Protein AF-A0A8J5XF12-F1 (afdb_monomer_lite)

Secondary structure (DSSP, 8-state):
------SSSSSHHHHHHHHHHHHHHHHHHHHHHHHHHHHHHHHHHIIIIIHHHHHHHHHHIIIIISSSSPPPPPTT-TT-EEEE--SSHHHHHHHHIIIIIH---EEES---TTTSS--SEEEESGGGGGG--SSPPPHHHHHHHHSS-BTTTTB-GGGSPPPTT-TT--TTSGGGS---HHHHHHHHHHHHHHTTHHHHTS-TTS---TTSS--S-SEEEEEE--HHHHHHHHHHHHBSSSSSS-B-HHHHHHHHHH-TTS-TTSTGGGSHHHHHHHHHHHHHHHHHHHHHHHHHHHHHHHHS---S------------EEEEEETTT--HHHHHHHTTSSS----TTSS--STT-S-HHHHHHHHHHHTTS----SS-HHHHHHHHHHHHSTTS--S---HHHHHTTT-S-PPP-HHHHHHH-HHHHHHHHHHHHHTT-GGGGG----TT----------

Structure (mmCIF, N/CA/C/O backbone):
data_AF-A0A8J5XF12-F1
#
_entry.id   AF-A0A8J5XF12-F1
#
loop_
_atom_site.group_PDB
_atom_site.id
_atom_site.type_symbol
_atom_site.label_atom_id
_atom_site.label_alt_id
_atom_site.label_comp_id
_atom_site.label_asym_id
_atom_site.label_entity_id
_atom_site.label_seq_id
_atom_site.pdbx_PDB_ins_code
_atom_site.Cartn_x
_atom_site.Cartn_y
_atom_site.Cartn_z
_atom_site.occupancy
_atom_site.B_iso_or_equiv
_atom_site.auth_seq_id
_atom_site.auth_comp_id
_atom_site.auth_asym_id
_atom_site.auth_atom_id
_atom_site.pdbx_PDB_model_num
ATOM 1 N N . MET A 1 1 ? 82.768 61.659 -10.648 1.00 46.78 1 MET A N 1
ATOM 2 C CA . MET A 1 1 ? 82.596 61.145 -12.027 1.00 46.78 1 MET A CA 1
ATOM 3 C C . MET A 1 1 ? 82.903 59.652 -12.064 1.00 46.78 1 MET A C 1
ATOM 5 O O . MET A 1 1 ? 84.068 59.297 -11.986 1.00 46.78 1 MET A O 1
ATOM 9 N N . ARG A 1 2 ? 81.885 58.790 -12.158 1.00 39.66 2 ARG A N 1
ATOM 10 C CA . ARG A 1 2 ? 81.955 57.437 -12.749 1.00 39.66 2 ARG A CA 1
ATOM 11 C C . ARG A 1 2 ? 80.518 56.945 -12.898 1.00 39.66 2 ARG A C 1
ATOM 13 O O . ARG A 1 2 ? 79.835 56.695 -11.913 1.00 39.66 2 ARG A O 1
ATOM 20 N N . ALA A 1 3 ? 80.053 56.952 -14.140 1.00 47.16 3 ALA A N 1
ATOM 21 C CA . ALA A 1 3 ? 78.678 56.714 -14.535 1.00 47.16 3 ALA A CA 1
ATOM 22 C C . ALA A 1 3 ? 78.568 55.410 -15.337 1.00 47.16 3 ALA A C 1
ATOM 24 O O . ALA A 1 3 ? 79.404 55.134 -16.193 1.00 47.16 3 ALA A O 1
ATOM 25 N N . ARG A 1 4 ? 77.485 54.678 -15.053 1.00 52.94 4 ARG A N 1
ATOM 26 C CA . ARG A 1 4 ? 76.610 53.957 -15.994 1.00 52.94 4 ARG A CA 1
ATOM 27 C C . ARG A 1 4 ? 77.279 53.098 -17.078 1.00 52.94 4 ARG A C 1
ATOM 29 O O . ARG A 1 4 ? 77.465 53.549 -18.202 1.00 52.94 4 ARG A O 1
ATOM 36 N N . ARG A 1 5 ? 77.472 51.809 -16.778 1.00 52.38 5 ARG A N 1
ATOM 37 C CA . ARG A 1 5 ? 77.486 50.701 -17.758 1.00 52.38 5 ARG A CA 1
ATOM 38 C C . ARG A 1 5 ? 77.026 49.407 -17.077 1.00 52.38 5 ARG A C 1
ATOM 40 O O . ARG A 1 5 ? 77.867 48.621 -16.663 1.00 52.38 5 ARG A O 1
ATOM 47 N N . ALA A 1 6 ? 75.716 49.202 -16.927 1.00 53.44 6 ALA A N 1
ATOM 48 C CA . ALA A 1 6 ? 75.172 47.907 -16.498 1.00 53.44 6 ALA A CA 1
ATOM 49 C C . ALA A 1 6 ? 73.662 47.742 -16.783 1.00 53.44 6 ALA A C 1
ATOM 51 O O . ALA A 1 6 ? 72.955 47.303 -15.897 1.00 53.44 6 ALA A O 1
ATOM 52 N N . ASP A 1 7 ? 73.145 48.078 -17.976 1.00 53.62 7 ASP A N 1
ATOM 53 C CA . ASP A 1 7 ? 71.699 47.878 -18.261 1.00 53.62 7 ASP A CA 1
ATOM 54 C C . ASP A 1 7 ? 71.356 47.296 -19.650 1.00 53.62 7 ASP A C 1
ATOM 56 O O . ASP A 1 7 ? 70.187 47.163 -19.993 1.00 53.62 7 ASP A O 1
ATOM 60 N N . ALA A 1 8 ? 72.332 46.872 -20.462 1.00 55.00 8 ALA A N 1
ATOM 61 C CA . ALA A 1 8 ? 72.044 46.340 -21.807 1.00 55.00 8 ALA A CA 1
ATOM 62 C C . ALA A 1 8 ? 71.912 44.800 -21.887 1.00 55.00 8 ALA A C 1
ATOM 64 O O . ALA A 1 8 ? 71.509 44.277 -22.920 1.00 55.00 8 ALA A O 1
ATOM 65 N N . GLY A 1 9 ? 72.235 44.058 -20.819 1.00 51.22 9 GLY A N 1
ATOM 66 C CA . GLY A 1 9 ? 72.300 42.586 -20.854 1.00 51.22 9 GLY A CA 1
ATOM 67 C C . GLY A 1 9 ? 71.013 41.839 -20.478 1.00 51.22 9 GLY A C 1
ATOM 68 O O . GLY A 1 9 ? 70.871 40.671 -20.820 1.00 51.22 9 GLY A O 1
ATOM 69 N N . PHE A 1 10 ? 70.059 42.484 -19.796 1.00 52.44 10 PHE A N 1
ATOM 70 C CA . PHE A 1 10 ? 68.865 41.806 -19.256 1.00 52.44 10 PHE A CA 1
ATOM 71 C C . PHE A 1 10 ? 67.623 41.866 -20.161 1.00 52.44 10 PHE A C 1
ATOM 73 O O . PHE A 1 10 ? 66.652 41.153 -19.911 1.00 52.44 10 PHE A O 1
ATOM 80 N N . ALA A 1 11 ? 67.635 42.688 -21.215 1.00 54.06 11 ALA A N 1
ATOM 81 C CA . ALA A 1 11 ? 66.490 42.831 -22.116 1.00 54.06 11 ALA A CA 1
ATOM 82 C C . ALA A 1 11 ? 66.388 41.688 -23.143 1.00 54.06 11 ALA A C 1
ATOM 84 O O . ALA A 1 11 ? 65.281 41.290 -23.498 1.00 54.06 11 ALA A O 1
ATOM 85 N N . HIS A 1 12 ? 67.514 41.107 -23.575 1.00 53.84 12 HIS A N 1
ATOM 86 C CA . HIS A 1 12 ? 67.496 40.088 -24.632 1.00 53.84 12 HIS A CA 1
ATOM 87 C C . HIS A 1 12 ? 67.084 38.691 -24.135 1.00 53.84 12 HIS A C 1
ATOM 89 O O . HIS A 1 12 ? 66.414 37.965 -24.862 1.00 53.84 12 HIS A O 1
ATOM 95 N N . ALA A 1 13 ? 67.386 38.348 -22.877 1.00 53.78 13 ALA A N 1
ATOM 96 C CA . ALA A 1 13 ? 67.026 37.053 -22.290 1.00 53.78 13 ALA A CA 1
ATOM 97 C C . ALA A 1 13 ? 65.538 36.938 -21.888 1.00 53.78 13 ALA A C 1
ATOM 99 O O . ALA A 1 13 ? 65.034 35.833 -21.722 1.00 53.78 13 ALA A O 1
ATOM 100 N N . ARG A 1 14 ? 64.805 38.056 -21.745 1.00 53.00 14 ARG A N 1
ATOM 101 C CA . ARG A 1 14 ? 63.354 38.028 -21.460 1.00 53.00 14 ARG A CA 1
ATOM 102 C C . ARG A 1 14 ? 62.489 37.811 -22.703 1.00 53.00 14 ARG A C 1
ATOM 104 O O . ARG A 1 14 ? 61.386 37.297 -22.564 1.00 53.00 14 ARG A O 1
ATOM 111 N N . ALA A 1 15 ? 62.974 38.171 -23.892 1.00 54.56 15 ALA A N 1
ATOM 112 C CA . ALA A 1 15 ? 62.200 38.036 -25.127 1.00 54.56 15 ALA A CA 1
ATOM 113 C C . ALA A 1 15 ? 62.103 36.575 -25.613 1.00 54.56 15 ALA A C 1
ATOM 115 O O . ALA A 1 15 ? 61.041 36.156 -26.067 1.00 54.56 15 ALA A O 1
ATOM 116 N N . GLU A 1 16 ? 63.160 35.770 -25.451 1.00 54.22 16 GLU A N 1
ATOM 117 C CA . GLU A 1 16 ? 63.148 34.348 -25.853 1.00 54.22 16 GLU A CA 1
ATOM 118 C C . GLU A 1 16 ? 62.345 33.448 -24.887 1.00 54.22 16 GLU A C 1
ATOM 120 O O . GLU A 1 16 ? 61.798 32.410 -25.281 1.00 54.22 16 GLU A O 1
ATOM 125 N N . ASP A 1 17 ? 62.203 33.861 -23.625 1.00 54.03 17 ASP A N 1
ATOM 126 C CA . ASP A 1 17 ? 61.507 33.080 -22.592 1.00 54.03 17 ASP A CA 1
ATOM 127 C C . ASP A 1 17 ? 59.968 33.247 -22.640 1.00 54.03 17 ASP A C 1
ATOM 129 O O . ASP A 1 17 ? 59.219 32.373 -22.185 1.00 54.03 17 ASP A O 1
ATOM 133 N N . ASP A 1 18 ? 59.463 34.331 -23.245 1.00 55.69 18 ASP A N 1
ATOM 134 C CA . ASP A 1 18 ? 58.021 34.547 -23.450 1.00 55.69 18 ASP A CA 1
ATOM 135 C C . ASP A 1 18 ? 57.479 33.800 -24.680 1.00 55.69 18 ASP A C 1
ATOM 137 O O . ASP A 1 18 ? 56.359 33.270 -24.655 1.00 55.69 18 ASP A O 1
ATOM 141 N N . GLU A 1 19 ? 58.279 33.641 -25.737 1.00 57.38 19 GLU A N 1
ATOM 142 C CA . GLU A 1 19 ? 57.840 32.939 -26.949 1.00 57.38 19 GLU A CA 1
ATOM 143 C C . GLU A 1 19 ? 57.654 31.428 -26.696 1.00 57.38 19 GLU A C 1
ATOM 145 O O . GLU A 1 19 ? 56.662 30.806 -27.109 1.00 57.38 19 GLU A O 1
ATOM 150 N N . THR A 1 20 ? 58.535 30.833 -25.887 1.00 56.88 20 THR A N 1
ATOM 151 C CA . THR A 1 20 ? 58.438 29.421 -25.485 1.00 56.88 20 THR A CA 1
ATOM 152 C C . THR A 1 20 ? 57.307 29.153 -24.482 1.00 56.88 20 THR A C 1
ATOM 154 O O . THR A 1 20 ? 56.692 28.073 -24.517 1.00 56.88 20 THR A O 1
ATOM 157 N N . LYS A 1 21 ? 56.941 30.132 -23.639 1.00 58.16 21 LYS A N 1
ATOM 158 C CA . LYS A 1 21 ? 55.780 30.040 -22.733 1.00 58.16 21 LYS A CA 1
ATOM 159 C C . LYS A 1 21 ? 54.445 30.038 -23.469 1.00 58.16 21 LYS A C 1
ATOM 161 O O . LYS A 1 21 ? 53.529 29.342 -23.024 1.00 58.16 21 LYS A O 1
ATOM 166 N N . HIS A 1 22 ? 54.324 30.718 -24.609 1.00 57.62 22 HIS A N 1
ATOM 167 C CA . HIS A 1 22 ? 53.087 30.731 -25.401 1.00 57.62 22 HIS A CA 1
ATOM 168 C C . HIS A 1 22 ? 52.953 29.551 -26.383 1.00 57.62 22 HIS A C 1
ATOM 170 O O . HIS A 1 22 ? 51.829 29.127 -26.688 1.00 57.62 22 HIS A O 1
ATOM 176 N N . ALA A 1 23 ? 54.061 28.933 -26.805 1.00 60.97 23 ALA A N 1
ATOM 177 C CA . ALA A 1 23 ? 54.047 27.762 -27.688 1.00 60.97 23 ALA A CA 1
ATOM 178 C C . ALA A 1 23 ? 53.567 26.465 -26.992 1.00 60.97 23 ALA A C 1
ATOM 180 O O . ALA A 1 23 ? 52.770 25.696 -27.549 1.00 60.97 23 ALA A O 1
ATOM 181 N N . ARG A 1 24 ? 53.973 26.229 -25.734 1.00 66.44 24 ARG A N 1
ATOM 182 C CA . ARG A 1 24 ? 53.589 25.032 -24.948 1.00 66.44 24 ARG A CA 1
ATOM 183 C C . ARG A 1 24 ? 52.066 24.869 -24.720 1.00 66.44 24 ARG A C 1
ATOM 185 O O . ARG A 1 24 ? 51.567 23.746 -24.872 1.00 66.44 24 ARG A O 1
ATOM 192 N N . PRO A 1 25 ? 51.283 25.919 -24.392 1.00 71.75 25 PRO A N 1
ATOM 193 C CA . PRO A 1 25 ? 49.834 25.800 -24.229 1.00 71.75 25 PRO A CA 1
ATOM 194 C C . PRO A 1 25 ? 49.097 25.489 -25.538 1.00 71.75 25 PRO A C 1
ATOM 196 O O . PRO A 1 25 ? 48.124 24.729 -25.511 1.00 71.75 25 PRO A O 1
ATOM 199 N N . ARG A 1 26 ? 49.563 26.004 -26.687 1.00 75.75 26 ARG A N 1
ATOM 200 C CA . ARG A 1 26 ? 48.952 25.727 -28.002 1.00 75.75 26 ARG A CA 1
ATOM 201 C C . ARG A 1 26 ? 49.113 24.258 -28.403 1.00 75.75 26 ARG A C 1
ATOM 203 O O . ARG A 1 26 ? 48.126 23.612 -28.757 1.00 75.75 26 ARG A O 1
ATOM 210 N N . ALA A 1 27 ? 50.306 23.689 -28.220 1.00 78.00 27 ALA A N 1
ATOM 211 C CA . ALA A 1 27 ? 50.560 22.271 -28.490 1.00 78.00 27 ALA A CA 1
ATOM 212 C C . ALA A 1 27 ? 49.722 21.333 -27.594 1.00 78.00 27 ALA A C 1
ATOM 214 O O . ALA A 1 27 ? 49.182 20.329 -28.064 1.00 78.00 27 ALA A O 1
ATOM 215 N N . ARG A 1 28 ? 49.542 21.675 -26.307 1.00 82.50 28 ARG A N 1
ATOM 216 C CA . ARG A 1 28 ? 48.683 20.906 -25.384 1.00 82.50 28 ARG A CA 1
ATOM 217 C C . ARG A 1 28 ? 47.203 20.967 -25.773 1.00 82.50 28 ARG A C 1
ATOM 219 O O . ARG A 1 28 ? 46.524 19.943 -25.700 1.00 82.50 28 ARG A O 1
ATOM 226 N N . ARG A 1 29 ? 46.700 22.128 -26.214 1.00 84.12 29 ARG A N 1
ATOM 227 C CA . ARG A 1 29 ? 45.318 22.274 -26.711 1.00 84.12 29 ARG A CA 1
ATOM 228 C C . ARG A 1 29 ? 45.086 21.444 -27.975 1.00 84.12 29 ARG A C 1
ATOM 230 O O . ARG A 1 29 ? 44.104 20.711 -28.027 1.00 84.12 29 ARG A O 1
ATOM 237 N N . ALA A 1 30 ? 46.020 21.472 -28.926 1.00 84.81 30 ALA A N 1
ATOM 238 C CA . ALA A 1 30 ? 45.938 20.672 -30.148 1.00 84.81 30 ALA A CA 1
ATOM 239 C C . ALA A 1 30 ? 45.954 19.156 -29.864 1.00 84.81 30 ALA A C 1
ATOM 241 O O . ALA A 1 30 ? 45.141 18.419 -30.419 1.00 84.81 30 ALA A O 1
ATOM 242 N N . ARG A 1 31 ? 46.813 18.683 -28.945 1.00 87.56 31 ARG A N 1
ATOM 243 C CA . ARG A 1 31 ? 46.826 17.269 -28.519 1.00 87.56 31 ARG A CA 1
ATOM 244 C C . ARG A 1 31 ? 45.513 16.849 -27.856 1.00 87.56 31 ARG A C 1
ATOM 246 O O . ARG A 1 31 ? 44.993 15.787 -28.178 1.00 87.56 31 ARG A O 1
ATOM 253 N N . ARG A 1 32 ? 44.943 17.688 -26.982 1.00 89.06 32 ARG A N 1
ATOM 254 C CA . ARG A 1 32 ? 43.631 17.427 -26.358 1.00 89.06 32 ARG A CA 1
ATOM 255 C C . ARG A 1 32 ? 42.498 17.407 -27.385 1.00 89.06 32 ARG A C 1
ATOM 257 O O . ARG A 1 32 ? 41.624 16.553 -27.285 1.00 89.06 32 ARG A O 1
ATOM 264 N N . ALA A 1 33 ? 42.519 18.308 -28.368 1.00 88.69 33 ALA A N 1
ATOM 265 C CA . ALA A 1 33 ? 41.524 18.341 -29.438 1.00 88.69 33 ALA A CA 1
ATOM 266 C C . ALA A 1 33 ? 41.578 17.071 -30.300 1.00 88.69 33 ALA A C 1
ATOM 268 O O . ALA A 1 33 ? 40.546 16.444 -30.519 1.00 88.69 33 ALA A O 1
ATOM 269 N N . ARG A 1 34 ? 42.781 16.632 -30.700 1.00 91.62 34 ARG A N 1
ATOM 270 C CA . ARG A 1 34 ? 42.967 15.372 -31.437 1.00 91.62 34 ARG A CA 1
ATOM 271 C C . ARG A 1 34 ? 42.532 14.161 -30.617 1.00 91.62 34 ARG A C 1
ATOM 273 O O . ARG A 1 34 ? 41.767 13.357 -31.121 1.00 91.62 34 ARG A O 1
ATOM 280 N N . ALA A 1 35 ? 42.926 14.075 -29.344 1.00 90.88 35 ALA A N 1
ATOM 281 C CA . ALA A 1 35 ? 42.508 12.979 -28.469 1.00 90.88 35 ALA A CA 1
ATOM 282 C C . ALA A 1 35 ? 40.977 12.896 -28.324 1.00 90.88 35 ALA A C 1
ATOM 284 O O . ALA A 1 35 ? 40.416 11.807 -28.384 1.00 90.88 35 ALA A O 1
ATOM 285 N N . ARG A 1 36 ? 40.288 14.041 -28.200 1.00 91.69 36 ARG A N 1
ATOM 286 C CA . ARG A 1 36 ? 38.816 14.089 -28.181 1.00 91.69 36 ARG A CA 1
ATOM 287 C C . ARG A 1 36 ? 38.205 13.662 -29.513 1.00 91.69 36 ARG A C 1
ATOM 289 O O . ARG A 1 36 ? 37.255 12.886 -29.503 1.00 91.69 36 ARG A O 1
ATOM 296 N N . ALA A 1 37 ? 38.745 14.132 -30.636 1.00 91.38 37 ALA A N 1
ATOM 297 C CA . ALA A 1 37 ? 38.268 13.750 -31.963 1.00 91.38 37 ALA A CA 1
ATOM 298 C C . ALA A 1 37 ? 38.438 12.242 -32.208 1.00 91.38 37 ALA A C 1
ATOM 300 O O . ALA A 1 37 ? 37.491 11.579 -32.619 1.00 91.38 37 ALA A O 1
ATOM 301 N N . THR A 1 38 ? 39.600 11.680 -31.863 1.00 92.69 38 THR A N 1
ATOM 302 C CA . THR A 1 38 ? 39.865 10.240 -31.958 1.00 92.69 38 THR A CA 1
ATOM 303 C C . THR A 1 38 ? 38.944 9.438 -31.042 1.00 92.69 38 THR A C 1
ATOM 305 O O . THR A 1 38 ? 38.345 8.472 -31.498 1.00 92.69 38 THR A O 1
ATOM 308 N N . ALA A 1 39 ? 38.761 9.851 -29.784 1.00 91.06 39 ALA A N 1
ATOM 309 C CA . ALA A 1 39 ? 37.839 9.178 -28.868 1.00 91.06 39 ALA A CA 1
ATOM 310 C C . ALA A 1 39 ? 36.387 9.215 -29.375 1.00 91.06 39 ALA A C 1
ATOM 312 O O . ALA A 1 39 ? 35.685 8.211 -29.301 1.00 91.06 39 ALA A O 1
ATOM 313 N N . THR A 1 40 ? 35.957 10.347 -29.941 1.00 91.06 40 THR A N 1
ATOM 314 C CA . THR A 1 40 ? 34.616 10.503 -30.527 1.00 91.06 40 THR A CA 1
ATOM 315 C C . THR A 1 40 ? 34.437 9.582 -31.731 1.00 91.06 40 THR A C 1
ATOM 317 O O . THR A 1 40 ? 33.435 8.881 -31.821 1.00 91.06 40 THR A O 1
ATOM 320 N N . LEU A 1 41 ? 35.424 9.530 -32.630 1.00 93.81 41 LEU A N 1
ATOM 321 C CA . LEU A 1 41 ? 35.394 8.648 -33.795 1.00 93.81 41 LEU A CA 1
ATOM 322 C C . LEU A 1 41 ? 35.359 7.170 -33.386 1.00 93.81 41 LEU A C 1
ATOM 324 O O . LEU A 1 41 ? 34.562 6.410 -33.923 1.00 93.81 41 LEU A O 1
ATOM 328 N N . VAL A 1 42 ? 36.176 6.767 -32.408 1.00 92.69 42 VAL A N 1
ATOM 329 C CA . VAL A 1 42 ? 36.175 5.394 -31.880 1.00 92.69 42 VAL A CA 1
ATOM 330 C C . VAL A 1 42 ? 34.823 5.051 -31.255 1.00 92.69 42 VAL A C 1
ATOM 332 O O . VAL A 1 42 ? 34.287 3.985 -31.537 1.00 92.69 42 VAL A O 1
ATOM 335 N N . ALA A 1 43 ? 34.232 5.951 -30.465 1.00 89.44 43 ALA A N 1
ATOM 336 C CA . ALA A 1 43 ? 32.904 5.740 -29.892 1.00 89.44 43 ALA A CA 1
ATOM 337 C C . ALA A 1 43 ? 31.822 5.598 -30.976 1.00 89.44 43 ALA A C 1
ATOM 339 O O . ALA A 1 43 ? 30.981 4.706 -30.882 1.00 89.44 43 ALA A O 1
ATOM 340 N N . LEU A 1 44 ? 31.871 6.421 -32.030 1.00 91.44 44 LEU A N 1
ATOM 341 C CA . LEU A 1 44 ? 30.951 6.324 -33.167 1.00 91.44 44 LEU A CA 1
ATOM 342 C C . LEU A 1 44 ? 31.130 5.021 -33.947 1.00 91.44 44 LEU A C 1
ATOM 344 O O . LEU A 1 44 ? 30.139 4.411 -34.325 1.00 91.44 44 LEU A O 1
ATOM 348 N N . LEU A 1 45 ? 32.365 4.563 -34.158 1.00 87.56 45 LEU A N 1
ATOM 349 C CA . LEU A 1 45 ? 32.633 3.286 -34.824 1.00 87.56 45 LEU A CA 1
ATOM 350 C C . LEU A 1 45 ? 32.175 2.096 -33.975 1.00 87.56 45 LEU A C 1
ATOM 352 O O . LEU A 1 45 ? 31.554 1.177 -34.503 1.00 87.56 45 LEU A O 1
ATOM 356 N N . LEU A 1 46 ? 32.409 2.128 -32.660 1.00 86.38 46 LEU A N 1
ATOM 357 C CA . LEU A 1 46 ? 31.877 1.124 -31.736 1.00 86.38 46 LEU A CA 1
ATOM 358 C C . LEU A 1 46 ? 30.344 1.123 -31.731 1.00 86.38 46 LEU A C 1
ATOM 360 O O . LEU A 1 46 ? 29.742 0.053 -31.701 1.00 86.38 46 LEU A O 1
ATOM 364 N N . ALA A 1 47 ? 29.706 2.291 -31.819 1.00 83.31 47 ALA A N 1
ATOM 365 C CA . ALA A 1 47 ? 28.259 2.383 -31.948 1.00 83.31 47 ALA A CA 1
ATOM 366 C C . ALA A 1 47 ? 27.772 1.862 -33.312 1.00 83.31 47 ALA A C 1
ATOM 368 O O . ALA A 1 47 ? 26.871 1.044 -33.350 1.00 83.31 47 ALA A O 1
ATOM 369 N N . LEU A 1 48 ? 28.367 2.259 -34.436 1.00 88.81 48 LEU A N 1
ATOM 370 C CA . LEU A 1 48 ? 27.871 1.899 -35.772 1.00 88.81 48 LEU A CA 1
ATOM 371 C C . LEU A 1 48 ? 28.171 0.450 -36.170 1.00 88.81 48 LEU A C 1
ATOM 373 O O . LEU A 1 48 ? 27.332 -0.196 -36.787 1.00 88.81 48 LEU A O 1
ATOM 377 N N . VAL A 1 49 ? 29.355 -0.060 -35.826 1.00 89.00 49 VAL A N 1
ATOM 378 C CA . VAL A 1 49 ? 29.805 -1.413 -36.201 1.00 89.00 49 VAL A CA 1
ATOM 379 C C . VAL A 1 49 ? 29.535 -2.410 -35.079 1.00 89.00 49 VAL A C 1
ATOM 381 O O . VAL A 1 49 ? 29.150 -3.551 -35.328 1.00 89.00 49 VAL A O 1
ATOM 384 N N . GLY A 1 50 ? 29.709 -1.983 -33.826 1.00 83.56 50 GLY A N 1
ATOM 385 C CA . GLY A 1 50 ? 29.465 -2.833 -32.667 1.00 83.56 50 GLY A CA 1
ATOM 386 C C . GLY A 1 50 ? 27.978 -3.026 -32.373 1.00 83.56 50 GLY A C 1
ATOM 387 O O . GLY A 1 50 ? 27.585 -4.138 -32.024 1.00 83.56 50 GLY A O 1
ATOM 388 N N . TRP A 1 51 ? 27.126 -2.007 -32.543 1.00 81.69 51 TRP A N 1
ATOM 389 C CA . TRP A 1 51 ? 25.697 -2.127 -32.217 1.00 81.69 51 TRP A CA 1
ATOM 390 C C . TRP A 1 51 ? 24.935 -3.152 -33.068 1.00 81.69 51 TRP A C 1
ATOM 392 O O . TRP A 1 51 ? 24.157 -3.893 -32.486 1.00 81.69 51 TRP A O 1
ATOM 402 N N . PRO A 1 52 ? 25.144 -3.311 -34.387 1.00 86.25 52 PRO A N 1
ATOM 403 C CA . PRO A 1 52 ? 24.453 -4.357 -35.147 1.00 86.25 52 PRO A CA 1
ATOM 404 C C . PRO A 1 52 ? 24.757 -5.785 -34.662 1.00 86.25 52 PRO A C 1
ATOM 406 O O . PRO A 1 52 ? 23.917 -6.669 -34.793 1.00 86.25 52 PRO A O 1
ATOM 409 N N . VAL A 1 53 ? 25.937 -6.014 -34.072 1.00 81.12 53 VAL A N 1
ATOM 410 C CA . VAL A 1 53 ? 26.362 -7.334 -33.569 1.00 81.12 53 VAL A CA 1
ATOM 411 C C . VAL A 1 53 ? 25.982 -7.526 -32.099 1.00 81.12 53 VAL A C 1
ATOM 413 O O . VAL A 1 53 ? 25.452 -8.569 -31.709 1.00 81.12 53 VAL A O 1
ATOM 416 N N . TRP A 1 54 ? 26.260 -6.524 -31.266 1.00 79.25 54 TRP A N 1
ATOM 417 C CA . TRP A 1 54 ? 26.044 -6.586 -29.823 1.00 79.25 54 TRP A CA 1
ATOM 418 C C . TRP A 1 54 ? 24.670 -6.088 -29.414 1.00 79.25 54 TRP A C 1
ATOM 420 O O . TRP A 1 54 ? 24.108 -6.638 -28.484 1.00 79.25 54 TRP A O 1
ATOM 430 N N . GLY A 1 55 ? 24.099 -5.110 -30.106 1.00 78.69 55 GLY A N 1
ATOM 431 C CA . GLY A 1 55 ? 22.785 -4.528 -29.831 1.00 78.69 55 GLY A CA 1
ATOM 432 C C . GLY A 1 55 ? 21.680 -5.578 -29.788 1.00 78.69 55 GLY A C 1
ATOM 433 O O . GLY A 1 55 ? 21.058 -5.696 -28.740 1.00 78.69 55 GLY A O 1
ATOM 434 N N . PRO A 1 56 ? 21.479 -6.423 -30.819 1.00 75.06 56 PRO A N 1
ATOM 435 C CA . PRO A 1 56 ? 20.493 -7.502 -30.766 1.00 75.06 56 PRO A CA 1
ATOM 436 C C . PRO A 1 56 ? 20.775 -8.525 -29.665 1.00 75.06 56 PRO A C 1
ATOM 438 O O . PRO A 1 56 ? 19.843 -9.025 -29.051 1.00 75.06 56 PRO A O 1
ATOM 441 N N . ARG A 1 57 ? 22.048 -8.821 -29.366 1.00 75.94 57 ARG A N 1
ATOM 442 C CA . ARG A 1 57 ? 22.422 -9.746 -28.282 1.00 75.94 57 ARG A CA 1
ATOM 443 C C . ARG A 1 57 ? 22.188 -9.149 -26.904 1.00 75.94 57 ARG A C 1
ATOM 445 O O . ARG A 1 57 ? 21.716 -9.857 -26.031 1.00 75.94 57 ARG A O 1
ATOM 452 N N . VAL A 1 58 ? 22.490 -7.870 -26.713 1.00 74.94 58 VAL A N 1
ATOM 453 C CA . VAL A 1 58 ? 22.222 -7.101 -25.496 1.00 74.94 58 VAL A CA 1
ATOM 454 C C . VAL A 1 58 ? 20.720 -6.922 -25.337 1.00 74.94 58 VAL A C 1
ATOM 456 O O . VAL A 1 58 ? 20.221 -7.125 -24.247 1.00 74.94 58 VAL A O 1
ATOM 459 N N . TYR A 1 59 ? 19.986 -6.639 -26.409 1.00 66.44 59 TYR A N 1
ATOM 460 C CA . TYR A 1 59 ? 18.529 -6.524 -26.436 1.00 66.44 59 TYR A CA 1
ATOM 461 C C . TYR A 1 59 ? 17.848 -7.857 -26.113 1.00 66.44 59 TYR A C 1
ATOM 463 O O . TYR A 1 59 ? 17.056 -7.925 -25.181 1.00 66.44 59 TYR A O 1
ATOM 471 N N . ALA A 1 60 ? 18.219 -8.940 -26.798 1.00 58.53 60 ALA A N 1
ATOM 472 C CA . ALA A 1 60 ? 17.728 -10.285 -26.512 1.00 58.53 60 ALA A CA 1
ATOM 473 C C . ALA A 1 60 ? 18.150 -10.750 -25.114 1.00 58.53 60 ALA A C 1
ATOM 475 O O . ALA A 1 60 ? 17.373 -11.383 -24.411 1.00 58.53 60 ALA A O 1
ATOM 476 N N . TRP A 1 61 ? 19.360 -10.415 -24.668 1.00 72.44 61 TRP A N 1
ATOM 477 C CA . TRP A 1 61 ? 19.781 -10.697 -23.303 1.00 72.44 61 TRP A CA 1
ATOM 478 C C . TRP A 1 61 ? 18.950 -9.899 -22.294 1.00 72.44 61 TRP A C 1
ATOM 480 O O . TRP A 1 61 ? 18.473 -10.496 -21.338 1.00 72.44 61 TRP A O 1
ATOM 490 N N . LEU A 1 62 ? 18.708 -8.606 -22.529 1.00 65.31 62 LEU A N 1
ATOM 491 C CA . LEU A 1 62 ? 17.901 -7.725 -21.680 1.00 65.31 62 LEU A CA 1
ATOM 492 C C . LEU A 1 62 ? 16.435 -8.173 -21.597 1.00 65.31 62 LEU A C 1
ATOM 494 O O . LEU A 1 62 ? 15.867 -8.159 -20.508 1.00 65.31 62 LEU A O 1
ATOM 498 N N . LEU A 1 63 ? 15.838 -8.577 -22.719 1.00 58.03 63 LEU A N 1
ATOM 499 C CA . LEU A 1 63 ? 14.431 -8.972 -22.788 1.00 58.03 63 LEU A CA 1
ATOM 500 C C . LEU A 1 63 ? 14.197 -10.435 -22.392 1.00 58.03 63 LEU A C 1
ATOM 502 O O . LEU A 1 63 ? 13.309 -10.730 -21.600 1.00 58.03 63 LEU A O 1
ATOM 506 N N . LEU A 1 64 ? 14.995 -11.362 -22.933 1.00 50.12 64 LEU A N 1
ATOM 507 C CA . LEU A 1 64 ? 14.697 -12.799 -22.886 1.00 50.12 64 LEU A CA 1
ATOM 508 C C . LEU A 1 64 ? 15.439 -13.541 -21.768 1.00 50.12 64 LEU A C 1
ATOM 510 O O . LEU A 1 64 ? 14.937 -14.546 -21.271 1.00 50.12 64 LEU A O 1
ATOM 514 N N . ARG A 1 65 ? 16.643 -13.094 -21.374 1.00 55.22 65 ARG A N 1
ATOM 515 C CA . ARG A 1 65 ? 17.514 -13.857 -20.451 1.00 55.22 65 ARG A CA 1
ATOM 516 C C . ARG A 1 65 ? 17.745 -13.210 -19.096 1.00 55.22 65 ARG A C 1
ATOM 518 O O . ARG A 1 65 ? 17.781 -13.919 -18.097 1.00 55.22 65 ARG A O 1
ATOM 525 N N . SER A 1 66 ? 17.933 -11.898 -19.043 1.00 64.38 66 SER A N 1
ATOM 526 C CA . SER A 1 66 ? 18.250 -11.195 -17.800 1.00 64.38 66 SER A CA 1
ATOM 527 C C . SER A 1 66 ? 17.010 -10.950 -16.944 1.00 64.38 66 SER A C 1
ATOM 529 O O . SER A 1 66 ? 17.137 -10.744 -15.741 1.00 64.38 66 SER A O 1
ATOM 531 N N . GLY A 1 67 ? 15.821 -10.971 -17.559 1.00 55.34 67 GLY A N 1
ATOM 532 C CA . GLY A 1 67 ? 14.578 -10.552 -16.918 1.00 55.34 67 GLY A CA 1
ATOM 533 C C . GLY A 1 67 ? 14.511 -9.046 -16.653 1.00 55.34 67 GLY A C 1
ATOM 534 O O . GLY A 1 67 ? 13.673 -8.626 -15.877 1.00 55.34 67 GLY A O 1
ATOM 535 N N . ILE A 1 68 ? 15.384 -8.227 -17.253 1.00 59.38 68 ILE A N 1
ATOM 536 C CA . ILE A 1 68 ? 15.407 -6.771 -17.019 1.00 59.38 68 ILE A CA 1
ATOM 537 C C . ILE A 1 68 ? 14.319 -6.059 -17.832 1.00 59.38 68 ILE A C 1
ATOM 539 O O . ILE A 1 68 ? 13.789 -5.040 -17.396 1.00 59.38 68 ILE A O 1
ATOM 543 N N . ALA A 1 69 ? 13.991 -6.573 -19.015 1.00 57.81 69 ALA A N 1
ATOM 544 C CA . ALA A 1 69 ? 13.030 -5.966 -19.920 1.00 57.81 69 ALA A CA 1
ATOM 545 C C . ALA A 1 69 ? 11.958 -6.993 -20.312 1.00 57.81 69 ALA A C 1
ATOM 547 O O . ALA A 1 69 ? 11.862 -7.442 -21.444 1.00 57.81 69 ALA A O 1
ATOM 548 N N . ARG A 1 70 ? 11.156 -7.428 -19.345 1.00 61.53 70 ARG A N 1
ATOM 549 C CA . ARG A 1 70 ? 10.030 -8.313 -19.646 1.00 61.53 70 ARG A CA 1
ATOM 550 C C . ARG A 1 70 ? 8.899 -7.559 -20.338 1.00 61.53 70 ARG A C 1
ATOM 552 O O . ARG A 1 70 ? 8.686 -6.364 -20.082 1.00 61.53 70 ARG A O 1
ATOM 559 N N . GLU A 1 71 ? 8.181 -8.275 -21.203 1.00 61.03 71 GLU A N 1
ATOM 560 C CA . GLU A 1 71 ? 6.980 -7.763 -21.862 1.00 61.03 71 GLU A CA 1
ATOM 561 C C . GLU A 1 71 ? 5.984 -7.229 -20.834 1.00 61.03 71 GLU A C 1
ATOM 563 O O . GLU A 1 71 ? 5.912 -7.709 -19.697 1.00 61.03 71 GLU A O 1
ATOM 568 N N . ALA A 1 72 ? 5.262 -6.182 -21.235 1.00 65.19 72 ALA A N 1
ATOM 569 C CA . ALA A 1 72 ? 4.151 -5.693 -20.446 1.00 65.19 72 ALA A CA 1
ATOM 570 C C . ALA A 1 72 ? 3.133 -6.803 -20.265 1.00 65.19 72 ALA A C 1
ATOM 572 O O . ALA A 1 72 ? 2.880 -7.596 -21.167 1.00 65.19 72 ALA A O 1
ATOM 573 N N . VAL A 1 73 ? 2.613 -6.870 -19.054 1.00 70.12 73 VAL A N 1
ATOM 574 C CA . VAL A 1 73 ? 1.594 -7.832 -18.703 1.00 70.12 73 VAL A CA 1
ATOM 575 C C . VAL A 1 73 ? 0.255 -7.174 -19.015 1.00 70.12 73 VAL A C 1
ATOM 577 O O . VAL A 1 73 ? 0.051 -6.018 -18.638 1.00 70.12 73 VAL A O 1
ATOM 580 N N . GLU A 1 74 ? -0.616 -7.873 -19.741 1.00 69.69 74 GLU A N 1
ATOM 581 C CA . GLU A 1 74 ? -1.966 -7.382 -20.023 1.00 69.69 74 GLU A CA 1
ATOM 582 C C . GLU A 1 74 ? -2.765 -7.233 -18.720 1.00 69.69 74 GLU A C 1
ATOM 584 O O . GLU A 1 74 ? -2.460 -7.861 -17.700 1.00 69.69 74 GLU A O 1
ATOM 589 N N . ASP A 1 75 ? -3.777 -6.367 -18.729 1.00 69.69 75 ASP A N 1
ATOM 590 C CA . ASP A 1 75 ? -4.666 -6.217 -17.579 1.00 69.69 75 ASP A CA 1
ATOM 591 C C . ASP A 1 75 ? -5.407 -7.532 -17.316 1.00 69.69 75 ASP A C 1
ATOM 593 O O . ASP A 1 75 ? -5.925 -8.154 -18.240 1.00 69.69 75 ASP A O 1
ATOM 597 N N . GLY A 1 76 ? -5.479 -7.948 -16.052 1.00 67.06 76 GLY A N 1
ATOM 598 C CA . GLY A 1 76 ? -6.149 -9.190 -15.666 1.00 67.06 76 GLY A CA 1
ATOM 599 C C . GLY A 1 76 ? -5.306 -10.440 -15.907 1.00 67.06 76 GLY A C 1
ATOM 600 O O . GLY A 1 76 ? -5.742 -11.539 -15.572 1.00 67.06 76 GLY A O 1
ATOM 601 N N . ASP A 1 77 ? -4.086 -10.295 -16.430 1.00 75.69 77 ASP A N 1
ATOM 602 C CA . ASP A 1 77 ? -3.162 -11.412 -16.535 1.00 75.69 77 ASP A CA 1
ATOM 603 C C . ASP A 1 77 ? -2.924 -12.014 -15.151 1.00 75.69 77 ASP A C 1
ATOM 605 O O . ASP A 1 77 ? -2.653 -11.343 -14.146 1.00 75.69 77 ASP A O 1
ATOM 609 N N . CYS A 1 78 ? -2.999 -13.331 -15.119 1.00 75.25 78 CYS A N 1
ATOM 610 C CA . CYS A 1 78 ? -2.976 -14.091 -13.895 1.00 75.25 78 CYS A CA 1
ATOM 611 C C . CYS A 1 78 ? -1.634 -14.070 -13.134 1.00 75.25 78 CYS A C 1
ATOM 613 O O . CYS A 1 78 ? -1.552 -14.600 -12.024 1.00 75.25 78 CYS A O 1
ATOM 615 N N . ARG A 1 79 ? -0.601 -13.415 -13.683 1.00 76.62 79 ARG A N 1
ATOM 616 C CA . ARG A 1 79 ? 0.652 -13.042 -12.997 1.00 76.62 79 ARG A CA 1
ATOM 617 C C . ARG A 1 79 ? 0.491 -11.936 -11.977 1.00 76.62 79 ARG A C 1
ATOM 619 O O . ARG A 1 79 ? 1.308 -11.847 -11.065 1.00 76.62 79 ARG A O 1
ATOM 626 N N . GLN A 1 80 ? -0.481 -11.054 -12.172 1.00 84.62 80 GLN A N 1
ATOM 627 C CA . GLN A 1 80 ? -0.513 -9.789 -11.463 1.00 84.62 80 GLN A CA 1
ATOM 628 C C . GLN A 1 80 ? -1.035 -9.969 -10.033 1.00 84.62 80 GLN A C 1
ATOM 630 O O . GLN A 1 80 ? -2.225 -10.200 -9.807 1.00 84.62 80 GLN A O 1
ATOM 635 N N . LEU A 1 81 ? -0.136 -9.819 -9.056 1.00 88.38 81 LEU A N 1
ATOM 636 C CA . LEU A 1 81 ? -0.468 -9.833 -7.635 1.00 88.38 81 LEU A CA 1
ATOM 637 C C . LEU A 1 81 ? -0.627 -8.411 -7.079 1.00 88.38 81 LEU A C 1
ATOM 639 O O . LEU A 1 81 ? 0.302 -7.608 -7.109 1.00 88.38 81 LEU A O 1
ATOM 643 N N . LEU A 1 82 ? -1.759 -8.130 -6.449 1.00 90.94 82 LEU A N 1
ATOM 644 C CA . LEU A 1 82 ? -1.925 -6.996 -5.552 1.00 90.94 82 LEU A CA 1
ATOM 645 C C . LEU A 1 82 ? -1.750 -7.449 -4.104 1.00 90.94 82 LEU A C 1
ATOM 647 O O . LEU A 1 82 ? -2.455 -8.328 -3.628 1.00 90.94 82 LEU A O 1
ATOM 651 N N . ILE A 1 83 ? -0.849 -6.814 -3.368 1.00 93.25 83 ILE A N 1
ATOM 652 C CA . ILE A 1 83 ? -0.778 -6.924 -1.913 1.00 93.25 83 ILE A CA 1
ATOM 653 C C . ILE A 1 83 ? -1.263 -5.601 -1.332 1.00 93.25 83 ILE A C 1
ATOM 655 O O . ILE A 1 83 ? -0.587 -4.578 -1.448 1.00 93.25 83 ILE A O 1
ATOM 659 N N . VAL A 1 84 ? -2.424 -5.617 -0.686 1.00 93.69 84 VAL A N 1
ATOM 660 C CA . VAL A 1 84 ? -2.963 -4.454 0.018 1.00 93.69 84 VAL A CA 1
ATOM 661 C C . VAL A 1 84 ? -2.421 -4.437 1.438 1.00 93.69 84 VAL A C 1
ATOM 663 O O . VAL A 1 84 ? -2.616 -5.391 2.180 1.00 93.69 84 VAL A O 1
ATOM 666 N N . GLY A 1 85 ? -1.752 -3.359 1.837 1.00 93.00 85 GLY A N 1
ATOM 667 C CA . GLY A 1 85 ? -1.232 -3.200 3.199 1.00 93.00 85 GLY A CA 1
ATOM 668 C C . GLY A 1 85 ? -1.732 -1.934 3.885 1.00 93.00 85 GLY A C 1
ATOM 669 O O . GLY A 1 85 ? -2.359 -1.074 3.273 1.00 93.00 85 GLY A O 1
ATOM 670 N N . THR A 1 86 ? -1.409 -1.775 5.167 1.00 91.25 86 THR A N 1
ATOM 671 C CA . THR A 1 86 ? -1.457 -0.447 5.799 1.00 91.25 86 THR A CA 1
ATOM 672 C C . THR A 1 86 ? -0.193 0.319 5.444 1.00 91.25 86 THR A C 1
ATOM 674 O O . THR A 1 86 ? 0.899 -0.262 5.422 1.00 91.25 86 THR A O 1
ATOM 677 N N . GLN A 1 87 ? -0.315 1.630 5.222 1.00 89.06 87 GLN A N 1
ATOM 678 C CA . GLN A 1 87 ? 0.841 2.488 4.997 1.00 89.06 87 GLN A CA 1
ATOM 679 C C . GLN A 1 87 ? 1.851 2.288 6.135 1.00 89.06 87 GLN A C 1
ATOM 681 O O . GLN A 1 87 ? 1.562 2.580 7.288 1.00 89.06 87 GLN A O 1
ATOM 686 N N . SER A 1 88 ? 3.031 1.748 5.841 1.00 84.69 88 SER A N 1
ATOM 687 C CA . SER A 1 88 ? 4.078 1.535 6.844 1.00 84.69 88 SER A CA 1
ATOM 688 C C . SER A 1 88 ? 5.392 1.135 6.182 1.00 84.69 88 SER A C 1
ATOM 690 O O . SER A 1 88 ? 5.465 0.951 4.971 1.00 84.69 88 SER A O 1
ATOM 692 N N . SER A 1 89 ? 6.443 0.945 6.981 1.00 78.62 89 SER A N 1
ATOM 693 C CA . SER A 1 89 ? 7.670 0.280 6.519 1.00 78.62 89 SER A CA 1
ATOM 694 C C . SER A 1 89 ? 7.443 -1.169 6.054 1.00 78.62 89 SER A C 1
ATOM 696 O O . SER A 1 89 ? 8.254 -1.687 5.290 1.00 78.62 89 SER A O 1
ATOM 698 N N . GLY A 1 90 ? 6.338 -1.807 6.464 1.00 81.06 90 GLY A N 1
ATOM 699 C CA . GLY A 1 90 ? 6.018 -3.196 6.133 1.00 81.06 90 GLY A CA 1
ATOM 700 C C . GLY A 1 90 ? 5.788 -3.430 4.638 1.00 81.06 90 GLY A C 1
ATOM 701 O O . GLY A 1 90 ? 6.208 -4.447 4.095 1.00 81.06 90 GLY A O 1
ATOM 702 N N . THR A 1 91 ? 5.170 -2.482 3.933 1.00 85.69 91 THR A N 1
ATOM 703 C CA . THR A 1 91 ? 4.937 -2.605 2.483 1.00 85.69 91 THR A CA 1
ATOM 704 C C . THR A 1 91 ? 6.250 -2.525 1.700 1.00 85.69 91 THR A C 1
ATOM 706 O O . THR A 1 91 ? 6.465 -3.258 0.734 1.00 85.69 91 THR A O 1
ATOM 709 N N . THR A 1 92 ? 7.182 -1.685 2.159 1.00 86.56 92 THR A N 1
ATOM 710 C CA . THR A 1 92 ? 8.537 -1.596 1.607 1.00 86.56 92 THR A CA 1
ATOM 711 C C . THR A 1 92 ? 9.347 -2.860 1.897 1.00 86.56 92 THR A C 1
ATOM 713 O O . THR A 1 92 ? 10.010 -3.352 0.987 1.00 86.56 92 THR A O 1
ATOM 716 N N . SER A 1 93 ? 9.279 -3.424 3.111 1.00 86.25 93 SER A N 1
ATOM 717 C CA . SER A 1 93 ? 9.984 -4.673 3.436 1.00 86.25 93 SER A CA 1
ATOM 718 C C . SER A 1 93 ? 9.440 -5.860 2.646 1.00 86.25 93 SER A C 1
ATOM 720 O O . SER A 1 93 ? 10.230 -6.644 2.134 1.00 86.25 93 SER A O 1
ATOM 722 N N . THR A 1 94 ? 8.119 -5.964 2.471 1.00 89.88 94 THR A N 1
ATOM 723 C CA . THR A 1 94 ? 7.509 -6.995 1.618 1.00 89.88 94 THR A CA 1
ATOM 724 C C . THR A 1 94 ? 7.952 -6.839 0.168 1.00 89.88 94 THR A C 1
ATOM 726 O O . THR A 1 94 ? 8.410 -7.808 -0.431 1.00 89.88 94 THR A O 1
ATOM 729 N N . THR A 1 95 ? 7.901 -5.621 -0.384 1.00 89.00 95 THR A N 1
ATOM 730 C CA . THR A 1 95 ? 8.367 -5.372 -1.758 1.00 89.00 95 THR A CA 1
ATOM 731 C C . THR A 1 95 ? 9.839 -5.756 -1.910 1.00 89.00 95 THR A C 1
ATOM 733 O O . THR A 1 95 ? 10.220 -6.420 -2.870 1.00 89.00 95 THR A O 1
ATOM 736 N N . HIS A 1 96 ? 10.674 -5.368 -0.942 1.00 87.69 96 HIS A N 1
ATOM 737 C CA . HIS A 1 96 ? 12.093 -5.703 -0.919 1.00 87.69 96 HIS A CA 1
ATOM 738 C C . HIS A 1 96 ? 12.314 -7.220 -0.853 1.00 87.69 96 HIS A C 1
ATOM 740 O O . HIS A 1 96 ? 13.118 -7.754 -1.609 1.00 87.69 96 HIS A O 1
ATOM 746 N N . ALA A 1 97 ? 11.595 -7.931 0.014 1.00 88.25 97 ALA A N 1
ATOM 747 C CA . ALA A 1 97 ? 11.716 -9.376 0.152 1.00 88.25 97 ALA A CA 1
ATOM 748 C C . ALA A 1 97 ? 11.328 -10.100 -1.148 1.00 88.25 97 ALA A C 1
ATOM 750 O O . ALA A 1 97 ? 12.113 -10.889 -1.663 1.00 88.25 97 ALA A O 1
ATOM 751 N N . LEU A 1 98 ? 10.181 -9.769 -1.747 1.00 89.31 98 LEU A N 1
ATOM 752 C CA . LEU A 1 98 ? 9.751 -10.376 -3.012 1.00 89.31 98 LEU A CA 1
ATOM 753 C C . LEU A 1 98 ? 10.722 -10.059 -4.154 1.00 89.31 98 LEU A C 1
ATOM 755 O O . LEU A 1 98 ? 11.082 -10.940 -4.936 1.00 89.31 98 LEU A O 1
ATOM 759 N N . ARG A 1 99 ? 11.206 -8.816 -4.224 1.00 86.62 99 ARG A N 1
ATOM 760 C CA . ARG A 1 99 ? 12.104 -8.388 -5.295 1.00 86.62 99 ARG A CA 1
ATOM 761 C C . ARG A 1 99 ? 13.499 -8.974 -5.183 1.00 86.62 99 ARG A C 1
ATOM 763 O O . ARG A 1 99 ? 14.033 -9.464 -6.170 1.00 86.62 99 ARG A O 1
ATOM 770 N N . PHE A 1 100 ? 14.110 -8.891 -4.009 1.00 84.88 100 PHE A N 1
ATOM 771 C CA . PHE A 1 100 ? 15.524 -9.217 -3.849 1.00 84.88 100 PHE A CA 1
ATOM 772 C C . PHE A 1 100 ? 15.759 -10.644 -3.366 1.00 84.88 100 PHE A C 1
ATOM 774 O O . PHE A 1 100 ? 16.781 -11.215 -3.728 1.00 84.88 100 PHE A O 1
ATOM 781 N N . ALA A 1 101 ? 14.836 -11.241 -2.603 1.00 86.12 101 ALA A N 1
ATOM 782 C CA . ALA A 1 101 ? 14.981 -12.639 -2.199 1.00 86.12 101 ALA A CA 1
ATOM 783 C C . ALA A 1 101 ? 14.513 -13.601 -3.299 1.00 86.12 101 ALA A C 1
ATOM 785 O O . ALA A 1 101 ? 15.128 -14.644 -3.487 1.00 86.12 101 ALA A O 1
ATOM 786 N N . LEU A 1 102 ? 13.453 -13.250 -4.041 1.00 83.62 102 LEU A N 1
ATOM 787 C CA . LEU A 1 102 ? 12.832 -14.154 -5.022 1.00 83.62 102 LEU A CA 1
ATOM 788 C C . LEU A 1 102 ? 13.012 -13.715 -6.478 1.00 83.62 102 LEU A C 1
ATOM 790 O O . LEU A 1 102 ? 12.688 -14.462 -7.400 1.00 83.62 102 LEU A O 1
ATOM 794 N N . GLY A 1 103 ? 13.512 -12.499 -6.710 1.00 82.88 103 GLY A N 1
ATOM 795 C CA . GLY A 1 103 ? 13.643 -11.955 -8.058 1.00 82.88 103 GLY A CA 1
ATOM 796 C C . GLY A 1 103 ? 12.299 -11.650 -8.723 1.00 82.88 103 GLY A C 1
ATOM 797 O O . GLY A 1 103 ? 12.228 -11.736 -9.948 1.00 82.88 103 GLY A O 1
ATOM 798 N N . LEU A 1 104 ? 11.241 -11.351 -7.960 1.00 83.94 104 LEU A N 1
ATOM 799 C CA . LEU A 1 104 ? 9.940 -10.946 -8.507 1.00 83.94 104 LEU A CA 1
ATOM 800 C C . LEU A 1 104 ? 9.915 -9.442 -8.829 1.00 83.94 104 LEU A C 1
ATOM 802 O O . LEU A 1 104 ? 10.467 -8.610 -8.110 1.00 83.94 104 LEU A O 1
ATOM 806 N N . GLU A 1 105 ? 9.230 -9.062 -9.897 1.00 84.75 105 GLU A N 1
ATOM 807 C CA . GLU A 1 105 ? 9.056 -7.678 -10.341 1.00 84.75 105 GLU A CA 1
ATOM 808 C C . GLU A 1 105 ? 7.824 -7.041 -9.695 1.00 84.75 105 GLU A C 1
ATOM 810 O O . GLU A 1 105 ? 6.859 -6.677 -10.364 1.00 84.75 105 GLU A O 1
ATOM 815 N N . VAL A 1 106 ? 7.866 -6.903 -8.370 1.00 85.38 106 VAL A N 1
ATOM 816 C CA . VAL A 1 106 ? 6.793 -6.283 -7.584 1.00 85.38 106 VAL A CA 1
ATOM 817 C C . VAL A 1 106 ? 7.113 -4.810 -7.306 1.00 85.38 106 VAL A C 1
ATOM 819 O O . VAL A 1 106 ? 8.224 -4.466 -6.890 1.00 85.38 106 VAL A O 1
ATOM 822 N N . ALA A 1 107 ? 6.139 -3.929 -7.536 1.00 85.19 107 ALA A N 1
ATOM 823 C CA . ALA A 1 107 ? 6.237 -2.492 -7.277 1.00 85.19 107 ALA A CA 1
ATOM 824 C C . ALA A 1 107 ? 5.861 -2.128 -5.844 1.00 85.19 107 ALA A C 1
ATOM 826 O O . ALA A 1 107 ? 5.020 -2.785 -5.239 1.00 85.19 107 ALA A O 1
ATOM 827 N N . HIS A 1 108 ? 6.350 -0.986 -5.363 1.00 87.00 108 HIS A N 1
ATOM 828 C CA . HIS A 1 108 ? 5.805 -0.334 -4.170 1.00 87.00 108 HIS A CA 1
ATOM 829 C C . HIS A 1 108 ? 4.915 0.847 -4.591 1.00 87.00 108 HIS A C 1
ATOM 831 O O . HIS A 1 108 ? 5.411 1.777 -5.226 1.00 87.00 108 HIS A O 1
ATOM 837 N N . GLU A 1 109 ? 3.627 0.801 -4.235 1.00 83.94 109 GLU A N 1
ATOM 838 C CA . GLU A 1 109 ? 2.604 1.836 -4.494 1.00 83.94 109 GLU A CA 1
ATOM 839 C C . GLU A 1 109 ? 2.351 2.182 -5.976 1.00 83.94 109 GLU A C 1
ATOM 841 O O . GLU A 1 109 ? 2.191 3.359 -6.312 1.00 83.94 109 GLU A O 1
ATOM 846 N N . ASN A 1 110 ? 2.313 1.182 -6.864 1.00 79.00 110 ASN A N 1
ATOM 847 C CA . ASN A 1 110 ? 2.078 1.386 -8.298 1.00 79.00 110 ASN A CA 1
ATOM 848 C C . ASN A 1 110 ? 0.942 0.486 -8.797 1.00 79.00 110 ASN A C 1
ATOM 850 O O . ASN A 1 110 ? 1.022 -0.725 -8.657 1.00 79.00 110 ASN A O 1
ATOM 854 N N . SER A 1 111 ? -0.101 1.053 -9.386 1.00 67.75 111 SER A N 1
ATOM 855 C CA . SER A 1 111 ? -1.261 0.290 -9.878 1.00 67.75 111 SER A CA 1
ATOM 856 C C . SER A 1 111 ? -1.103 -0.280 -11.283 1.00 67.75 111 SER A C 1
ATOM 858 O O . SER A 1 111 ? -1.993 -0.983 -11.749 1.00 67.75 111 SER A O 1
ATOM 860 N N . ASP A 1 112 ? -0.062 0.122 -12.008 1.00 65.69 112 ASP A N 1
ATOM 861 C CA . ASP A 1 112 ? -0.004 -0.036 -13.453 1.00 65.69 112 ASP A CA 1
ATOM 862 C C . ASP A 1 112 ? 1.137 -0.963 -13.874 1.00 65.69 112 ASP A C 1
ATOM 864 O O . ASP A 1 112 ? 2.264 -0.535 -14.131 1.00 65.69 112 ASP A O 1
ATOM 868 N N . ALA A 1 113 ? 0.839 -2.259 -13.954 1.00 57.06 113 ALA A N 1
ATOM 869 C CA . ALA A 1 113 ? 1.778 -3.257 -14.465 1.00 57.06 113 ALA A CA 1
ATOM 870 C C . ALA A 1 113 ? 2.002 -3.145 -15.987 1.00 57.06 113 ALA A C 1
ATOM 872 O O . ALA A 1 113 ? 3.011 -3.645 -16.503 1.00 57.06 113 ALA A O 1
ATOM 873 N N . SER A 1 114 ? 1.109 -2.453 -16.706 1.00 57.69 114 SER A N 1
ATOM 874 C CA . SER A 1 114 ? 1.218 -2.272 -18.154 1.00 57.69 114 SER A CA 1
ATOM 875 C C . SER A 1 114 ? 2.344 -1.288 -18.506 1.00 57.69 114 SER A C 1
ATOM 877 O O . SER A 1 114 ? 3.158 -1.560 -19.397 1.00 57.69 114 SER A O 1
ATOM 879 N N . PHE A 1 115 ? 2.506 -0.215 -17.720 1.00 55.97 115 PHE A N 1
ATOM 880 C CA . PHE A 1 115 ? 3.515 0.830 -17.964 1.00 55.97 115 PHE A CA 1
ATOM 881 C C . PHE A 1 115 ? 4.680 0.862 -16.961 1.00 55.97 115 PHE A C 1
ATOM 883 O O . PHE A 1 115 ? 5.675 1.552 -17.196 1.00 55.97 115 PHE A O 1
ATOM 890 N N . SER A 1 116 ? 4.605 0.111 -15.863 1.00 63.16 116 SER A N 1
ATOM 891 C CA . SER A 1 116 ? 5.699 -0.038 -14.900 1.00 63.16 116 SER A CA 1
ATOM 892 C C . SER A 1 116 ? 6.616 -1.216 -15.254 1.00 63.16 116 SER A C 1
ATOM 894 O O . SER A 1 116 ? 6.126 -2.248 -15.710 1.00 63.16 116 SER A O 1
ATOM 896 N N . PRO A 1 117 ? 7.934 -1.155 -14.962 1.00 59.28 117 PRO A N 1
ATOM 897 C CA . PRO A 1 117 ? 8.794 -2.345 -14.976 1.00 59.28 117 PRO A CA 1
ATOM 898 C C . PRO A 1 117 ? 8.373 -3.403 -13.939 1.00 59.28 117 PRO A C 1
ATOM 900 O O . PRO A 1 117 ? 9.013 -4.440 -13.823 1.00 59.28 117 PRO A O 1
ATOM 903 N N . CYS A 1 118 ? 7.343 -3.137 -13.138 1.00 70.31 118 CYS A N 1
ATOM 904 C CA . CYS A 1 118 ? 6.798 -4.072 -12.174 1.00 70.31 118 CYS A CA 1
ATOM 905 C C . CYS A 1 118 ? 5.705 -4.922 -12.822 1.00 70.31 118 CYS A C 1
ATOM 907 O O . CYS A 1 118 ? 4.553 -4.505 -12.907 1.00 70.31 118 CYS A O 1
ATOM 909 N N . ARG A 1 119 ? 6.105 -6.098 -13.307 1.00 78.75 119 ARG A N 1
ATOM 910 C CA . ARG A 1 119 ? 5.267 -7.024 -14.077 1.00 78.75 119 ARG A CA 1
ATOM 911 C C . ARG A 1 119 ? 4.534 -8.052 -13.223 1.00 78.75 119 ARG A C 1
ATOM 913 O O . ARG A 1 119 ? 3.452 -8.489 -13.588 1.00 78.75 119 ARG A O 1
ATOM 920 N N . ASP A 1 120 ? 5.123 -8.436 -12.094 1.00 83.44 120 ASP A N 1
ATOM 921 C CA . ASP A 1 120 ? 4.582 -9.498 -11.242 1.00 83.44 120 ASP A CA 1
ATOM 922 C C . ASP A 1 120 ? 3.561 -8.941 -10.223 1.00 83.44 120 ASP A C 1
ATOM 924 O O . ASP A 1 120 ? 2.827 -9.699 -9.599 1.00 83.44 120 ASP A O 1
ATOM 928 N N . GLY A 1 121 ? 3.469 -7.617 -10.038 1.00 87.94 121 GLY A N 1
ATOM 929 C CA . GLY A 1 121 ? 2.436 -7.025 -9.186 1.00 87.94 121 GLY A CA 1
ATOM 930 C C . GLY A 1 121 ? 2.844 -5.769 -8.426 1.00 87.94 121 GLY A C 1
ATOM 931 O O . GLY A 1 121 ? 3.846 -5.119 -8.733 1.00 87.94 121 GLY A O 1
ATOM 932 N N . THR A 1 122 ? 2.086 -5.437 -7.380 1.00 90.31 122 THR A N 1
ATOM 933 C CA . THR A 1 122 ? 2.388 -4.326 -6.471 1.00 90.31 122 THR A CA 1
ATOM 934 C C . THR A 1 122 ? 2.033 -4.625 -5.020 1.00 90.31 122 THR A C 1
ATOM 936 O O . THR A 1 122 ? 1.050 -5.295 -4.726 1.00 90.31 122 THR A O 1
ATOM 939 N N . VAL A 1 123 ? 2.813 -4.063 -4.098 1.00 91.88 123 VAL A N 1
ATOM 940 C CA . VAL A 1 123 ? 2.426 -3.858 -2.705 1.00 91.88 123 VAL A CA 1
ATOM 941 C C . VAL A 1 123 ? 1.992 -2.414 -2.538 1.00 91.88 123 VAL A C 1
ATOM 943 O O . VAL A 1 123 ? 2.788 -1.501 -2.780 1.00 91.88 123 VAL A O 1
ATOM 946 N N . SER A 1 124 ? 0.755 -2.193 -2.107 1.00 91.25 124 SER A N 1
ATOM 947 C CA . SER A 1 124 ? 0.217 -0.848 -2.029 1.00 91.25 124 SER A CA 1
ATOM 948 C C . SER A 1 124 ? -0.835 -0.654 -0.947 1.00 91.25 124 SER A C 1
ATOM 950 O O . SER A 1 124 ? -1.761 -1.447 -0.805 1.00 91.25 124 SER A O 1
ATOM 952 N N . TRP A 1 125 ? -0.725 0.445 -0.201 1.00 91.81 125 TRP A N 1
ATOM 953 C CA . TRP A 1 125 ? -1.743 0.815 0.778 1.00 91.81 125 TRP A CA 1
ATOM 954 C C . TRP A 1 125 ? -2.931 1.520 0.127 1.00 91.81 125 TRP A C 1
ATOM 956 O O . TRP A 1 125 ? -4.073 1.270 0.470 1.00 91.81 125 TRP A O 1
ATOM 966 N N . VAL A 1 126 ? -2.714 2.372 -0.866 1.00 89.94 126 VAL A N 1
ATOM 967 C CA . VAL A 1 126 ? -3.813 3.153 -1.459 1.00 89.94 126 VAL A CA 1
ATOM 968 C C . VAL A 1 126 ? -4.894 2.277 -2.113 1.00 89.94 126 VAL A C 1
ATOM 970 O O . VAL A 1 126 ? -6.062 2.646 -2.126 1.00 89.94 126 VAL A O 1
ATOM 973 N N . HIS A 1 127 ? -4.538 1.080 -2.591 1.00 90.31 127 HIS A N 1
ATOM 974 C CA . HIS A 1 127 ? -5.462 0.151 -3.233 1.00 90.31 127 HIS A CA 1
ATOM 975 C C . HIS A 1 127 ? -6.485 -0.413 -2.244 1.00 90.31 127 HIS A C 1
ATOM 977 O O . HIS A 1 127 ? -7.542 -0.880 -2.664 1.00 90.31 127 HIS A O 1
ATOM 983 N N . GLY A 1 128 ? -6.239 -0.291 -0.934 1.00 90.75 128 GLY A N 1
ATOM 984 C CA . GLY A 1 128 ? -7.246 -0.581 0.080 1.00 90.75 128 GLY A CA 1
ATOM 985 C C . GLY A 1 128 ? -8.447 0.355 0.023 1.00 90.75 128 GLY A C 1
ATOM 986 O O . GLY A 1 128 ? -9.493 0.004 0.555 1.00 90.75 128 GLY A O 1
ATOM 987 N N . LEU A 1 129 ? -8.386 1.477 -0.708 1.00 90.69 129 LEU A N 1
ATOM 988 C CA . LEU A 1 129 ? -9.564 2.311 -0.957 1.00 90.69 129 LEU A CA 1
ATOM 989 C C . LEU A 1 129 ? -10.730 1.495 -1.556 1.00 90.69 129 LEU A C 1
ATOM 991 O O . LEU A 1 129 ? -11.889 1.802 -1.290 1.00 90.69 129 LEU A O 1
ATOM 995 N N . ARG A 1 130 ? -10.425 0.406 -2.281 1.00 89.12 130 ARG A N 1
ATOM 996 C CA . ARG A 1 130 ? -11.389 -0.564 -2.834 1.00 89.12 130 ARG A CA 1
ATOM 997 C C . ARG A 1 130 ? -12.173 -1.343 -1.793 1.00 89.12 130 ARG A C 1
ATOM 999 O O . ARG A 1 130 ? -13.300 -1.742 -2.060 1.00 89.12 130 ARG A O 1
ATOM 1006 N N . LEU A 1 131 ? -11.593 -1.517 -0.613 1.00 88.50 131 LEU A N 1
ATOM 1007 C CA . LEU A 1 131 ? -12.133 -2.290 0.501 1.00 88.50 131 LEU A CA 1
ATOM 1008 C C . LEU A 1 131 ? -12.824 -1.393 1.547 1.00 88.50 131 LEU A C 1
ATOM 1010 O O . LEU A 1 131 ? -13.367 -1.889 2.534 1.00 88.50 131 LEU A O 1
ATOM 1014 N N . LEU A 1 132 ? -12.821 -0.068 1.353 1.00 89.25 132 LEU A N 1
ATOM 1015 C CA . LEU A 1 132 ? -13.495 0.865 2.256 1.00 89.25 132 LEU A CA 1
ATOM 1016 C C . LEU A 1 132 ? -15.016 0.677 2.234 1.00 89.25 132 LEU A C 1
ATOM 1018 O O . LEU A 1 132 ? -15.618 0.347 1.214 1.00 89.25 132 LEU A O 1
ATOM 1022 N N . HIS A 1 133 ? -15.646 0.899 3.384 1.00 82.69 133 HIS A N 1
ATOM 1023 C CA . HIS A 1 133 ? -17.098 0.848 3.514 1.00 82.69 133 HIS A CA 1
ATOM 1024 C C . HIS A 1 133 ? -17.776 2.091 2.918 1.00 82.69 133 HIS A C 1
ATOM 1026 O O . HIS A 1 133 ? -17.241 3.198 2.980 1.00 82.69 133 HIS A O 1
ATOM 1032 N N . GLY A 1 134 ? -19.020 1.909 2.465 1.00 74.12 134 GLY A N 1
ATOM 1033 C CA . GLY A 1 134 ? -19.960 2.996 2.194 1.00 74.12 134 GLY A CA 1
ATOM 1034 C C . GLY A 1 134 ? -19.895 3.585 0.785 1.00 74.12 134 GLY A C 1
ATOM 1035 O O . GLY A 1 134 ? -19.222 3.084 -0.118 1.00 74.12 134 GLY A O 1
ATOM 1036 N N . ALA A 1 135 ? -20.664 4.658 0.594 1.00 70.38 135 ALA A N 1
ATOM 1037 C CA . ALA A 1 135 ? -20.584 5.467 -0.612 1.00 70.38 135 ALA A CA 1
ATOM 1038 C C . ALA A 1 135 ? -19.206 6.137 -0.709 1.00 70.38 135 ALA A C 1
ATOM 1040 O O . ALA A 1 135 ? -18.530 6.348 0.301 1.00 70.38 135 ALA A O 1
ATOM 1041 N N . ALA A 1 136 ? -18.808 6.492 -1.933 1.00 73.25 136 ALA A N 1
ATOM 1042 C CA . ALA A 1 136 ? -17.674 7.387 -2.129 1.00 73.25 136 ALA A CA 1
ATOM 1043 C C . ALA A 1 136 ? -17.855 8.645 -1.255 1.00 73.25 136 ALA A C 1
ATOM 1045 O O . ALA A 1 136 ? -18.993 9.093 -1.060 1.00 73.25 136 ALA A O 1
ATOM 1046 N N . PRO A 1 137 ? -16.765 9.207 -0.709 1.00 80.69 137 PRO A N 1
ATOM 1047 C CA . PRO A 1 137 ? -16.854 10.338 0.192 1.00 80.69 137 PRO A CA 1
ATOM 1048 C C . PRO A 1 137 ? -17.406 11.551 -0.576 1.00 80.69 137 PRO A C 1
ATOM 1050 O O . PRO A 1 137 ? -17.441 11.541 -1.816 1.00 80.69 137 PRO A O 1
ATOM 1053 N N . PRO A 1 138 ? -17.835 12.610 0.134 1.00 85.62 138 PRO A N 1
ATOM 1054 C CA . PRO A 1 138 ? -18.289 13.839 -0.504 1.00 85.62 138 PRO A CA 1
ATOM 1055 C C . PRO A 1 138 ? -17.305 14.307 -1.580 1.00 85.62 138 PRO A C 1
ATOM 1057 O O . PRO A 1 138 ? -16.091 14.131 -1.454 1.00 85.62 138 PRO A O 1
ATOM 1060 N N . ALA A 1 139 ? -17.824 14.921 -2.646 1.00 86.81 139 ALA A N 1
ATOM 1061 C CA . ALA A 1 139 ? -17.005 15.349 -3.780 1.00 86.81 139 ALA A CA 1
ATOM 1062 C C . ALA A 1 139 ? -15.812 16.226 -3.363 1.00 86.81 139 ALA A C 1
ATOM 1064 O O . ALA A 1 139 ? -14.739 16.129 -3.950 1.00 86.81 139 ALA A O 1
ATOM 1065 N N . GLU A 1 140 ? -15.992 17.024 -2.315 1.00 87.69 140 GLU A N 1
ATOM 1066 C CA . GLU A 1 140 ? -14.969 17.880 -1.718 1.00 87.69 140 GLU A CA 1
ATOM 1067 C C . GLU A 1 140 ? -13.796 17.085 -1.128 1.00 87.69 140 GLU A C 1
ATOM 1069 O O . GLU A 1 140 ? -12.644 17.477 -1.303 1.00 87.69 140 GLU A O 1
ATOM 1074 N N . SER A 1 141 ? -14.057 15.941 -0.488 1.00 87.56 141 SER A N 1
ATOM 1075 C CA . SER A 1 141 ? -13.013 15.065 0.056 1.00 87.56 141 SER A CA 1
ATOM 1076 C C . SER A 1 141 ? -12.170 14.446 -1.058 1.00 87.56 141 SER A C 1
ATOM 1078 O O . SER A 1 141 ? -10.942 14.434 -0.965 1.00 87.56 141 SER A O 1
ATOM 1080 N N . VAL A 1 142 ? -12.817 13.982 -2.134 1.00 89.19 142 VAL A N 1
ATOM 1081 C CA . VAL A 1 142 ? -12.118 13.438 -3.309 1.00 89.19 142 VAL A CA 1
ATOM 1082 C C . VAL A 1 142 ? -11.273 14.522 -3.976 1.00 89.19 142 VAL A C 1
ATOM 1084 O O . VAL A 1 142 ? -10.095 14.294 -4.236 1.00 89.19 142 VAL A O 1
ATOM 1087 N N . ARG A 1 143 ? -11.833 15.720 -4.184 1.00 90.31 143 ARG A N 1
ATOM 1088 C CA . ARG A 1 143 ? -11.092 16.860 -4.737 1.00 90.31 143 ARG A CA 1
ATOM 1089 C C . ARG A 1 143 ? -9.893 17.225 -3.867 1.00 90.31 143 ARG A C 1
ATOM 1091 O O . ARG A 1 143 ? -8.802 17.428 -4.377 1.00 90.31 143 ARG A O 1
ATOM 1098 N N . GLY A 1 144 ? -10.052 17.226 -2.543 1.00 88.56 144 GLY A N 1
ATOM 1099 C CA . GLY A 1 144 ? -8.944 17.437 -1.610 1.00 88.56 144 GLY A CA 1
ATOM 1100 C C . GLY A 1 144 ? -7.803 16.437 -1.826 1.00 88.56 144 GLY A C 1
ATOM 1101 O O . GLY A 1 144 ? -6.648 16.847 -1.957 1.00 88.56 144 GLY A O 1
ATOM 1102 N N . LEU A 1 145 ? -8.132 15.147 -1.947 1.00 88.81 145 LEU A N 1
ATOM 1103 C CA . LEU A 1 145 ? -7.177 14.068 -2.229 1.00 88.81 145 LEU A CA 1
ATOM 1104 C C . LEU A 1 145 ? -6.536 14.172 -3.625 1.00 88.81 145 LEU A C 1
ATOM 1106 O O . LEU A 1 145 ? -5.404 13.735 -3.811 1.00 88.81 145 LEU A O 1
ATOM 1110 N N . CYS A 1 146 ? -7.242 14.756 -4.590 1.00 90.88 146 CYS A N 1
ATOM 1111 C CA . CYS A 1 146 ? -6.813 14.865 -5.981 1.00 90.88 146 CYS A CA 1
ATOM 1112 C C . CYS A 1 146 ? -6.303 16.252 -6.377 1.00 90.88 146 CYS A C 1
ATOM 1114 O O . CYS A 1 146 ? -5.934 16.438 -7.526 1.00 90.88 146 CYS A O 1
ATOM 1116 N N . SER A 1 147 ? -6.221 17.204 -5.449 1.00 90.62 147 SER A N 1
ATOM 1117 C CA . SER A 1 147 ? -5.776 18.579 -5.726 1.00 90.62 147 SER A CA 1
ATOM 1118 C C . SER A 1 147 ? -4.272 18.703 -5.996 1.00 90.62 147 SER A C 1
ATOM 1120 O O . SER A 1 147 ? -3.810 19.692 -6.561 1.00 90.62 147 SER A O 1
ATOM 1122 N N . ARG A 1 148 ? -3.475 17.725 -5.546 1.00 89.19 148 ARG A N 1
ATOM 1123 C CA . ARG A 1 148 ? -2.017 17.692 -5.725 1.00 89.19 148 ARG A CA 1
ATOM 1124 C C . ARG A 1 148 ? -1.446 16.301 -5.479 1.00 89.19 148 ARG A C 1
ATOM 1126 O O . ARG A 1 148 ? -2.067 15.459 -4.841 1.00 89.19 148 ARG A O 1
ATOM 1133 N N . ALA A 1 149 ? -0.195 16.093 -5.882 1.00 84.69 149 ALA A N 1
ATOM 1134 C CA . ALA A 1 149 ? 0.564 14.911 -5.483 1.00 84.69 149 ALA A CA 1
ATOM 1135 C C . ALA A 1 149 ? 0.976 14.989 -3.999 1.00 84.69 149 ALA A C 1
ATOM 1137 O O . ALA A 1 149 ? 1.736 15.878 -3.603 1.00 84.69 149 ALA A O 1
ATOM 1138 N N . PHE A 1 150 ? 0.570 14.011 -3.187 1.00 85.81 150 PHE A N 1
ATOM 1139 C CA . PHE A 1 150 ? 0.958 13.928 -1.775 1.00 85.81 150 PHE A CA 1
ATOM 1140 C C . PHE A 1 150 ? 2.206 13.054 -1.618 1.00 85.81 150 PHE A C 1
ATOM 1142 O O . PHE A 1 150 ? 2.192 11.889 -1.199 1.00 85.81 150 PHE A O 1
ATOM 1149 N N . THR A 1 151 ? 3.345 13.638 -1.987 1.00 80.69 151 THR A N 1
ATOM 1150 C CA . THR A 1 151 ? 4.597 12.888 -2.128 1.00 80.69 151 THR A CA 1
ATOM 1151 C C . THR A 1 151 ? 5.145 12.313 -0.821 1.00 80.69 151 THR A C 1
ATOM 1153 O O . THR A 1 151 ? 5.941 11.367 -0.847 1.00 80.69 151 THR A O 1
ATOM 1156 N N . ARG A 1 152 ? 4.747 12.848 0.337 1.00 80.25 152 ARG A N 1
ATOM 1157 C CA . ARG A 1 152 ? 5.198 12.364 1.652 1.00 80.25 152 ARG A CA 1
ATOM 1158 C C . ARG A 1 152 ? 4.472 11.100 2.103 1.00 80.25 152 ARG A C 1
ATOM 1160 O O . ARG A 1 152 ? 5.062 10.255 2.782 1.00 80.25 152 ARG A O 1
ATOM 1167 N N . VAL A 1 153 ? 3.235 10.926 1.656 1.00 80.31 153 VAL A N 1
ATOM 1168 C CA . VAL A 1 153 ? 2.362 9.810 2.051 1.00 80.31 153 VAL A CA 1
ATOM 1169 C C . VAL A 1 153 ? 2.292 8.714 0.994 1.00 80.31 153 VAL A C 1
ATOM 1171 O O . VAL A 1 153 ? 1.600 7.718 1.151 1.00 80.31 153 VAL A O 1
ATOM 1174 N N . GLY A 1 154 ? 3.075 8.836 -0.071 1.00 76.19 154 GLY A N 1
ATOM 1175 C CA . GLY A 1 154 ? 3.124 7.793 -1.084 1.00 76.19 154 GLY A CA 1
ATOM 1176 C C . GLY A 1 154 ? 1.894 7.754 -1.987 1.00 76.19 154 GLY A C 1
ATOM 1177 O O . GLY A 1 154 ? 1.673 6.740 -2.630 1.00 76.19 154 GLY A O 1
ATOM 1178 N N . PHE A 1 155 ? 1.105 8.830 -2.010 1.00 81.19 155 PHE A N 1
ATOM 1179 C CA . PHE A 1 155 ? 0.003 9.000 -2.945 1.00 81.19 155 PHE A CA 1
ATOM 1180 C C . PHE A 1 155 ? 0.535 9.816 -4.124 1.00 81.19 155 PHE A C 1
ATOM 1182 O O . PHE A 1 155 ? 0.685 11.042 -4.048 1.00 81.19 155 PHE A O 1
ATOM 1189 N N . TYR A 1 156 ? 0.957 9.102 -5.165 1.00 74.50 156 TYR A N 1
ATOM 1190 C CA . TYR A 1 156 ? 1.592 9.663 -6.352 1.00 74.50 156 TYR A CA 1
ATOM 1191 C C . TYR A 1 156 ? 0.686 9.489 -7.571 1.00 74.50 156 TYR A C 1
ATOM 1193 O O . TYR A 1 156 ? -0.316 8.790 -7.529 1.00 74.50 156 TYR A O 1
ATOM 1201 N N . ARG A 1 157 ? 1.064 10.093 -8.696 1.00 67.81 157 ARG A N 1
ATOM 1202 C CA . ARG A 1 157 ? 0.352 9.899 -9.969 1.00 67.81 157 ARG A CA 1
ATOM 1203 C C . ARG A 1 157 ? 0.390 8.438 -10.450 1.00 67.81 157 ARG A C 1
ATOM 1205 O O . ARG A 1 157 ? -0.602 7.942 -10.951 1.00 67.81 157 ARG A O 1
ATOM 1212 N N . ASP A 1 158 ? 1.517 7.749 -10.236 1.00 68.88 158 ASP A N 1
ATOM 1213 C CA . ASP A 1 158 ? 1.757 6.376 -10.719 1.00 68.88 158 ASP A CA 1
ATOM 1214 C C . ASP A 1 158 ? 1.011 5.331 -9.863 1.00 68.88 158 ASP A C 1
ATOM 1216 O O . ASP A 1 158 ? 1.082 4.127 -10.086 1.00 68.88 158 ASP A O 1
ATOM 1220 N N . THR A 1 159 ? 0.332 5.804 -8.821 1.00 71.50 159 THR A N 1
ATOM 1221 C CA . THR A 1 159 ? -0.450 5.002 -7.896 1.00 71.50 159 THR A CA 1
ATOM 1222 C C . THR A 1 159 ? -1.779 4.550 -8.497 1.00 71.50 159 THR A C 1
ATOM 1224 O O . THR A 1 159 ? -2.382 3.615 -7.978 1.00 71.50 159 THR A O 1
ATOM 1227 N N . PHE A 1 160 ? -2.214 5.203 -9.575 1.00 69.75 160 PHE A N 1
ATOM 1228 C CA . PHE A 1 160 ? -3.380 4.834 -10.361 1.00 69.75 160 PHE A CA 1
ATOM 1229 C C . PHE A 1 160 ? -3.009 4.682 -11.837 1.00 69.75 160 PHE A C 1
ATOM 1231 O O . PHE A 1 160 ? -2.053 5.302 -12.307 1.00 69.75 160 PHE A O 1
ATOM 1238 N N . ARG A 1 161 ? -3.752 3.821 -12.551 1.00 72.88 161 ARG A N 1
ATOM 1239 C CA . ARG A 1 161 ? -3.542 3.574 -13.981 1.00 72.88 161 ARG A CA 1
ATOM 1240 C C . ARG A 1 161 ? -3.553 4.908 -14.710 1.00 72.88 161 ARG A C 1
ATOM 1242 O O . ARG A 1 161 ? -4.426 5.739 -14.447 1.00 72.88 161 ARG A O 1
ATOM 1249 N N . TRP A 1 162 ? -2.604 5.100 -15.621 1.00 71.12 162 TRP A N 1
ATOM 1250 C CA . TRP A 1 162 ? -2.545 6.358 -16.349 1.00 71.12 162 TRP A CA 1
ATOM 1251 C C . TRP A 1 162 ? -3.799 6.533 -17.227 1.00 71.12 162 TRP A C 1
ATOM 1253 O O . TRP A 1 162 ? -4.127 5.627 -18.000 1.00 71.12 162 TRP A O 1
ATOM 1263 N N . PRO A 1 163 ? -4.502 7.674 -17.135 1.00 72.12 163 PRO A N 1
ATOM 1264 C CA . PRO A 1 163 ? -5.651 7.963 -17.985 1.00 72.12 163 PRO A CA 1
ATOM 1265 C C . PRO A 1 163 ? -5.201 8.158 -19.440 1.00 72.12 163 PRO A C 1
ATOM 1267 O O . PRO A 1 163 ? -4.376 9.027 -19.733 1.00 72.12 163 PRO A O 1
ATOM 1270 N N . ALA A 1 164 ? -5.762 7.386 -20.372 1.00 74.50 164 ALA A N 1
ATOM 1271 C CA . ALA A 1 164 ? -5.485 7.549 -21.805 1.00 74.50 164 ALA A CA 1
ATOM 1272 C C . ALA A 1 164 ? -5.901 8.946 -22.313 1.00 74.50 164 ALA A C 1
ATOM 1274 O O . ALA A 1 164 ? -5.328 9.482 -23.258 1.00 74.50 164 ALA A O 1
ATOM 1275 N N . GLU A 1 165 ? -6.875 9.549 -21.638 1.00 77.88 165 GLU A N 1
ATOM 1276 C CA . GLU A 1 165 ? -7.459 10.859 -21.893 1.00 77.88 165 GLU A CA 1
ATOM 1277 C C . GLU A 1 165 ? -6.596 12.063 -21.469 1.00 77.88 165 GLU A C 1
ATOM 1279 O O . GLU A 1 165 ? -7.012 13.194 -21.709 1.00 77.88 165 GLU A O 1
ATOM 1284 N N . CYS A 1 166 ? -5.399 11.859 -20.901 1.00 80.00 166 CYS A N 1
ATOM 1285 C CA . CYS A 1 166 ? -4.418 12.933 -20.676 1.00 80.00 166 CYS A CA 1
ATOM 1286 C C . CYS A 1 166 ? -3.236 12.823 -21.677 1.00 80.00 166 CYS A C 1
ATOM 1288 O O . CYS A 1 166 ? -2.164 12.333 -21.303 1.00 80.00 166 CYS A O 1
ATOM 1290 N N . PRO A 1 167 ? -3.415 13.249 -22.954 1.00 65.88 167 PRO A N 1
ATOM 1291 C CA . PRO A 1 167 ? -2.489 12.990 -24.067 1.00 65.88 167 PRO A CA 1
ATOM 1292 C C . PRO A 1 167 ? -1.260 13.909 -24.124 1.00 65.88 167 PRO A C 1
ATOM 1294 O O . PRO A 1 167 ? -0.290 13.580 -24.804 1.00 65.88 167 PRO A O 1
ATOM 1297 N N . GLU A 1 168 ? -1.259 15.048 -23.424 1.00 61.22 168 GLU A N 1
ATOM 1298 C CA . GLU A 1 168 ? -0.183 16.056 -23.503 1.00 61.22 168 GLU A CA 1
ATOM 1299 C C . GLU A 1 168 ? 1.116 15.647 -22.784 1.00 61.22 168 GLU A C 1
ATOM 1301 O O . GLU A 1 168 ? 2.028 16.452 -22.599 1.00 61.22 168 GLU A O 1
ATOM 1306 N N . PHE A 1 169 ? 1.236 14.382 -22.381 1.00 57.66 169 PHE A N 1
ATOM 1307 C CA . PHE A 1 169 ? 2.303 13.928 -21.510 1.00 57.66 169 PHE A CA 1
ATOM 1308 C C . PHE A 1 169 ? 3.395 13.168 -22.280 1.00 57.66 169 PHE A C 1
ATOM 1310 O O . PHE A 1 169 ? 3.213 11.999 -22.640 1.00 57.66 169 PHE A O 1
ATOM 1317 N N . PRO A 1 170 ? 4.584 13.759 -22.508 1.00 53.00 170 PRO A N 1
ATOM 1318 C CA . PRO A 1 170 ? 5.729 13.017 -23.007 1.00 53.00 170 PRO A CA 1
ATOM 1319 C C . PRO A 1 170 ? 6.261 12.091 -21.901 1.00 53.00 170 PRO A C 1
ATOM 1321 O O . PRO A 1 170 ? 7.158 12.431 -21.130 1.00 53.00 170 PRO A O 1
ATOM 1324 N N . TRP A 1 171 ? 5.688 10.889 -21.874 1.00 53.19 171 TRP A N 1
ATOM 1325 C CA . TRP A 1 171 ? 6.047 9.594 -21.272 1.00 53.19 171 TRP A CA 1
ATOM 1326 C C . TRP A 1 171 ? 7.515 9.298 -20.869 1.00 53.19 171 TRP A C 1
ATOM 1328 O O . TRP A 1 171 ? 7.757 8.304 -20.189 1.00 53.19 171 TRP A O 1
ATOM 1338 N N . ARG A 1 172 ? 8.519 10.110 -21.238 1.00 48.44 172 ARG A N 1
ATOM 1339 C CA . ARG A 1 172 ? 9.953 9.864 -20.964 1.00 48.44 172 ARG A CA 1
ATOM 1340 C C . ARG A 1 172 ? 10.577 10.677 -19.829 1.00 48.44 172 ARG A C 1
ATOM 1342 O O . ARG A 1 172 ? 11.701 10.367 -19.444 1.00 48.44 172 ARG A O 1
ATOM 1349 N N . LEU A 1 173 ? 9.911 11.694 -19.276 1.00 47.94 173 LEU A N 1
ATOM 1350 C CA . LEU A 1 173 ? 10.575 12.664 -18.384 1.00 47.94 173 LEU A CA 1
ATOM 1351 C C . LEU A 1 173 ? 10.075 12.673 -16.925 1.00 47.94 173 LEU A C 1
ATOM 1353 O O . LEU A 1 173 ? 10.050 13.714 -16.281 1.00 47.94 173 LEU A O 1
ATOM 1357 N N . GLY A 1 174 ? 9.788 11.495 -16.357 1.00 51.53 174 GLY A N 1
ATOM 1358 C CA . GLY A 1 174 ? 9.898 11.235 -14.909 1.00 51.53 174 GLY A CA 1
ATOM 1359 C C . GLY A 1 174 ? 9.037 12.100 -13.972 1.00 51.53 174 GLY A C 1
ATOM 1360 O O . GLY A 1 174 ? 8.091 12.758 -14.392 1.00 51.53 174 GLY A O 1
ATOM 1361 N N . ARG A 1 175 ? 9.325 12.043 -12.665 1.00 51.91 175 ARG A N 1
ATOM 1362 C CA . ARG A 1 175 ? 8.640 12.710 -11.524 1.00 51.91 175 ARG A CA 1
ATOM 1363 C C . ARG A 1 175 ? 8.508 14.246 -11.602 1.00 51.91 175 ARG A C 1
ATOM 1365 O O . ARG A 1 175 ? 8.150 14.871 -10.611 1.00 51.91 175 ARG A O 1
ATOM 1372 N N . TRP A 1 176 ? 8.840 14.850 -12.735 1.00 54.25 176 TRP A N 1
ATOM 1373 C CA . TRP A 1 176 ? 9.196 16.261 -12.870 1.00 54.25 176 TRP A CA 1
ATOM 1374 C C . TRP A 1 176 ? 8.075 17.151 -13.413 1.00 54.25 176 TRP A C 1
ATOM 1376 O O . TRP A 1 176 ? 8.295 18.341 -13.604 1.00 54.25 176 TRP A O 1
ATOM 1386 N N . PHE A 1 177 ? 6.887 16.598 -13.651 1.00 58.47 177 PHE A N 1
ATOM 1387 C CA . PHE A 1 177 ? 5.758 17.361 -14.174 1.00 58.47 177 PHE A CA 1
ATOM 1388 C C . PHE A 1 177 ? 4.781 17.761 -13.074 1.00 58.47 177 PHE A C 1
ATOM 1390 O O . PHE A 1 177 ? 4.578 17.022 -12.106 1.00 58.47 177 PHE A O 1
ATOM 1397 N N . ALA A 1 178 ? 4.208 18.951 -13.247 1.00 72.38 178 ALA A N 1
ATOM 1398 C CA . ALA A 1 178 ? 3.216 19.519 -12.354 1.00 72.38 178 ALA A CA 1
ATOM 1399 C C . ALA A 1 178 ? 1.946 18.658 -12.339 1.00 72.38 178 ALA A C 1
ATOM 1401 O O . ALA A 1 178 ? 1.559 18.077 -13.348 1.00 72.38 178 ALA A O 1
ATOM 1402 N N . TRP A 1 179 ? 1.317 18.574 -11.171 1.00 83.06 179 TRP A N 1
ATOM 1403 C CA . TRP A 1 179 ? -0.021 18.018 -11.033 1.00 83.06 179 TRP A CA 1
ATOM 1404 C C . TRP A 1 179 ? -1.009 19.021 -11.637 1.00 83.06 179 TRP A C 1
ATOM 1406 O O . TRP A 1 179 ? -1.182 20.104 -11.079 1.00 83.06 179 TRP A O 1
ATOM 1416 N N . ASP A 1 180 ? -1.554 18.710 -12.812 1.00 85.38 180 ASP A N 1
ATOM 1417 C CA . ASP A 1 180 ? -2.418 19.605 -13.583 1.00 85.38 180 ASP A CA 1
ATOM 1418 C C . ASP A 1 180 ? -3.909 19.251 -13.445 1.00 85.38 180 ASP A C 1
ATOM 1420 O O . ASP A 1 180 ? -4.289 18.277 -12.791 1.00 85.38 180 ASP A O 1
ATOM 1424 N N . ALA A 1 181 ? -4.763 20.056 -14.082 1.00 89.19 181 ALA A N 1
ATOM 1425 C CA . ALA A 1 181 ? -6.210 19.868 -14.054 1.00 89.19 181 ALA A CA 1
ATOM 1426 C C . ALA A 1 181 ? -6.666 18.550 -14.714 1.00 89.19 181 ALA A C 1
ATOM 1428 O O . ALA A 1 181 ? -7.692 17.998 -14.313 1.00 89.19 181 ALA A O 1
ATOM 1429 N N . CYS A 1 182 ? -5.923 18.023 -15.699 1.00 87.44 182 CYS A N 1
ATOM 1430 C CA . CYS A 1 182 ? -6.249 16.732 -16.312 1.00 87.44 182 CYS A CA 1
ATOM 1431 C C . CYS A 1 182 ? -6.014 15.598 -15.311 1.00 87.44 182 CYS A C 1
ATOM 1433 O O . CYS A 1 182 ? -6.881 14.742 -15.123 1.00 87.44 182 CYS A O 1
ATOM 1435 N N . LEU A 1 183 ? -4.870 15.628 -14.621 1.00 84.94 183 LEU A N 1
ATOM 1436 C CA . LEU A 1 183 ? -4.508 14.652 -13.596 1.00 84.94 183 LEU A CA 1
ATOM 1437 C C . LEU A 1 183 ? -5.404 14.732 -12.366 1.00 84.94 183 LEU A C 1
ATOM 1439 O O . LEU A 1 183 ? -5.773 13.689 -11.831 1.00 84.94 183 LEU A O 1
ATOM 1443 N N . GLU A 1 184 ? -5.795 15.930 -11.939 1.00 89.38 184 GLU A N 1
ATOM 1444 C CA . GLU A 1 184 ? -6.784 16.109 -10.875 1.00 89.38 184 GLU A CA 1
ATOM 1445 C C . GLU A 1 184 ? -8.123 15.462 -11.257 1.00 89.38 184 GLU A C 1
ATOM 1447 O O . GLU A 1 184 ? -8.623 14.609 -10.521 1.00 89.38 184 GLU A O 1
ATOM 1452 N N . ALA A 1 185 ? -8.659 15.770 -12.443 1.00 89.88 185 ALA A N 1
ATOM 1453 C CA . ALA A 1 185 ? -9.919 15.196 -12.917 1.00 89.88 185 ALA A CA 1
ATOM 1454 C C . ALA A 1 185 ? -9.849 13.666 -13.081 1.00 89.88 185 ALA A C 1
ATOM 1456 O O . ALA A 1 185 ? -10.788 12.947 -12.723 1.00 89.88 185 ALA A O 1
ATOM 1457 N N . ALA A 1 186 ? -8.732 13.151 -13.598 1.00 86.31 186 ALA A N 1
ATOM 1458 C CA . ALA A 1 186 ? -8.512 11.718 -13.722 1.00 86.31 186 ALA A CA 1
ATOM 1459 C C . ALA A 1 186 ? -8.385 11.032 -12.360 1.00 86.31 186 ALA A C 1
ATOM 1461 O O . ALA A 1 186 ? -9.015 9.997 -12.141 1.00 86.31 186 ALA A O 1
ATOM 1462 N N . CYS A 1 187 ? -7.642 11.627 -11.426 1.00 88.69 187 CYS A N 1
ATOM 1463 C CA . CYS A 1 187 ? -7.565 11.156 -10.049 1.00 88.69 187 CYS A CA 1
ATOM 1464 C C . CYS A 1 187 ? -8.959 11.089 -9.424 1.00 88.69 187 CYS A C 1
ATOM 1466 O O . CYS A 1 187 ? -9.318 10.050 -8.874 1.00 88.69 187 CYS A O 1
ATOM 1468 N N . GLU A 1 188 ? -9.779 12.140 -9.556 1.00 90.75 188 GLU A N 1
ATOM 1469 C CA . GLU A 1 188 ? -11.127 12.148 -8.983 1.00 90.75 188 GLU A CA 1
ATOM 1470 C C . GLU A 1 188 ? -11.979 11.000 -9.530 1.00 90.75 188 GLU A C 1
ATOM 1472 O O . GLU A 1 188 ? -12.633 10.283 -8.766 1.00 90.75 188 GLU A O 1
ATOM 1477 N N . ARG A 1 189 ? -11.955 10.801 -10.853 1.00 89.00 189 ARG A N 1
ATOM 1478 C CA . ARG A 1 189 ? -12.673 9.710 -11.519 1.00 89.00 189 ARG A CA 1
ATOM 1479 C C . ARG A 1 189 ? -12.200 8.349 -11.013 1.00 89.00 189 ARG A C 1
ATOM 1481 O O . ARG A 1 189 ? -13.033 7.521 -10.646 1.00 89.00 189 ARG A O 1
ATOM 1488 N N . ILE A 1 190 ? -10.888 8.123 -10.959 1.00 86.19 190 ILE A N 1
ATOM 1489 C CA . ILE A 1 190 ? -10.319 6.835 -10.552 1.00 86.19 190 ILE A CA 1
ATOM 1490 C C . ILE A 1 190 ? -10.603 6.555 -9.076 1.00 86.19 190 ILE A C 1
ATOM 1492 O O . ILE A 1 190 ? -11.052 5.455 -8.750 1.00 86.19 190 ILE A O 1
ATOM 1496 N N . VAL A 1 191 ? -10.401 7.532 -8.188 1.00 88.38 191 VAL A N 1
ATOM 1497 C CA . VAL A 1 191 ? -10.686 7.386 -6.754 1.00 88.38 191 VAL A CA 1
ATOM 1498 C C . VAL A 1 191 ? -12.157 7.048 -6.541 1.00 88.38 191 VAL A C 1
ATOM 1500 O O . VAL A 1 191 ? -12.450 6.095 -5.827 1.00 88.38 191 VAL A O 1
ATOM 1503 N N . ARG A 1 192 ? -13.091 7.758 -7.189 1.00 88.00 192 ARG A N 1
ATOM 1504 C CA . ARG A 1 192 ? -14.533 7.468 -7.071 1.00 88.00 192 ARG A CA 1
ATOM 1505 C C . ARG A 1 192 ? -14.890 6.077 -7.582 1.00 88.00 192 ARG A C 1
ATOM 1507 O O . ARG A 1 192 ? -15.636 5.369 -6.910 1.00 88.00 192 ARG A O 1
ATOM 1514 N N . ALA A 1 193 ? -14.353 5.692 -8.741 1.00 84.88 193 ALA A N 1
ATOM 1515 C CA . ALA A 1 193 ? -14.602 4.382 -9.333 1.00 84.88 193 ALA A CA 1
ATOM 1516 C C . ALA A 1 193 ? -14.104 3.259 -8.419 1.00 84.88 193 ALA A C 1
ATOM 1518 O O . ALA A 1 193 ? -14.816 2.289 -8.182 1.00 84.8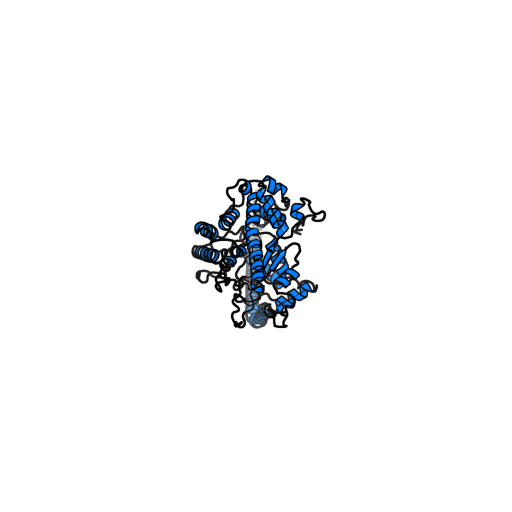8 193 ALA A O 1
ATOM 1519 N N . ASN A 1 194 ? -12.912 3.427 -7.847 1.00 86.31 194 ASN A N 1
ATOM 1520 C CA . ASN A 1 194 ? -12.305 2.409 -7.007 1.00 86.31 194 ASN A CA 1
ATOM 1521 C C . ASN A 1 194 ? -12.865 2.412 -5.581 1.00 86.31 194 ASN A C 1
ATOM 1523 O O . ASN A 1 194 ? -12.778 1.391 -4.918 1.00 86.31 194 ASN A O 1
ATOM 1527 N N . TRP A 1 195 ? -13.423 3.515 -5.072 1.00 89.00 195 TRP A N 1
ATOM 1528 C CA . TRP A 1 195 ? -13.815 3.620 -3.661 1.00 89.00 195 TRP A CA 1
ATOM 1529 C C . TRP A 1 195 ? -14.796 2.541 -3.268 1.00 89.00 195 TRP A C 1
ATOM 1531 O O . TRP A 1 195 ? -15.872 2.534 -3.833 1.00 89.00 195 TRP A O 1
ATOM 1541 N N . GLY A 1 196 ? -14.489 1.659 -2.321 1.00 87.31 196 GLY A N 1
ATOM 1542 C CA . GLY A 1 196 ? -15.411 0.622 -1.852 1.00 87.31 196 GLY A CA 1
ATOM 1543 C C . GLY A 1 196 ? -16.001 -0.268 -2.954 1.00 87.31 196 GLY A C 1
ATOM 1544 O O . GLY A 1 196 ? -17.044 -0.883 -2.730 1.00 87.31 196 GLY A O 1
ATOM 1545 N N . CYS A 1 197 ? -15.411 -0.302 -4.158 1.00 85.50 197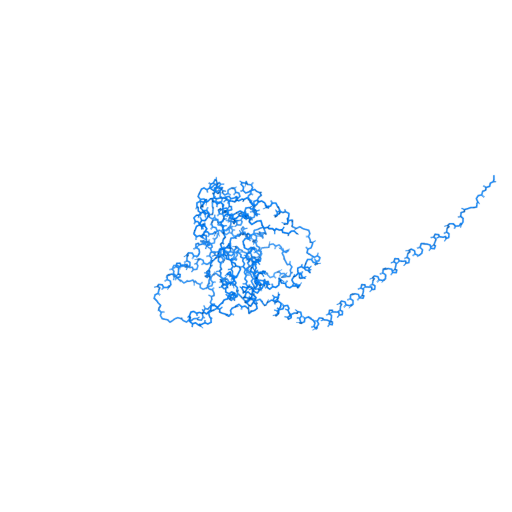 CYS A N 1
ATOM 1546 C CA . CYS A 1 197 ? -16.003 -1.014 -5.291 1.00 85.50 197 CYS A CA 1
ATOM 1547 C C . CYS A 1 197 ? -16.079 -2.517 -5.037 1.00 85.50 197 CYS A C 1
ATOM 1549 O O . CYS A 1 197 ? -17.127 -3.105 -5.287 1.00 85.50 197 CYS A O 1
ATOM 1551 N N . ALA A 1 198 ? -15.060 -3.080 -4.378 1.00 80.69 198 ALA A N 1
ATOM 1552 C CA . ALA A 1 198 ? -15.018 -4.491 -4.005 1.00 80.69 198 ALA A CA 1
ATOM 1553 C C . ALA A 1 198 ? -16.167 -4.885 -3.067 1.00 80.69 198 ALA A C 1
ATOM 1555 O O . ALA A 1 198 ? -16.491 -6.051 -2.945 1.00 80.69 198 ALA A O 1
ATOM 1556 N N . ARG A 1 199 ? -16.789 -3.913 -2.387 1.00 75.75 199 ARG A N 1
ATOM 1557 C CA . ARG A 1 199 ? -17.879 -4.151 -1.436 1.00 75.75 199 ARG A CA 1
ATOM 1558 C C . ARG A 1 199 ? -19.251 -3.803 -1.972 1.00 75.75 199 ARG A C 1
ATOM 1560 O O . ARG A 1 199 ? -20.231 -4.417 -1.574 1.00 75.75 199 ARG A O 1
ATOM 1567 N N . ARG A 1 200 ? -19.344 -2.774 -2.822 1.00 71.00 200 ARG A N 1
ATOM 1568 C CA . ARG A 1 200 ? -20.615 -2.368 -3.444 1.00 71.00 200 ARG A CA 1
ATOM 1569 C C . ARG A 1 200 ? -21.178 -3.439 -4.363 1.00 71.00 200 ARG A C 1
ATOM 1571 O O . ARG A 1 200 ? -22.386 -3.475 -4.562 1.00 71.00 200 ARG A O 1
ATOM 1578 N N . GLU A 1 201 ? -20.301 -4.237 -4.946 1.00 61.78 201 GLU A N 1
ATOM 1579 C CA . GLU A 1 201 ? -20.662 -5.318 -5.857 1.00 61.78 201 GLU A CA 1
ATOM 1580 C C . GLU A 1 201 ? -21.365 -6.473 -5.168 1.00 61.78 201 GLU A C 1
ATOM 1582 O O . GLU A 1 201 ? -22.169 -7.152 -5.790 1.00 61.78 201 GLU A O 1
ATOM 1587 N N . LEU A 1 202 ? -21.174 -6.612 -3.866 1.00 56.88 202 LEU A N 1
ATOM 1588 C CA . LEU A 1 202 ? -21.703 -7.716 -3.086 1.00 56.88 202 LEU A CA 1
ATOM 1589 C C . LEU A 1 202 ? -23.127 -7.408 -2.585 1.00 56.88 202 LEU A C 1
ATOM 1591 O O . LEU A 1 202 ? -23.426 -7.438 -1.390 1.00 56.88 202 LEU A O 1
ATOM 1595 N N . ARG A 1 203 ? -24.005 -6.978 -3.506 1.00 54.56 203 ARG A N 1
ATOM 1596 C CA . ARG A 1 203 ? -25.412 -6.647 -3.215 1.00 54.56 203 ARG A CA 1
ATOM 1597 C C . ARG A 1 203 ? -26.195 -7.881 -2.754 1.00 54.56 203 ARG A C 1
ATOM 1599 O O . ARG A 1 203 ? -25.834 -9.009 -3.058 1.00 54.56 203 ARG A O 1
ATOM 1606 N N . ALA A 1 204 ? -27.308 -7.623 -2.059 1.00 53.22 204 ALA A N 1
ATOM 1607 C CA . ALA A 1 204 ? -28.207 -8.606 -1.436 1.00 53.22 204 ALA A CA 1
ATOM 1608 C C . ALA A 1 204 ? -28.720 -9.723 -2.372 1.00 53.22 204 ALA A C 1
ATOM 1610 O O . ALA A 1 204 ? -29.207 -10.747 -1.906 1.00 53.22 204 ALA A O 1
ATOM 1611 N N . ASP A 1 205 ? -28.607 -9.510 -3.677 1.00 58.28 205 ASP A N 1
ATOM 1612 C CA . ASP A 1 205 ? -29.021 -10.388 -4.762 1.00 58.28 205 ASP A CA 1
ATOM 1613 C C . ASP A 1 205 ? -27.952 -11.464 -5.081 1.00 58.28 205 ASP A C 1
ATOM 1615 O O . ASP A 1 205 ? -28.198 -12.344 -5.903 1.00 58.28 205 ASP A O 1
ATOM 1619 N N . GLY A 1 206 ? -26.770 -11.396 -4.450 1.00 53.66 206 GLY A N 1
ATOM 1620 C CA . GLY A 1 206 ? -25.731 -12.434 -4.472 1.00 53.66 206 GLY A CA 1
ATOM 1621 C C . GLY A 1 206 ? -24.891 -12.527 -5.749 1.00 53.66 206 GLY A C 1
ATOM 1622 O O . GLY A 1 206 ? -24.067 -13.426 -5.858 1.00 53.66 206 GLY A O 1
ATOM 1623 N N . ALA A 1 207 ? -25.073 -11.628 -6.721 1.00 46.25 207 ALA A N 1
ATOM 1624 C CA . ALA A 1 207 ? -24.275 -11.614 -7.944 1.00 46.25 207 ALA A CA 1
ATOM 1625 C C . ALA A 1 207 ? -23.650 -10.230 -8.175 1.00 46.25 207 ALA A C 1
ATOM 1627 O O . ALA A 1 207 ? -24.387 -9.255 -8.377 1.00 46.25 207 ALA A O 1
ATOM 1628 N N . PRO A 1 208 ? -22.311 -10.113 -8.194 1.00 46.47 208 PRO A N 1
ATOM 1629 C CA . PRO A 1 208 ? -21.667 -8.864 -8.548 1.00 46.47 208 PRO A CA 1
ATOM 1630 C C . PRO A 1 208 ? -21.971 -8.520 -10.012 1.00 46.47 208 PRO A C 1
ATOM 1632 O O . PRO A 1 208 ? -21.857 -9.384 -10.891 1.00 46.47 208 PRO A O 1
ATOM 1635 N N . PRO A 1 209 ? -22.354 -7.270 -10.338 1.00 54.03 209 PRO A N 1
ATOM 1636 C CA . PRO A 1 209 ? -22.343 -6.836 -11.725 1.00 54.03 209 PRO A CA 1
ATOM 1637 C C . PRO A 1 209 ? -20.904 -6.959 -12.236 1.00 54.03 209 PRO A C 1
ATOM 1639 O O . PRO A 1 209 ? -20.016 -6.227 -11.800 1.00 54.03 209 PRO A O 1
ATOM 1642 N N . ARG A 1 210 ? -20.672 -7.925 -13.136 1.00 52.16 210 ARG A N 1
ATOM 1643 C CA . ARG A 1 210 ? -19.356 -8.201 -13.728 1.00 52.16 210 ARG A CA 1
ATOM 1644 C C . ARG A 1 210 ? -18.682 -6.889 -14.153 1.00 52.16 210 ARG A C 1
ATOM 1646 O O . ARG A 1 210 ? -19.189 -6.188 -15.027 1.00 52.16 210 ARG A O 1
ATOM 1653 N N . GLY A 1 211 ? -17.530 -6.584 -13.550 1.00 57.91 211 GLY A N 1
ATOM 1654 C CA . GLY A 1 211 ? -16.619 -5.533 -14.008 1.00 57.91 211 GLY A CA 1
ATOM 1655 C C . GLY A 1 211 ? -16.757 -4.136 -13.387 1.00 57.91 211 GLY A C 1
ATOM 1656 O O . GLY A 1 211 ? -16.153 -3.213 -13.932 1.00 57.91 211 GLY A O 1
ATOM 1657 N N . SER A 1 212 ? -17.486 -3.921 -12.282 1.00 63.22 212 SER A N 1
ATOM 1658 C CA . SER A 1 212 ? -17.568 -2.567 -11.689 1.00 63.22 212 SER A CA 1
ATOM 1659 C C . SER A 1 212 ? -16.403 -2.168 -10.756 1.00 63.22 212 SER A C 1
ATOM 1661 O O . SER A 1 212 ? -16.286 -0.988 -10.411 1.00 63.22 212 SER A O 1
ATOM 1663 N N . CYS A 1 213 ? -15.493 -3.096 -10.428 1.00 77.94 213 CYS A N 1
ATOM 1664 C CA . CYS A 1 213 ? -14.279 -2.863 -9.641 1.00 77.94 213 CYS A CA 1
ATOM 1665 C C . CYS A 1 213 ? -13.063 -3.369 -10.424 1.00 77.94 213 CYS A C 1
ATOM 1667 O O . CYS A 1 213 ? -12.375 -4.298 -9.992 1.00 77.94 213 CYS A O 1
ATOM 1669 N N . PRO A 1 214 ? -12.804 -2.801 -11.619 1.00 70.38 214 PRO A N 1
ATOM 1670 C CA . PRO A 1 214 ? -11.783 -3.317 -12.509 1.00 70.38 214 PRO A CA 1
ATOM 1671 C C . PRO A 1 214 ? -10.417 -3.245 -11.830 1.00 70.38 214 PRO A C 1
ATOM 1673 O O . PRO A 1 214 ? -9.930 -2.185 -11.419 1.00 70.38 214 PRO A O 1
ATOM 1676 N N . THR A 1 215 ? -9.789 -4.406 -11.724 1.00 75.38 215 THR A N 1
ATOM 1677 C CA . THR A 1 215 ? -8.428 -4.555 -11.245 1.00 75.38 215 THR A CA 1
ATOM 1678 C C . THR A 1 215 ? -7.600 -5.225 -12.330 1.00 75.38 215 THR A C 1
ATOM 1680 O O . THR A 1 215 ? -8.054 -6.211 -12.903 1.00 75.38 215 THR A O 1
ATOM 1683 N N . PRO A 1 216 ? -6.390 -4.726 -12.633 1.00 74.19 216 PRO A N 1
ATOM 1684 C CA . PRO A 1 216 ? -5.497 -5.463 -13.516 1.00 74.19 216 PRO A CA 1
ATOM 1685 C C . PRO A 1 216 ? -4.898 -6.684 -12.786 1.00 74.19 216 PRO A C 1
ATOM 1687 O O . PRO A 1 216 ? -4.358 -7.582 -13.420 1.00 74.19 216 PRO A O 1
ATOM 1690 N N . PHE A 1 217 ? -5.037 -6.744 -11.456 1.00 82.56 217 PHE A N 1
ATOM 1691 C CA . PHE A 1 217 ? -4.499 -7.799 -10.608 1.00 82.56 217 PHE A CA 1
ATOM 1692 C C . PHE A 1 217 ? -5.448 -8.988 -10.500 1.00 82.56 217 PHE A C 1
ATOM 1694 O O . PHE A 1 217 ? -6.518 -8.867 -9.909 1.00 82.56 217 PHE A O 1
ATOM 1701 N N . ALA A 1 218 ? -5.019 -10.147 -10.988 1.00 80.00 218 ALA A N 1
ATOM 1702 C CA . ALA A 1 218 ? -5.778 -11.387 -10.874 1.00 80.00 218 ALA A CA 1
ATOM 1703 C C . ALA A 1 218 ? -5.839 -11.946 -9.448 1.00 80.00 218 ALA A C 1
ATOM 1705 O O . ALA A 1 218 ? -6.696 -12.770 -9.134 1.00 80.00 218 ALA A O 1
ATOM 1706 N N . ARG A 1 219 ? -4.906 -11.544 -8.577 1.00 84.69 219 ARG A N 1
ATOM 1707 C CA . ARG A 1 219 ? -4.903 -11.948 -7.169 1.00 84.69 219 ARG A CA 1
ATOM 1708 C C . ARG A 1 219 ? -4.736 -10.754 -6.268 1.00 84.69 219 ARG A C 1
ATOM 1710 O O . ARG A 1 219 ? -3.919 -9.879 -6.541 1.00 84.69 219 ARG A O 1
ATOM 1717 N N . THR A 1 220 ? -5.443 -10.788 -5.146 1.00 88.12 220 THR A N 1
ATOM 1718 C CA . THR A 1 220 ? -5.312 -9.783 -4.096 1.00 88.12 220 THR A CA 1
ATOM 1719 C C . THR A 1 220 ? -5.043 -10.462 -2.759 1.00 88.12 220 THR A C 1
ATOM 1721 O O . THR A 1 220 ? -5.804 -11.326 -2.332 1.00 88.12 220 THR A O 1
ATOM 1724 N N . LEU A 1 221 ? -3.960 -10.078 -2.087 1.00 91.81 221 LEU A N 1
ATOM 1725 C CA . LEU A 1 221 ? -3.637 -10.494 -0.726 1.00 91.81 221 LEU A CA 1
ATOM 1726 C C . LEU A 1 221 ? -3.756 -9.308 0.224 1.00 91.81 221 LEU A C 1
ATOM 1728 O O . LEU A 1 221 ? -3.295 -8.213 -0.094 1.00 91.81 221 LEU A O 1
ATOM 1732 N N . LEU A 1 222 ? -4.294 -9.538 1.419 1.00 92.94 222 LEU A N 1
ATOM 1733 C CA . LEU A 1 222 ? -4.213 -8.561 2.501 1.00 92.94 222 LEU A CA 1
ATOM 1734 C C . LEU A 1 222 ? -2.961 -8.802 3.355 1.00 92.94 222 LEU A C 1
ATOM 1736 O O . LEU A 1 222 ? -2.787 -9.855 3.966 1.00 92.94 222 LEU A O 1
ATOM 1740 N N . GLN A 1 223 ? -2.102 -7.795 3.428 1.00 94.06 223 GLN A N 1
ATOM 1741 C CA . GLN A 1 223 ? -0.949 -7.744 4.312 1.00 94.06 223 GLN A CA 1
ATOM 1742 C C . GLN A 1 223 ? -1.340 -7.100 5.642 1.00 94.06 223 GLN A C 1
ATOM 1744 O O . GLN A 1 223 ? -1.632 -5.903 5.715 1.00 94.06 223 GLN A O 1
ATOM 1749 N N . VAL A 1 224 ? -1.245 -7.881 6.713 1.00 92.69 224 VAL A N 1
ATOM 1750 C CA . VAL A 1 224 ? -1.476 -7.435 8.085 1.00 92.69 224 VAL A CA 1
ATOM 1751 C C . VAL A 1 224 ? -0.149 -7.379 8.838 1.00 92.69 224 VAL A C 1
ATOM 1753 O O . VAL A 1 224 ? 0.747 -8.192 8.619 1.00 92.69 224 VAL A O 1
ATOM 1756 N N . ARG A 1 225 ? -0.002 -6.390 9.718 1.00 91.00 225 ARG A N 1
ATOM 1757 C CA . ARG A 1 225 ? 1.192 -6.193 10.539 1.00 91.00 225 ARG A CA 1
ATOM 1758 C C . ARG A 1 225 ? 0.795 -5.909 11.981 1.00 91.00 225 ARG A C 1
ATOM 1760 O O . ARG A 1 225 ? -0.288 -5.373 12.222 1.00 91.00 225 ARG A O 1
ATOM 1767 N N . HIS A 1 226 ? 1.700 -6.182 12.920 1.00 92.19 226 HIS A N 1
ATOM 1768 C CA . HIS A 1 226 ? 1.500 -5.861 14.324 1.00 92.19 226 HIS A CA 1
ATOM 1769 C C . HIS A 1 226 ? 1.074 -4.383 14.496 1.00 92.19 226 HIS A C 1
ATOM 1771 O O . HIS A 1 226 ? 1.773 -3.472 14.020 1.00 92.19 226 HIS A O 1
ATOM 1777 N N . PRO A 1 227 ? -0.043 -4.109 15.196 1.00 93.50 227 PRO A N 1
ATOM 1778 C CA . PRO A 1 227 ? -0.653 -2.779 15.282 1.00 93.50 227 PRO A CA 1
ATOM 1779 C C . PRO A 1 227 ? 0.302 -1.731 15.837 1.00 93.50 227 PRO A C 1
ATOM 1781 O O . PRO A 1 227 ? 0.578 -0.725 15.192 1.00 93.50 227 PRO A O 1
ATOM 1784 N N . LEU A 1 228 ? 0.872 -2.000 17.013 1.00 93.62 228 LEU A N 1
ATOM 1785 C CA . LEU A 1 228 ? 1.712 -1.035 17.722 1.00 93.62 228 LEU A CA 1
ATOM 1786 C C . LEU A 1 228 ? 3.006 -0.719 16.961 1.00 93.62 228 LEU A C 1
ATOM 1788 O O . LEU A 1 228 ? 3.448 0.424 16.947 1.00 93.62 228 LEU A O 1
ATOM 1792 N N . VAL A 1 229 ? 3.570 -1.701 16.251 1.00 91.19 229 VAL A N 1
ATOM 1793 C CA . VAL A 1 229 ? 4.747 -1.511 15.391 1.00 91.19 229 VAL A CA 1
ATOM 1794 C C . VAL A 1 229 ? 4.388 -0.651 14.180 1.00 91.19 229 VAL A C 1
ATOM 1796 O O . VAL A 1 229 ? 5.169 0.205 13.764 1.00 91.19 229 VAL A O 1
ATOM 1799 N N . THR A 1 230 ? 3.197 -0.853 13.617 1.00 92.00 230 THR A N 1
ATOM 1800 C CA . THR A 1 230 ? 2.692 -0.065 12.488 1.00 92.00 230 THR A CA 1
ATOM 1801 C C . THR A 1 230 ? 2.437 1.382 12.900 1.00 92.00 230 THR A C 1
ATOM 1803 O O . THR A 1 230 ? 2.932 2.291 12.234 1.00 92.00 230 THR A O 1
ATOM 1806 N N . ILE A 1 231 ? 1.745 1.590 14.024 1.00 94.25 231 ILE A N 1
ATOM 1807 C CA . ILE A 1 231 ? 1.482 2.911 14.606 1.00 94.25 231 ILE A CA 1
ATOM 1808 C C . ILE A 1 231 ? 2.807 3.611 14.917 1.00 94.25 231 ILE A C 1
ATOM 1810 O O . ILE A 1 231 ? 3.020 4.715 14.432 1.00 94.25 231 ILE A O 1
ATOM 1814 N N . ALA A 1 232 ? 3.746 2.950 15.601 1.00 90.69 232 ALA A N 1
ATOM 1815 C CA . ALA A 1 232 ? 5.067 3.513 15.889 1.00 90.69 232 ALA A CA 1
ATOM 1816 C C . ALA A 1 232 ? 5.830 3.904 14.610 1.00 90.69 232 ALA A C 1
ATOM 1818 O O . ALA A 1 232 ? 6.360 5.011 14.509 1.00 90.69 232 ALA A O 1
ATOM 1819 N N . SER A 1 233 ? 5.848 3.024 13.600 1.00 88.94 233 SER A N 1
ATOM 1820 C CA . SER A 1 233 ? 6.517 3.291 12.321 1.00 88.94 233 SER A CA 1
ATOM 1821 C C . SER A 1 233 ? 5.894 4.468 11.572 1.00 88.94 233 SER A C 1
ATOM 1823 O O . SER A 1 233 ? 6.616 5.191 10.882 1.00 88.94 233 SER A O 1
ATOM 1825 N N . LEU A 1 234 ? 4.575 4.639 11.654 1.00 90.38 234 LEU A N 1
ATOM 1826 C CA . LEU A 1 234 ? 3.877 5.775 11.065 1.00 90.38 234 LEU A CA 1
ATOM 1827 C C . LEU A 1 234 ? 4.142 7.051 11.854 1.00 90.38 234 LEU A C 1
ATOM 1829 O O . LEU A 1 234 ? 4.477 8.060 11.242 1.00 90.38 234 LEU A O 1
ATOM 1833 N N . SER A 1 235 ? 4.084 6.996 13.185 1.00 91.06 235 SER A N 1
ATOM 1834 C CA . SER A 1 235 ? 4.380 8.137 14.051 1.00 91.06 235 SER A CA 1
ATOM 1835 C C . SER A 1 235 ? 5.784 8.666 13.808 1.00 91.06 235 SER A C 1
ATOM 1837 O O . SER A 1 235 ? 5.953 9.856 13.583 1.00 91.06 235 SER A O 1
ATOM 1839 N N . ALA A 1 236 ? 6.780 7.787 13.705 1.00 87.75 236 ALA A N 1
ATOM 1840 C CA . ALA A 1 236 ? 8.126 8.191 13.316 1.00 87.75 236 ALA A CA 1
ATOM 1841 C C . ALA A 1 236 ? 8.156 8.876 11.933 1.00 87.75 236 ALA A C 1
ATOM 1843 O O . ALA A 1 236 ? 8.925 9.803 11.703 1.00 87.75 236 ALA A O 1
ATOM 1844 N N . LYS A 1 237 ? 7.326 8.442 10.981 1.00 85.19 237 LYS A N 1
ATOM 1845 C CA . LYS A 1 237 ? 7.318 8.993 9.619 1.00 85.19 237 LYS A CA 1
ATOM 1846 C C . LYS A 1 237 ? 6.647 10.370 9.525 1.00 85.19 237 LYS A C 1
ATOM 1848 O O . LYS A 1 237 ? 7.111 11.193 8.734 1.00 85.19 237 LYS A O 1
ATOM 1853 N N . VAL A 1 238 ? 5.550 10.592 10.253 1.00 89.06 238 VAL A N 1
ATOM 1854 C CA . VAL A 1 238 ? 4.657 11.756 10.056 1.00 89.06 238 VAL A CA 1
ATOM 1855 C C . VAL A 1 238 ? 4.495 12.650 11.290 1.00 89.06 238 VAL A C 1
ATOM 1857 O O . VAL A 1 238 ? 3.797 13.657 11.212 1.00 89.06 238 VAL A O 1
ATOM 1860 N N . CYS A 1 239 ? 5.137 12.327 12.410 1.00 88.62 239 CYS A N 1
ATOM 1861 C CA . CYS A 1 239 ? 5.183 13.188 13.590 1.00 88.62 239 CYS A CA 1
ATOM 1862 C C . CYS A 1 239 ? 6.584 13.779 13.758 1.00 88.62 239 CYS A C 1
ATOM 1864 O O . CYS A 1 239 ? 7.581 13.085 13.563 1.00 88.62 239 CYS A O 1
ATOM 1866 N N . ASP A 1 240 ? 6.656 15.045 14.171 1.00 85.38 240 ASP A N 1
ATOM 1867 C CA . ASP A 1 240 ? 7.886 15.602 14.749 1.00 85.38 240 ASP A CA 1
ATOM 1868 C C . ASP A 1 240 ? 8.026 15.202 16.231 1.00 85.38 240 ASP A C 1
ATOM 1870 O O . ASP A 1 240 ? 9.125 14.898 16.686 1.00 85.38 240 ASP A O 1
ATOM 1874 N N . ASP A 1 241 ? 6.901 15.122 16.948 1.00 83.19 241 ASP A N 1
ATOM 1875 C CA . ASP A 1 241 ? 6.765 14.553 18.291 1.00 83.19 241 ASP A CA 1
ATOM 1876 C C . ASP A 1 241 ? 5.449 13.742 18.337 1.00 83.19 241 ASP A C 1
ATOM 1878 O O . ASP A 1 241 ? 4.390 14.293 18.017 1.00 83.19 241 ASP A O 1
ATOM 1882 N N . PRO A 1 242 ? 5.477 12.437 18.680 1.00 78.19 242 PRO A N 1
ATOM 1883 C CA . PRO A 1 242 ? 4.278 11.601 18.731 1.00 78.19 242 PRO A CA 1
ATOM 1884 C C . PRO A 1 242 ? 3.195 12.093 19.702 1.00 78.19 242 PRO A C 1
ATOM 1886 O O . PRO A 1 242 ? 2.011 11.911 19.418 1.00 78.19 242 PRO A O 1
ATOM 1889 N N . LEU A 1 243 ? 3.568 12.697 20.835 1.00 80.94 243 LEU A N 1
ATOM 1890 C CA . LEU A 1 243 ? 2.615 13.128 21.865 1.00 80.94 243 LEU A CA 1
ATOM 1891 C C . LEU A 1 243 ? 2.163 14.581 21.682 1.00 80.94 243 LEU A C 1
ATOM 1893 O O . LEU A 1 243 ? 1.121 14.970 22.211 1.00 80.94 243 LEU A O 1
ATOM 1897 N N . ALA A 1 244 ? 2.903 15.380 20.913 1.00 80.62 244 ALA A N 1
ATOM 1898 C CA . ALA A 1 244 ? 2.559 16.773 20.668 1.00 80.62 244 ALA A CA 1
ATOM 1899 C C . ALA A 1 244 ? 1.657 16.978 19.434 1.00 80.62 244 ALA A C 1
ATOM 1901 O O . ALA A 1 244 ? 1.371 16.078 18.636 1.00 80.62 244 ALA A O 1
ATOM 1902 N N . ARG A 1 245 ? 1.220 18.233 19.276 1.00 71.00 245 ARG A N 1
ATOM 1903 C CA . ARG A 1 245 ? 0.806 18.812 17.990 1.00 71.00 245 ARG A CA 1
ATOM 1904 C C . ARG A 1 245 ? 2.052 19.373 17.292 1.00 71.00 245 ARG A C 1
ATOM 1906 O O . ARG A 1 245 ? 2.894 19.924 18.000 1.00 71.00 245 ARG A O 1
ATOM 1913 N N . PRO A 1 246 ? 2.157 19.351 15.950 1.00 72.94 246 PRO A N 1
ATOM 1914 C CA . PRO A 1 246 ? 1.153 18.956 14.957 1.00 72.94 246 PRO A CA 1
ATOM 1915 C C . PRO A 1 246 ? 1.472 17.635 14.227 1.00 72.94 246 PRO A C 1
ATOM 1917 O O . PRO A 1 246 ? 2.626 17.235 14.088 1.00 72.94 246 PRO A O 1
ATOM 1920 N N . ILE A 1 247 ? 0.432 16.998 13.682 1.00 86.44 247 ILE A N 1
ATOM 1921 C CA . ILE A 1 247 ? 0.587 15.967 12.650 1.00 86.44 247 ILE A CA 1
ATOM 1922 C C . ILE A 1 247 ? 0.986 16.603 11.316 1.00 86.44 247 ILE A C 1
ATOM 1924 O O . ILE A 1 247 ? 0.594 17.733 11.016 1.00 86.44 247 ILE A O 1
ATOM 1928 N N . GLU A 1 248 ? 1.746 15.875 10.498 1.00 89.44 248 GLU A N 1
ATOM 1929 C CA . GLU A 1 248 ? 2.086 16.320 9.151 1.00 89.44 248 GLU A CA 1
ATOM 1930 C C . GLU A 1 248 ? 0.801 16.616 8.326 1.00 89.44 248 GLU A C 1
ATOM 1932 O O . GLU A 1 248 ? -0.066 15.741 8.197 1.00 89.44 248 GLU A O 1
ATOM 1937 N N . PRO A 1 249 ? 0.630 17.846 7.791 1.00 90.44 249 PRO A N 1
ATOM 1938 C CA . PRO A 1 249 ? -0.640 18.268 7.192 1.00 90.44 249 PRO A CA 1
ATOM 1939 C C . PRO A 1 249 ? -1.062 17.505 5.929 1.00 90.44 249 PRO A C 1
ATOM 1941 O O . PRO A 1 249 ? -2.261 17.336 5.697 1.00 90.44 249 PRO A O 1
ATOM 1944 N N . GLU A 1 250 ? -0.115 17.048 5.098 1.00 90.38 250 GLU A N 1
ATOM 1945 C CA . GLU A 1 250 ? -0.420 16.227 3.917 1.00 90.38 250 GLU A CA 1
ATOM 1946 C C . GLU A 1 250 ? -1.043 14.900 4.341 1.00 90.38 250 GLU A C 1
ATOM 1948 O O . GLU A 1 250 ? -2.065 14.492 3.790 1.00 90.38 250 GLU A O 1
ATOM 1953 N N . PHE A 1 251 ? -0.477 14.264 5.364 1.00 91.69 251 PHE A N 1
ATOM 1954 C CA . PHE A 1 251 ? -1.021 13.031 5.915 1.00 91.69 251 PHE A CA 1
ATOM 1955 C C . PHE A 1 251 ? -2.406 13.213 6.523 1.00 91.69 251 PHE A C 1
ATOM 1957 O O . PHE A 1 251 ? -3.311 12.446 6.193 1.00 91.69 251 PHE A O 1
ATOM 1964 N N . ALA A 1 252 ? -2.613 14.258 7.324 1.00 92.12 252 ALA A N 1
ATOM 1965 C CA . ALA A 1 252 ? -3.935 14.536 7.878 1.00 92.12 252 ALA A CA 1
ATOM 1966 C C . ALA A 1 252 ? -4.991 14.786 6.788 1.00 92.12 252 ALA A C 1
ATOM 1968 O O . ALA A 1 252 ? -6.112 14.292 6.901 1.00 92.12 252 ALA A O 1
ATOM 1969 N N . THR A 1 253 ? -4.628 15.503 5.718 1.00 91.31 253 THR A N 1
ATOM 1970 C CA . THR A 1 253 ? -5.513 15.766 4.570 1.00 91.31 253 THR A CA 1
ATOM 1971 C C . THR A 1 253 ? -5.938 14.463 3.896 1.00 91.31 253 THR A C 1
ATOM 1973 O O . THR A 1 253 ? -7.129 14.229 3.698 1.00 91.31 253 THR A O 1
ATOM 1976 N N . VAL A 1 254 ? -4.975 13.586 3.599 1.00 91.19 254 VAL A N 1
ATOM 1977 C CA . VAL A 1 254 ? -5.243 12.308 2.931 1.00 91.19 254 VAL A CA 1
ATOM 1978 C C . VAL A 1 254 ? -6.079 11.380 3.810 1.00 91.19 254 VAL A C 1
ATOM 1980 O O . VAL A 1 254 ? -7.065 10.829 3.335 1.00 91.19 254 VAL A O 1
ATOM 1983 N N . VAL A 1 255 ? -5.756 11.244 5.098 1.00 92.38 255 VAL A N 1
ATOM 1984 C CA . VAL A 1 255 ? -6.519 10.382 6.016 1.00 92.38 255 VAL A CA 1
ATOM 1985 C C . VAL A 1 255 ? -7.958 10.865 6.186 1.00 92.38 255 VAL A C 1
ATOM 1987 O O . VAL A 1 255 ? -8.879 10.056 6.111 1.00 92.38 255 VAL A O 1
ATOM 1990 N N . ARG A 1 256 ? -8.171 12.173 6.369 1.00 91.50 256 ARG A N 1
ATOM 1991 C CA . ARG A 1 256 ? -9.520 12.747 6.498 1.00 91.50 256 ARG A CA 1
ATOM 1992 C C . ARG A 1 256 ? -10.340 12.565 5.228 1.00 91.50 256 ARG A C 1
ATOM 1994 O O . ARG A 1 256 ? -11.531 12.289 5.317 1.00 91.50 256 ARG A O 1
ATOM 2001 N N . ALA A 1 257 ? -9.705 12.680 4.062 1.00 89.25 257 ALA A N 1
ATOM 2002 C CA . ALA A 1 257 ? -10.362 12.404 2.793 1.00 89.25 257 ALA A CA 1
ATOM 2003 C C . ALA A 1 257 ? -10.723 10.919 2.642 1.00 89.25 257 ALA A C 1
ATOM 2005 O O . ALA A 1 257 ? -11.809 10.617 2.159 1.00 89.25 257 ALA A O 1
ATOM 2006 N N . LEU A 1 258 ? -9.837 10.012 3.074 1.00 88.81 258 LEU A N 1
ATOM 2007 C CA . LEU A 1 258 ? -10.018 8.558 2.992 1.00 88.81 258 LEU A CA 1
ATOM 2008 C C . LEU A 1 258 ? -11.057 8.008 3.976 1.00 88.81 258 LEU A C 1
ATOM 2010 O O . LEU A 1 258 ? -11.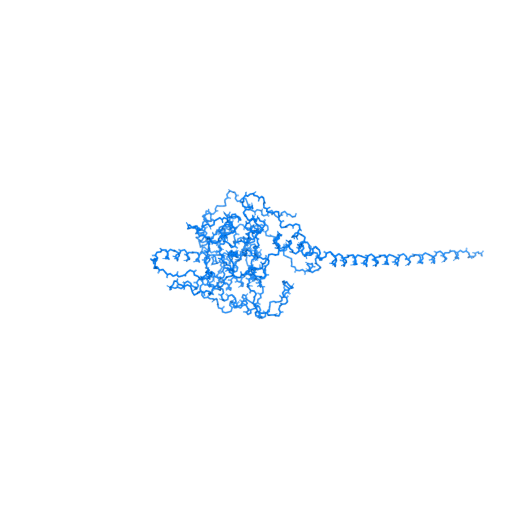708 7.006 3.706 1.00 88.81 258 LEU A O 1
ATOM 2014 N N . LEU A 1 259 ? -11.187 8.627 5.141 1.00 90.94 259 LEU A N 1
ATOM 2015 C CA . LEU A 1 259 ? -11.992 8.114 6.243 1.00 90.94 259 LEU A CA 1
ATOM 2016 C C . LEU A 1 259 ? -12.818 9.260 6.843 1.00 90.94 259 LEU A C 1
ATOM 2018 O O . LEU A 1 259 ? -12.626 9.606 8.008 1.00 90.94 259 LEU A O 1
ATOM 2022 N N . PRO A 1 260 ? -13.739 9.879 6.082 1.00 88.56 260 PRO A N 1
ATOM 2023 C CA . PRO A 1 260 ? -14.414 11.113 6.497 1.00 88.56 260 PRO A CA 1
ATOM 2024 C C . PRO A 1 260 ? -15.243 10.964 7.780 1.00 88.56 260 PRO A C 1
ATOM 2026 O O . PRO A 1 260 ? -15.422 11.936 8.501 1.00 88.56 260 PRO A O 1
ATOM 2029 N N . ALA A 1 261 ? -15.702 9.750 8.096 1.00 89.56 261 ALA A N 1
ATOM 2030 C CA . ALA A 1 261 ? -16.463 9.447 9.310 1.00 89.56 261 ALA A CA 1
ATOM 2031 C C . ALA A 1 261 ? -15.592 9.226 10.567 1.00 89.56 261 ALA A C 1
ATOM 2033 O O . ALA A 1 261 ? -16.111 8.850 11.616 1.00 89.56 261 ALA A O 1
ATOM 2034 N N . GLY A 1 262 ? -14.269 9.390 10.471 1.00 91.00 262 GLY A N 1
ATOM 2035 C CA . GLY A 1 262 ? -13.378 9.229 11.618 1.00 91.00 262 GLY A CA 1
ATOM 2036 C C . GLY A 1 262 ? -13.509 10.362 12.649 1.00 91.00 262 GLY A C 1
ATOM 2037 O O . GLY A 1 262 ? -13.950 11.462 12.315 1.00 91.00 262 GLY A O 1
ATOM 2038 N N . PRO A 1 263 ? -13.099 10.134 13.910 1.00 94.62 263 PRO A N 1
ATOM 2039 C CA . PRO A 1 263 ? -13.263 11.090 15.008 1.00 94.62 263 PRO A CA 1
ATOM 2040 C C . PRO A 1 263 ? -12.178 12.185 14.997 1.00 94.62 263 PRO A C 1
ATOM 2042 O O . PRO A 1 263 ? -11.519 12.440 16.004 1.00 94.62 263 PRO A O 1
ATOM 2045 N N . TRP A 1 264 ? -11.957 12.833 13.850 1.00 93.06 264 TRP A N 1
ATOM 2046 C CA . TRP A 1 264 ? -10.800 13.709 13.609 1.00 93.06 264 TRP A CA 1
ATOM 2047 C C . TRP A 1 264 ? -10.785 15.011 14.411 1.00 93.06 264 TRP A C 1
ATOM 2049 O O . TRP A 1 264 ? -9.730 15.642 14.506 1.00 93.06 264 TRP A O 1
ATOM 2059 N N . ASP A 1 265 ? -11.933 15.399 14.963 1.00 91.50 265 ASP A N 1
ATOM 2060 C CA . ASP A 1 265 ? -12.100 16.597 15.791 1.00 91.50 265 ASP A CA 1
ATOM 2061 C C . ASP A 1 265 ? -12.068 16.288 17.300 1.00 91.50 265 ASP A C 1
ATOM 2063 O O . ASP A 1 265 ? -11.989 17.204 18.131 1.00 91.50 265 ASP A O 1
ATOM 2067 N N . GLY A 1 266 ? -12.082 14.996 17.656 1.00 88.88 266 GLY A N 1
ATOM 2068 C CA . GLY A 1 266 ? -11.980 14.508 19.029 1.00 88.88 266 GLY A CA 1
ATOM 2069 C C . GLY A 1 266 ? -10.613 14.795 19.649 1.00 88.88 266 GLY A C 1
ATOM 2070 O O . GLY A 1 266 ? -9.613 14.932 18.947 1.00 88.88 266 GLY A O 1
ATOM 2071 N N . GLU A 1 267 ? -10.558 14.886 20.980 1.00 86.06 267 GLU A N 1
ATOM 2072 C CA . GLU A 1 267 ? -9.359 15.302 21.721 1.00 86.06 267 GLU A CA 1
ATOM 2073 C C . GLU A 1 267 ? -8.132 14.431 21.419 1.00 86.06 267 GLU A C 1
ATOM 2075 O O . GLU A 1 267 ? -7.061 14.960 21.115 1.00 86.06 267 GLU A O 1
ATOM 2080 N N . ALA A 1 268 ? -8.302 13.109 21.382 1.00 82.75 268 ALA A N 1
ATOM 2081 C CA . ALA A 1 268 ? -7.219 12.179 21.086 1.00 82.75 268 ALA A CA 1
ATOM 2082 C C . ALA A 1 268 ? -6.656 12.332 19.669 1.00 82.75 268 ALA A C 1
ATOM 2084 O O . ALA A 1 268 ? -5.437 12.308 19.483 1.00 82.75 268 ALA A O 1
ATOM 2085 N N . ALA A 1 269 ? -7.516 12.585 18.676 1.00 87.31 269 ALA A N 1
ATOM 2086 C CA . ALA A 1 269 ? -7.103 12.847 17.297 1.00 87.31 269 ALA A CA 1
ATOM 2087 C C . ALA A 1 269 ? -6.378 14.196 17.131 1.00 87.31 269 ALA A C 1
ATOM 2089 O O . ALA A 1 269 ? -5.804 14.461 16.075 1.00 87.31 269 ALA A O 1
ATOM 2090 N N . ARG A 1 270 ? -6.346 15.045 18.171 1.00 87.75 270 ARG A N 1
ATOM 2091 C CA . ARG A 1 270 ? -5.517 16.258 18.179 1.00 87.75 270 ARG A CA 1
ATOM 2092 C C . ARG A 1 270 ? -4.047 15.967 18.470 1.00 87.75 270 ARG A C 1
ATOM 2094 O O . ARG A 1 270 ? -3.230 16.849 18.232 1.00 87.75 270 ARG A O 1
ATOM 2101 N N . THR A 1 271 ? -3.701 14.793 18.995 1.00 91.75 271 THR A N 1
ATOM 2102 C CA . THR A 1 271 ? -2.301 14.351 19.134 1.00 91.75 271 THR A CA 1
ATOM 2103 C C . THR A 1 271 ? -1.885 13.547 17.908 1.00 91.75 271 THR A C 1
ATOM 2105 O O . THR A 1 271 ? -2.718 12.876 17.293 1.00 91.75 271 THR A O 1
ATOM 2108 N N . CYS A 1 272 ? -0.601 13.584 17.542 1.00 92.88 272 CYS A N 1
ATOM 2109 C CA . CYS A 1 272 ? -0.140 12.836 16.374 1.00 92.88 272 CYS A CA 1
ATOM 2110 C C . CYS A 1 272 ? -0.312 11.316 16.558 1.00 92.88 272 CYS A C 1
ATOM 2112 O O . CYS A 1 272 ? -0.809 10.631 15.663 1.00 92.88 272 CYS A O 1
ATOM 2114 N N . LEU A 1 273 ? 0.019 10.791 17.744 1.00 94.06 273 LEU A N 1
ATOM 2115 C CA . LEU A 1 273 ? -0.149 9.380 18.087 1.00 94.06 273 LEU A CA 1
ATOM 2116 C C . LEU A 1 273 ? -1.620 8.946 18.061 1.00 94.06 273 LEU A C 1
ATOM 2118 O O . LEU A 1 273 ? -1.934 7.923 17.455 1.00 94.06 273 LEU A O 1
ATOM 2122 N N . GLY A 1 274 ? -2.526 9.724 18.661 1.00 94.69 274 GLY A N 1
ATOM 2123 C CA . GLY A 1 274 ? -3.952 9.399 18.665 1.00 94.69 274 GLY A CA 1
ATOM 2124 C C . GLY A 1 274 ? -4.568 9.450 17.265 1.00 94.69 274 GLY A C 1
ATOM 2125 O O . GLY A 1 274 ? -5.315 8.545 16.896 1.00 94.69 274 GLY A O 1
ATOM 2126 N N . PHE A 1 275 ? -4.192 10.434 16.440 1.00 95.62 275 PHE A N 1
ATOM 2127 C CA . PHE A 1 275 ? -4.631 10.505 15.042 1.00 95.62 275 PHE A CA 1
ATOM 2128 C C . PHE A 1 275 ? -4.185 9.276 14.238 1.00 95.62 275 PHE A C 1
ATOM 2130 O O . PHE A 1 275 ? -4.981 8.683 13.510 1.00 95.62 275 PHE A O 1
ATOM 2137 N N . ILE A 1 276 ? -2.921 8.863 14.376 1.00 95.56 276 ILE A N 1
ATOM 2138 C CA . ILE A 1 276 ? -2.378 7.688 13.679 1.00 95.56 276 ILE A CA 1
ATOM 2139 C C . ILE A 1 276 ? -3.009 6.398 14.194 1.00 95.56 276 ILE A C 1
ATOM 2141 O O . ILE A 1 276 ? -3.289 5.507 13.395 1.00 95.56 276 ILE A O 1
ATOM 2145 N N . GLY A 1 277 ? -3.260 6.297 15.501 1.00 96.00 277 GLY A N 1
ATOM 2146 C CA . GLY A 1 277 ? -3.982 5.171 16.085 1.00 96.00 277 GLY A CA 1
ATOM 2147 C C . GLY A 1 277 ? -5.383 5.030 15.490 1.00 96.00 277 GLY A C 1
ATOM 2148 O O . GLY A 1 277 ? -5.743 3.944 15.039 1.00 96.00 277 GLY A O 1
ATOM 2149 N N . TRP A 1 278 ? -6.140 6.130 15.406 1.00 96.69 278 TRP A N 1
ATOM 2150 C CA . TRP A 1 278 ? -7.462 6.148 14.774 1.00 96.69 278 TRP A CA 1
ATOM 2151 C C . TRP A 1 278 ? -7.410 5.823 13.280 1.00 96.69 278 TRP A C 1
ATOM 2153 O O . TRP A 1 278 ? -8.217 5.023 12.810 1.00 96.69 278 TRP A O 1
ATOM 2163 N N . TYR A 1 279 ? -6.444 6.375 12.539 1.00 95.75 279 TYR A N 1
ATOM 2164 C CA . TYR A 1 279 ? -6.211 6.003 11.141 1.00 95.75 279 TYR A CA 1
ATOM 2165 C C . TYR A 1 279 ? -5.969 4.500 10.990 1.00 95.75 279 TYR A C 1
ATOM 2167 O O . TYR A 1 279 ? -6.658 3.850 10.207 1.00 95.75 279 TYR A O 1
ATOM 2175 N N . TRP A 1 280 ? -5.010 3.951 11.744 1.00 95.88 280 TRP A N 1
ATOM 2176 C CA . TRP A 1 280 ? -4.665 2.536 11.678 1.00 95.88 280 TRP A CA 1
ATOM 2177 C C . TRP A 1 280 ? -5.889 1.670 11.968 1.00 95.88 280 TRP A C 1
ATOM 2179 O O . TRP A 1 280 ? -6.176 0.752 11.201 1.00 95.88 280 TRP A O 1
ATOM 2189 N N . LEU A 1 281 ? -6.626 1.993 13.034 1.00 96.25 281 LEU A N 1
ATOM 2190 C CA . LEU A 1 281 ? -7.800 1.243 13.455 1.00 96.25 281 LEU A CA 1
ATOM 2191 C C . LEU A 1 281 ? -8.877 1.235 12.368 1.00 96.25 281 LEU A C 1
ATOM 2193 O O . LEU A 1 281 ? -9.241 0.169 11.886 1.00 96.25 281 LEU A O 1
ATOM 2197 N N . LEU A 1 282 ? -9.348 2.412 11.951 1.00 94.62 282 LEU A N 1
ATOM 2198 C CA . LEU A 1 282 ? -10.453 2.534 10.996 1.00 94.62 282 LEU A CA 1
ATOM 2199 C C . LEU A 1 282 ? -10.100 1.940 9.630 1.00 94.62 282 LEU A C 1
ATOM 2201 O O . LEU A 1 282 ? -10.926 1.285 8.997 1.00 94.62 282 LEU A O 1
ATOM 2205 N N . TYR A 1 283 ? -8.858 2.139 9.186 1.00 94.31 283 TYR A N 1
ATOM 2206 C CA . TYR A 1 283 ? -8.382 1.564 7.938 1.00 94.31 283 TYR A CA 1
ATOM 2207 C C . TYR A 1 283 ? -8.361 0.029 8.003 1.00 94.31 283 TYR A C 1
ATOM 2209 O O . TYR A 1 283 ? -8.891 -0.629 7.111 1.00 94.31 283 TYR A O 1
ATOM 2217 N N . ASN A 1 284 ? -7.802 -0.562 9.066 1.00 93.62 284 ASN A N 1
ATOM 2218 C CA . ASN A 1 284 ? -7.709 -2.021 9.183 1.00 93.62 284 ASN A CA 1
ATOM 2219 C C . ASN A 1 284 ? -9.052 -2.684 9.500 1.00 93.62 284 ASN A C 1
ATOM 2221 O O . ASN A 1 284 ? -9.281 -3.794 9.034 1.00 93.62 284 ASN A O 1
ATOM 2225 N N . GLU A 1 285 ? -9.961 -2.025 10.220 1.00 92.62 285 GLU A N 1
ATOM 2226 C CA . GLU A 1 285 ? -11.337 -2.511 10.369 1.00 92.62 285 GLU A CA 1
ATOM 2227 C C . GLU A 1 285 ? -12.032 -2.624 9.012 1.00 92.62 285 GLU A C 1
ATOM 2229 O O . GLU A 1 285 ? -12.691 -3.628 8.755 1.00 92.62 285 GLU A O 1
ATOM 2234 N N . ALA A 1 286 ? -11.839 -1.647 8.118 1.00 90.31 286 ALA A N 1
ATOM 2235 C CA . ALA A 1 286 ? -12.385 -1.728 6.769 1.00 90.31 286 ALA A CA 1
ATOM 2236 C C . ALA A 1 286 ? -11.783 -2.897 5.971 1.00 90.31 286 ALA A C 1
ATOM 2238 O O . ALA A 1 286 ? -12.521 -3.611 5.293 1.00 90.31 286 ALA A O 1
ATOM 2239 N N . MET A 1 287 ? -10.469 -3.128 6.088 1.00 89.44 287 MET A N 1
ATOM 2240 C CA . MET A 1 287 ? -9.802 -4.239 5.399 1.00 89.44 287 MET A CA 1
ATOM 2241 C C . MET A 1 287 ? -10.258 -5.605 5.931 1.00 89.44 287 MET A C 1
ATOM 2243 O O . MET A 1 287 ? -10.590 -6.496 5.155 1.00 89.44 287 MET A O 1
ATOM 2247 N N . VAL A 1 288 ? -10.292 -5.777 7.255 1.00 88.06 288 VAL A N 1
ATOM 2248 C CA . VAL A 1 288 ? -10.716 -7.030 7.899 1.00 88.06 288 VAL A CA 1
ATOM 2249 C C . VAL A 1 288 ? -12.204 -7.276 7.679 1.00 88.06 288 VAL A C 1
ATOM 2251 O O . VAL A 1 288 ? -12.600 -8.398 7.392 1.00 88.06 288 VAL A O 1
ATOM 2254 N N . GLY A 1 289 ? -13.024 -6.226 7.716 1.00 86.12 289 GLY A N 1
ATOM 2255 C CA . GLY A 1 289 ? -14.445 -6.330 7.403 1.00 86.12 289 GLY A CA 1
ATOM 2256 C C . GLY A 1 289 ? -14.720 -6.777 5.965 1.00 86.12 289 GLY A C 1
ATOM 2257 O O . GLY A 1 289 ? -15.788 -7.324 5.711 1.00 86.12 289 GLY A O 1
ATOM 2258 N N . ALA A 1 290 ? -13.785 -6.573 5.029 1.00 80.94 290 ALA A N 1
ATOM 2259 C CA . ALA A 1 290 ? -13.873 -7.155 3.692 1.00 80.94 290 ALA A CA 1
ATOM 2260 C C . ALA A 1 290 ? -13.521 -8.657 3.686 1.00 80.94 290 ALA A C 1
ATOM 2262 O O . ALA A 1 290 ? -14.187 -9.425 3.001 1.00 80.94 290 ALA A O 1
ATOM 2263 N N . LEU A 1 291 ? -12.552 -9.098 4.503 1.00 78.75 291 LEU A N 1
ATOM 2264 C CA . LEU A 1 291 ? -12.231 -10.526 4.665 1.00 78.75 291 LEU A CA 1
ATOM 2265 C C . LEU A 1 291 ? -13.391 -11.327 5.265 1.00 78.75 291 LEU A C 1
ATOM 2267 O O . LEU A 1 291 ? -13.706 -12.410 4.774 1.00 78.75 291 LEU A O 1
ATOM 2271 N N . ASP A 1 292 ? -14.008 -10.813 6.334 1.00 78.88 292 ASP A N 1
ATOM 2272 C CA . ASP A 1 292 ? -15.122 -11.499 7.002 1.00 78.88 292 ASP A CA 1
ATOM 2273 C C . ASP A 1 292 ? -16.308 -11.670 6.051 1.00 78.88 292 ASP A C 1
ATOM 2275 O O . ASP A 1 292 ? -16.968 -12.709 6.038 1.00 78.88 292 ASP A O 1
ATOM 2279 N N . PHE A 1 293 ? -16.563 -10.634 5.253 1.00 62.25 293 PHE A N 1
ATOM 2280 C CA . PHE A 1 293 ? -17.656 -10.608 4.301 1.00 62.25 293 PHE A CA 1
ATOM 2281 C C . PHE A 1 293 ? -17.485 -11.701 3.233 1.00 62.25 293 PHE A C 1
ATOM 2283 O O . PHE A 1 293 ? -18.387 -12.512 3.036 1.00 62.25 293 PHE A O 1
ATOM 2290 N N . GLU A 1 294 ? -16.301 -11.818 2.631 1.00 67.62 294 GLU A N 1
ATOM 2291 C CA . GLU A 1 294 ? -16.028 -12.882 1.655 1.00 67.62 294 GLU A CA 1
ATOM 2292 C C . GLU A 1 294 ? -16.056 -14.294 2.254 1.00 67.62 294 GLU A C 1
ATOM 2294 O O . GLU A 1 294 ? -16.381 -15.268 1.572 1.00 67.62 294 GLU A O 1
ATOM 2299 N N . ALA A 1 295 ? -15.653 -14.446 3.519 1.00 70.94 295 ALA A N 1
ATOM 2300 C CA . ALA A 1 295 ? -15.733 -15.733 4.202 1.00 70.94 295 ALA A CA 1
ATOM 2301 C C . ALA A 1 295 ? -17.196 -16.161 4.417 1.00 70.94 295 ALA A C 1
ATOM 2303 O O . ALA A 1 295 ? -17.519 -17.348 4.287 1.00 70.94 295 ALA A O 1
ATOM 2304 N N . ALA A 1 296 ? -18.079 -15.202 4.712 1.00 66.06 296 ALA A N 1
ATOM 2305 C CA . ALA A 1 296 ? -19.509 -15.444 4.851 1.00 66.06 296 ALA A CA 1
ATOM 2306 C C . ALA A 1 296 ? -20.147 -15.868 3.516 1.00 66.06 296 ALA A C 1
ATOM 2308 O O . ALA A 1 296 ? -20.856 -16.874 3.488 1.00 66.06 296 ALA A O 1
ATOM 2309 N N . GLU A 1 297 ? -19.833 -15.190 2.409 1.00 63.59 297 GLU A N 1
ATOM 2310 C CA . GLU A 1 297 ? -20.349 -15.553 1.077 1.00 63.59 297 GLU A CA 1
ATOM 2311 C C . GLU A 1 297 ? -19.883 -16.931 0.613 1.00 63.59 297 GLU A C 1
ATOM 2313 O O . GLU A 1 297 ? -20.705 -17.768 0.251 1.00 63.59 29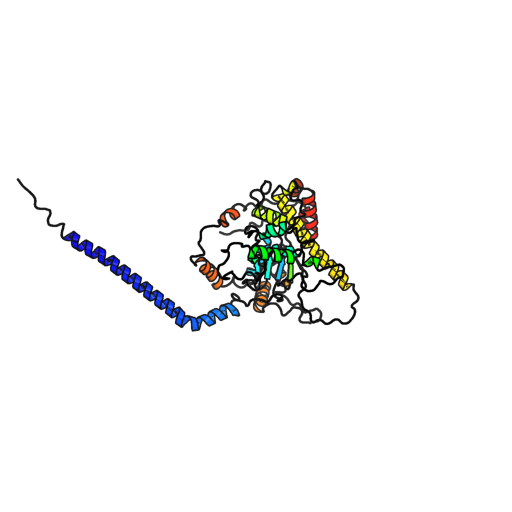7 GLU A O 1
ATOM 2318 N N . ARG A 1 298 ? -18.587 -17.246 0.750 1.00 69.19 298 ARG A N 1
ATOM 2319 C CA . ARG A 1 298 ? -18.071 -18.589 0.421 1.00 69.19 298 ARG A CA 1
ATOM 2320 C C . ARG A 1 298 ? -18.765 -19.703 1.206 1.00 69.19 298 ARG A C 1
ATOM 2322 O O . ARG A 1 298 ? -18.823 -20.845 0.747 1.00 69.19 298 ARG A O 1
ATOM 2329 N N . THR A 1 299 ? -19.246 -19.395 2.409 1.00 70.19 299 THR A N 1
ATOM 2330 C CA . THR A 1 299 ? -20.019 -20.335 3.226 1.00 70.19 299 THR A CA 1
ATOM 2331 C C . THR A 1 299 ? -21.458 -20.457 2.717 1.00 70.19 299 THR A C 1
ATOM 2333 O O . THR A 1 299 ? -21.985 -21.568 2.686 1.00 70.19 299 THR A O 1
ATOM 2336 N N . ALA A 1 300 ? -22.069 -19.354 2.272 1.00 68.50 300 ALA A N 1
ATOM 2337 C CA . ALA A 1 300 ? -23.406 -19.334 1.681 1.00 68.50 300 ALA A CA 1
ATOM 2338 C C . ALA A 1 300 ? -23.468 -20.084 0.335 1.00 68.50 300 ALA A C 1
ATOM 2340 O O . ALA A 1 300 ? -24.346 -20.929 0.161 1.00 68.50 300 ALA A O 1
ATOM 2341 N N . ASP A 1 301 ? -22.500 -19.881 -0.564 1.00 65.56 301 ASP A N 1
ATOM 2342 C CA . ASP A 1 301 ? -22.460 -20.543 -1.880 1.00 65.56 301 ASP A CA 1
ATOM 2343 C C . ASP A 1 301 ? -22.296 -22.060 -1.775 1.00 65.56 301 ASP A C 1
ATOM 2345 O O . ASP A 1 301 ? -22.924 -22.820 -2.508 1.00 65.56 301 ASP A O 1
ATOM 2349 N N . ARG A 1 302 ? -21.486 -22.534 -0.819 1.00 71.38 302 ARG A N 1
ATOM 2350 C CA . ARG A 1 302 ? -21.343 -23.975 -0.544 1.00 71.38 302 ARG A CA 1
ATOM 2351 C C . ARG A 1 302 ? -22.618 -24.606 0.008 1.00 71.38 302 ARG A C 1
ATOM 2353 O O . ARG A 1 302 ? -22.771 -25.822 -0.087 1.00 71.38 302 ARG A O 1
ATOM 2360 N N . ALA A 1 303 ? -23.487 -23.811 0.626 1.00 68.62 303 ALA A N 1
ATOM 2361 C CA . ALA A 1 303 ? -24.765 -24.271 1.150 1.00 68.62 303 ALA A CA 1
ATOM 2362 C C . ALA A 1 303 ? -25.880 -24.241 0.089 1.00 68.62 303 ALA A C 1
ATOM 2364 O O . ALA A 1 303 ? -26.903 -24.903 0.277 1.00 68.62 303 ALA A O 1
ATOM 2365 N N . ALA A 1 304 ? -25.699 -23.512 -1.020 1.00 67.94 304 ALA A N 1
ATOM 2366 C CA . ALA A 1 304 ? -26.662 -23.480 -2.110 1.00 67.94 304 ALA A CA 1
ATOM 2367 C C . ALA A 1 304 ? -26.638 -24.816 -2.888 1.00 67.94 304 ALA A C 1
ATOM 2369 O O . ALA A 1 304 ? -25.574 -25.259 -3.328 1.00 67.94 304 ALA A O 1
ATOM 2370 N N . PRO A 1 305 ? -27.787 -25.495 -3.070 1.00 59.56 305 PRO A N 1
ATOM 2371 C CA . PRO A 1 305 ? -27.843 -26.740 -3.825 1.00 59.56 305 PRO A CA 1
ATOM 2372 C C . PRO A 1 305 ? -27.427 -26.480 -5.276 1.00 59.56 305 PRO A C 1
ATOM 2374 O O . PRO A 1 305 ? -27.992 -25.618 -5.948 1.00 59.56 305 PRO A O 1
ATOM 2377 N N . THR A 1 306 ? -26.434 -27.230 -5.753 1.00 52.25 306 THR A N 1
ATOM 2378 C CA . THR A 1 306 ? -25.863 -27.131 -7.099 1.00 52.25 306 THR A CA 1
ATOM 2379 C C . THR A 1 306 ? -26.898 -27.505 -8.162 1.00 52.25 306 THR A C 1
ATOM 2381 O O . THR A 1 306 ? -27.002 -28.644 -8.616 1.00 52.25 306 THR A O 1
ATOM 2384 N N . GLY A 1 307 ? -27.691 -26.515 -8.565 1.00 49.78 307 GLY A N 1
ATOM 2385 C CA . GLY A 1 307 ? -28.542 -26.576 -9.743 1.00 49.78 307 GLY A CA 1
ATOM 2386 C C . GLY A 1 307 ? -27.683 -26.710 -10.998 1.00 49.78 307 GLY A C 1
ATOM 2387 O O . GLY A 1 307 ? -27.018 -25.772 -11.421 1.00 49.78 307 GLY A O 1
ATOM 2388 N N . VAL A 1 308 ? -27.684 -27.919 -11.544 1.00 49.28 308 VAL A N 1
ATOM 2389 C CA . VAL A 1 308 ? -27.084 -28.387 -12.797 1.00 49.28 308 VAL A CA 1
ATOM 2390 C C . VAL A 1 308 ? -27.061 -27.334 -13.926 1.00 49.28 308 VAL A C 1
ATOM 2392 O O . VAL A 1 308 ? -28.110 -26.888 -14.378 1.00 49.28 308 VAL A O 1
ATOM 2395 N N . GLY A 1 309 ? -25.866 -27.065 -14.473 1.00 47.84 309 GLY A N 1
ATOM 2396 C CA . GLY A 1 309 ? -25.685 -26.746 -15.900 1.00 47.84 309 GLY A CA 1
ATOM 2397 C C . GLY A 1 309 ? -25.561 -25.272 -16.311 1.00 47.84 309 GLY A C 1
ATOM 2398 O O . GLY A 1 309 ? -26.371 -24.798 -17.101 1.00 47.84 309 GLY A O 1
ATOM 2399 N N . GLY A 1 310 ? -24.514 -24.565 -15.868 1.00 42.78 310 GLY A N 1
ATOM 2400 C CA . GLY A 1 310 ? -24.143 -23.239 -16.387 1.00 42.78 310 GLY A CA 1
ATOM 2401 C C . GLY A 1 310 ? -22.696 -23.201 -16.888 1.00 42.78 310 GLY A C 1
ATOM 2402 O O . GLY A 1 310 ? -21.785 -23.546 -16.147 1.00 42.78 310 GLY A O 1
ATOM 2403 N N . SER A 1 311 ? -22.515 -22.820 -18.155 1.00 42.34 311 SER A N 1
ATOM 2404 C CA . SER A 1 311 ? -21.256 -22.786 -18.921 1.00 42.34 311 SER A CA 1
ATOM 2405 C C . SER A 1 311 ? -20.114 -21.976 -18.271 1.00 42.34 311 SER A C 1
ATOM 2407 O O . SER A 1 311 ? -20.353 -20.913 -17.700 1.00 42.34 311 SER A O 1
ATOM 2409 N N . ALA A 1 312 ? -18.878 -22.473 -18.414 1.00 46.25 312 ALA A N 1
ATOM 2410 C CA . ALA A 1 312 ? -17.649 -22.031 -17.740 1.00 46.25 312 ALA A CA 1
ATOM 2411 C C . ALA A 1 312 ? -16.842 -20.921 -18.457 1.00 46.25 312 ALA A C 1
ATOM 2413 O O . ALA A 1 312 ? -15.765 -20.556 -17.995 1.00 46.25 312 ALA A O 1
ATOM 2414 N N . ASP A 1 313 ? -17.332 -20.342 -19.554 1.00 41.66 313 ASP A N 1
ATOM 2415 C CA . ASP A 1 313 ? -16.480 -19.547 -20.461 1.00 41.66 313 ASP A CA 1
ATOM 2416 C C . ASP A 1 313 ? -16.474 -18.025 -20.198 1.00 41.66 313 ASP A C 1
ATOM 2418 O O . ASP A 1 313 ? -16.520 -17.216 -21.122 1.00 41.66 313 ASP A O 1
ATOM 2422 N N . GLY A 1 314 ? -16.418 -17.591 -18.936 1.00 45.97 314 GLY A N 1
ATOM 2423 C CA . GLY A 1 314 ? -16.447 -16.162 -18.591 1.00 45.97 314 GLY A CA 1
ATOM 2424 C C . GLY A 1 314 ? -15.481 -15.765 -17.483 1.00 45.97 314 GLY A C 1
ATOM 2425 O O . GLY A 1 314 ? -15.936 -15.347 -16.423 1.00 45.97 314 GLY A O 1
ATOM 2426 N N . ASP A 1 315 ? -14.176 -15.871 -17.742 1.00 44.47 315 ASP A N 1
ATOM 2427 C CA . ASP A 1 315 ? -13.067 -15.575 -16.814 1.00 44.47 315 ASP A CA 1
ATOM 2428 C C . ASP A 1 315 ? -12.819 -14.057 -16.652 1.00 44.47 315 ASP A C 1
ATOM 2430 O O . ASP A 1 315 ? -11.738 -13.522 -16.895 1.00 44.47 315 ASP A O 1
ATOM 2434 N N . GLY A 1 316 ? -13.873 -13.312 -16.311 1.00 46.94 316 GLY A N 1
ATOM 2435 C CA . GLY A 1 316 ? -13.747 -11.926 -15.874 1.00 46.94 316 GLY A CA 1
ATOM 2436 C C . GLY A 1 316 ? -13.328 -11.917 -14.411 1.00 46.94 316 GLY A C 1
ATOM 2437 O O . GLY A 1 316 ? -14.176 -12.154 -13.556 1.00 46.94 316 GLY A O 1
ATOM 2438 N N . GLY A 1 317 ? -12.043 -11.668 -14.143 1.00 49.41 317 GLY A N 1
ATOM 2439 C CA . GLY A 1 317 ? -11.450 -11.689 -12.804 1.00 49.41 317 GLY A CA 1
ATOM 2440 C C . GLY A 1 317 ? -12.265 -10.902 -11.776 1.00 49.41 317 GLY A C 1
ATOM 2441 O O . GLY A 1 317 ? -12.264 -9.671 -11.762 1.00 49.41 317 GLY A O 1
ATOM 2442 N N . GLU A 1 318 ? -12.971 -11.633 -10.921 1.00 54.78 318 GLU A N 1
ATOM 2443 C CA . GLU A 1 318 ? -13.724 -11.092 -9.800 1.00 54.78 318 GLU A CA 1
ATOM 2444 C C . GLU A 1 318 ? -12.758 -10.612 -8.709 1.00 54.78 318 GLU A C 1
ATOM 2446 O O . GLU A 1 318 ? -11.731 -11.245 -8.438 1.00 54.78 318 GLU A O 1
ATOM 2451 N N . TYR A 1 319 ? -13.065 -9.477 -8.078 1.00 55.41 319 TYR A N 1
ATOM 2452 C CA . TYR A 1 319 ? -12.242 -8.918 -7.007 1.00 55.41 319 TYR A CA 1
ATOM 2453 C C . TYR A 1 319 ? -12.461 -9.690 -5.697 1.00 55.41 319 TYR A C 1
ATOM 2455 O O . TYR A 1 319 ? -13.064 -9.176 -4.763 1.00 55.41 319 TYR A O 1
ATOM 2463 N N . ALA A 1 320 ? -11.966 -10.925 -5.620 1.00 63.50 320 ALA A N 1
ATOM 2464 C CA . ALA A 1 320 ? -11.956 -11.709 -4.390 1.00 63.50 320 ALA A CA 1
ATOM 2465 C C . ALA A 1 320 ? -10.569 -11.657 -3.729 1.00 63.50 320 ALA A C 1
ATOM 2467 O O . ALA A 1 320 ? -9.538 -11.920 -4.367 1.00 63.50 320 ALA A O 1
ATOM 2468 N N . LEU A 1 321 ? -10.516 -11.358 -2.429 1.00 73.81 321 LEU A N 1
ATOM 2469 C CA . LEU A 1 321 ? -9.320 -11.530 -1.615 1.00 73.81 321 LEU A CA 1
ATOM 2470 C C . LEU A 1 321 ? -8.937 -13.013 -1.645 1.00 73.81 321 LEU A C 1
ATOM 2472 O O . LEU A 1 321 ? -9.564 -13.916 -1.079 1.00 73.81 321 LEU A O 1
ATOM 2476 N N . SER A 1 322 ? -7.824 -13.262 -2.325 1.00 79.94 322 SER A N 1
ATOM 2477 C CA . SER A 1 322 ? -7.257 -14.591 -2.510 1.00 79.94 322 SER A CA 1
ATOM 2478 C C . SER A 1 322 ? -6.697 -15.149 -1.198 1.00 79.94 322 SER A C 1
ATOM 2480 O O . SER A 1 322 ? -6.538 -16.361 -1.056 1.00 79.94 322 SER A O 1
ATOM 2482 N N . GLY A 1 323 ? -6.398 -14.270 -0.240 1.00 85.56 323 GLY A N 1
ATOM 2483 C CA . GLY A 1 323 ? -5.934 -14.616 1.094 1.00 85.56 323 GLY A CA 1
ATOM 2484 C C . GLY A 1 323 ? -5.422 -13.403 1.864 1.00 85.56 323 GLY A C 1
ATOM 2485 O O . GLY A 1 323 ? -5.483 -12.262 1.407 1.00 85.56 323 GLY A O 1
ATOM 2486 N N . TRP A 1 324 ? -4.877 -13.659 3.045 1.00 91.50 324 TRP A N 1
ATOM 2487 C CA . TRP A 1 324 ? -4.212 -12.658 3.869 1.00 91.50 324 TRP A CA 1
ATOM 2488 C C . TRP A 1 324 ? -3.045 -13.294 4.616 1.00 91.50 324 TRP A C 1
ATOM 2490 O O . TRP A 1 324 ? -2.959 -14.519 4.719 1.00 91.50 324 TRP A O 1
ATOM 2500 N N . TYR A 1 325 ? -2.125 -12.471 5.108 1.00 92.06 325 TYR A N 1
ATOM 2501 C CA . TYR A 1 325 ? -0.971 -12.952 5.859 1.00 92.06 325 TYR A CA 1
ATOM 2502 C C . TYR A 1 325 ? -0.447 -11.909 6.846 1.00 92.06 325 TYR A C 1
ATOM 2504 O O . TYR A 1 325 ? -0.712 -10.711 6.715 1.00 92.06 325 TYR A O 1
ATOM 2512 N N . ARG A 1 326 ? 0.334 -12.378 7.826 1.00 91.81 326 ARG A N 1
ATOM 2513 C CA . ARG A 1 326 ? 1.029 -11.533 8.806 1.00 91.81 326 ARG A CA 1
ATOM 2514 C C . ARG A 1 326 ? 2.478 -11.350 8.408 1.00 91.81 326 ARG A C 1
ATOM 2516 O O . ARG A 1 326 ? 3.179 -12.335 8.197 1.00 91.81 326 ARG A O 1
ATOM 2523 N N . VAL A 1 327 ? 2.938 -10.107 8.327 1.00 88.81 327 VAL A N 1
ATOM 2524 C CA . VAL A 1 327 ? 4.315 -9.787 7.910 1.00 88.81 327 VAL A CA 1
ATOM 2525 C C . VAL A 1 327 ? 5.355 -10.487 8.781 1.00 88.81 327 VAL A C 1
ATOM 2527 O O . VAL A 1 327 ? 6.381 -10.915 8.271 1.00 88.81 327 VAL A O 1
ATOM 2530 N N . GLU A 1 328 ? 5.101 -10.590 10.084 1.00 87.31 328 GLU A N 1
ATOM 2531 C CA . GLU A 1 328 ? 6.052 -11.131 11.054 1.00 87.31 328 GLU A CA 1
ATOM 2532 C C . GLU A 1 328 ? 6.239 -12.651 10.953 1.00 87.31 328 GLU A C 1
ATOM 2534 O O . GLU A 1 328 ? 7.306 -13.143 11.305 1.00 87.31 328 GLU A O 1
ATOM 2539 N N . ASP A 1 329 ? 5.241 -13.373 10.437 1.00 89.88 329 ASP A N 1
ATOM 2540 C CA . ASP A 1 329 ? 5.234 -14.845 10.420 1.00 89.88 329 ASP A CA 1
ATOM 2541 C C . ASP A 1 329 ? 5.283 -15.438 9.013 1.00 89.88 329 ASP A C 1
ATOM 2543 O O . ASP A 1 329 ? 5.231 -16.654 8.851 1.00 89.88 329 ASP A O 1
ATOM 2547 N N . THR A 1 330 ? 5.322 -14.587 7.990 1.00 90.06 330 THR A N 1
ATOM 2548 C CA . THR A 1 330 ? 5.215 -15.018 6.596 1.00 90.06 330 THR A CA 1
ATOM 2549 C C . THR A 1 330 ? 6.482 -14.624 5.864 1.00 90.06 330 THR A C 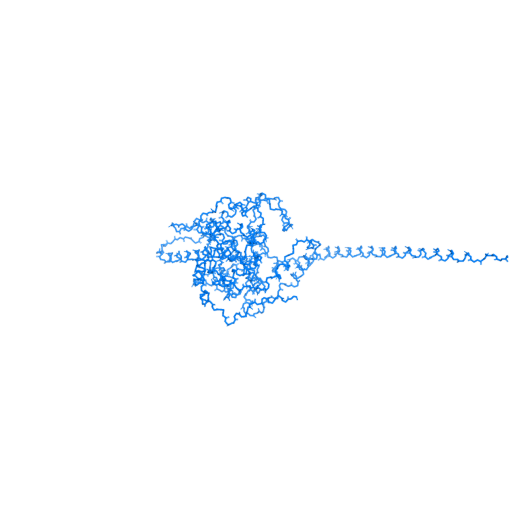1
ATOM 2551 O O . THR A 1 330 ? 6.693 -13.453 5.537 1.00 90.06 330 THR A O 1
ATOM 2554 N N . ASP A 1 331 ? 7.336 -15.608 5.596 1.00 92.44 331 ASP A N 1
ATOM 2555 C CA . ASP A 1 331 ? 8.518 -15.391 4.773 1.00 92.44 331 ASP A CA 1
ATOM 2556 C C . ASP A 1 331 ? 8.144 -15.094 3.307 1.00 92.44 331 ASP A C 1
ATOM 2558 O O . ASP A 1 331 ? 7.011 -15.301 2.855 1.00 92.44 331 ASP A O 1
ATOM 2562 N N . ALA A 1 332 ? 9.116 -14.605 2.533 1.00 91.12 332 ALA A N 1
ATOM 2563 C CA . ALA A 1 332 ? 8.897 -14.252 1.133 1.00 91.12 332 ALA A CA 1
ATOM 2564 C C . ALA A 1 332 ? 8.351 -15.434 0.309 1.00 91.12 332 ALA A C 1
ATOM 2566 O O . ALA A 1 332 ? 7.479 -15.241 -0.536 1.00 91.12 332 ALA A O 1
ATOM 2567 N N . CYS A 1 333 ? 8.825 -16.652 0.569 1.00 91.81 333 CYS A N 1
ATOM 2568 C CA . CYS A 1 333 ? 8.425 -17.860 -0.146 1.00 91.81 333 CYS A CA 1
ATOM 2569 C C . CYS A 1 333 ? 6.981 -18.260 0.131 1.00 91.81 333 CYS A C 1
ATOM 2571 O O . CYS A 1 333 ? 6.274 -18.722 -0.764 1.00 91.81 333 CYS A O 1
ATOM 2573 N N . GLN A 1 334 ? 6.511 -18.080 1.359 1.00 91.75 334 GLN A N 1
ATOM 2574 C CA . GLN A 1 334 ? 5.110 -18.263 1.694 1.00 91.75 334 GLN A CA 1
ATOM 2575 C C . GLN A 1 334 ? 4.238 -17.190 1.031 1.00 91.75 334 GLN A C 1
ATOM 2577 O O . GLN A 1 334 ? 3.211 -17.543 0.454 1.00 91.75 334 GLN A O 1
ATOM 2582 N N . ILE A 1 335 ? 4.667 -15.921 1.002 1.00 91.12 335 ILE A N 1
ATOM 2583 C CA . ILE A 1 335 ? 3.956 -14.863 0.255 1.00 91.12 335 ILE A CA 1
ATOM 2584 C C . ILE A 1 335 ? 3.887 -15.217 -1.236 1.00 91.12 335 ILE A C 1
ATOM 2586 O O . ILE A 1 335 ? 2.828 -15.108 -1.849 1.00 91.12 335 ILE A O 1
ATOM 2590 N N . ALA A 1 336 ? 4.983 -15.702 -1.818 1.00 90.06 336 ALA A N 1
ATOM 2591 C CA . ALA A 1 336 ? 5.027 -16.123 -3.213 1.00 90.06 336 ALA A CA 1
ATOM 2592 C C . ALA A 1 336 ? 4.096 -17.308 -3.503 1.00 90.06 336 ALA A C 1
ATOM 2594 O O . ALA A 1 336 ? 3.412 -17.303 -4.524 1.00 90.06 336 ALA A O 1
ATOM 2595 N N . ARG A 1 337 ? 3.997 -18.285 -2.593 1.00 89.19 337 ARG A N 1
ATOM 2596 C CA . ARG A 1 337 ? 3.020 -19.384 -2.685 1.00 89.19 337 ARG A CA 1
ATOM 2597 C C . ARG A 1 337 ? 1.577 -18.879 -2.626 1.00 89.19 337 ARG A C 1
ATOM 2599 O O . ARG A 1 337 ? 0.766 -19.265 -3.464 1.00 89.19 337 ARG A O 1
ATOM 2606 N N . LEU A 1 338 ? 1.262 -17.971 -1.699 1.00 87.94 338 LEU A N 1
ATOM 2607 C CA . LEU A 1 338 ? -0.060 -17.329 -1.616 1.00 87.94 338 LEU A CA 1
ATOM 2608 C C . LEU A 1 338 ? -0.388 -16.555 -2.905 1.00 87.94 338 LEU A C 1
ATOM 2610 O O . LEU A 1 338 ? -1.491 -16.660 -3.444 1.00 87.94 338 LEU A O 1
ATOM 2614 N N . GLY A 1 339 ? 0.606 -15.851 -3.447 1.00 87.44 339 GLY A N 1
ATOM 2615 C CA . GLY A 1 339 ? 0.533 -15.151 -4.727 1.00 87.44 339 GLY A CA 1
ATOM 2616 C C . GLY A 1 339 ? 0.472 -16.065 -5.953 1.00 87.44 339 GLY A C 1
ATOM 2617 O O . GLY A 1 339 ? 0.186 -15.584 -7.039 1.00 87.44 339 GLY A O 1
ATOM 2618 N N . GLY A 1 340 ? 0.694 -17.375 -5.804 1.00 85.31 340 GLY A N 1
ATOM 2619 C CA . GLY A 1 340 ? 0.696 -18.330 -6.917 1.00 85.31 340 GLY A CA 1
ATOM 2620 C C . GLY A 1 340 ? 1.976 -18.353 -7.753 1.00 85.31 340 GLY A C 1
ATOM 2621 O O . GLY A 1 340 ? 1.969 -18.932 -8.832 1.00 85.31 340 GLY A O 1
ATOM 2622 N N . PHE A 1 341 ? 3.068 -17.758 -7.271 1.00 84.50 341 PHE A N 1
ATOM 2623 C CA . PHE A 1 341 ? 4.378 -17.774 -7.933 1.00 84.50 341 PHE A CA 1
ATOM 2624 C C . PHE A 1 341 ? 5.149 -19.078 -7.751 1.00 84.50 341 PHE A C 1
ATOM 2626 O O . PHE A 1 341 ? 6.031 -19.375 -8.553 1.00 84.50 341 PHE A O 1
ATOM 2633 N N . VAL A 1 342 ? 4.844 -19.831 -6.694 1.00 86.00 342 VAL A N 1
ATOM 2634 C CA . VAL A 1 342 ? 5.554 -21.054 -6.301 1.00 86.00 342 VAL A CA 1
ATOM 2635 C C . VAL A 1 342 ? 4.540 -22.123 -5.898 1.00 86.00 342 VAL A C 1
ATOM 2637 O O . VAL A 1 342 ? 3.552 -21.812 -5.231 1.00 86.00 342 VAL A O 1
ATOM 2640 N N . GLY A 1 343 ? 4.830 -23.380 -6.237 1.00 78.69 343 GLY A N 1
ATOM 2641 C CA . GLY A 1 343 ? 4.057 -24.552 -5.820 1.00 78.69 343 GLY A CA 1
ATOM 2642 C C . GLY A 1 343 ? 3.030 -25.028 -6.848 1.00 78.69 343 GLY A C 1
ATOM 2643 O O . GLY A 1 343 ? 2.559 -24.279 -7.701 1.00 78.69 343 GLY A O 1
ATOM 2644 N N . GLU A 1 344 ? 2.691 -26.312 -6.761 1.00 58.59 344 GLU A N 1
ATOM 2645 C CA . GLU A 1 344 ? 1.668 -26.939 -7.588 1.00 58.59 344 GLU A CA 1
ATOM 2646 C C . GLU A 1 344 ? 0.293 -26.696 -6.965 1.00 58.59 344 GLU A C 1
ATOM 2648 O O . GLU A 1 344 ? -0.053 -27.272 -5.937 1.00 58.59 344 GLU A O 1
ATOM 2653 N N . ARG A 1 345 ? -0.520 -25.845 -7.593 1.00 55.31 345 ARG A N 1
ATOM 2654 C CA . ARG A 1 345 ? -1.961 -26.084 -7.569 1.00 55.31 345 ARG A CA 1
ATOM 2655 C C . ARG A 1 345 ? -2.261 -26.965 -8.765 1.00 55.31 345 ARG A C 1
ATOM 2657 O O . ARG A 1 345 ? -2.512 -26.472 -9.856 1.00 55.31 345 ARG A O 1
ATOM 2664 N N . ASP A 1 346 ? -2.187 -28.270 -8.569 1.00 48.50 346 ASP A N 1
ATOM 2665 C CA . ASP A 1 346 ? -3.178 -29.077 -9.262 1.00 48.50 346 ASP A CA 1
ATOM 2666 C C . ASP A 1 346 ? -4.527 -28.722 -8.648 1.00 48.50 346 ASP A C 1
ATOM 2668 O O . ASP A 1 346 ? -4.644 -28.591 -7.423 1.00 48.50 346 ASP A O 1
ATOM 2672 N N . GLY A 1 347 ? -5.538 -28.496 -9.488 1.00 54.94 347 GLY A N 1
ATOM 2673 C CA . GLY A 1 347 ? -6.902 -28.591 -8.986 1.00 54.94 347 GLY A CA 1
ATOM 2674 C C . GLY A 1 347 ? -7.058 -29.956 -8.311 1.00 54.94 347 GLY A C 1
ATOM 2675 O O . GLY A 1 347 ? -6.382 -30.916 -8.682 1.00 54.94 347 GLY A O 1
ATOM 2676 N N . ALA A 1 348 ? -7.918 -30.069 -7.299 1.00 49.44 348 ALA A N 1
ATOM 2677 C CA . ALA A 1 348 ? -8.178 -31.360 -6.650 1.00 49.44 348 ALA A CA 1
ATOM 2678 C C . ALA A 1 348 ? -8.655 -32.449 -7.645 1.00 49.44 348 ALA A C 1
ATOM 2680 O O . ALA A 1 348 ? -8.656 -33.632 -7.322 1.00 49.44 348 ALA A O 1
ATOM 2681 N N . ASP A 1 349 ? -9.040 -32.036 -8.850 1.00 54.75 349 ASP A N 1
ATOM 2682 C CA . ASP A 1 349 ? -9.484 -32.809 -10.003 1.00 54.75 349 ASP A CA 1
ATOM 2683 C C . ASP A 1 349 ? -8.387 -33.065 -11.062 1.00 54.75 349 ASP A C 1
ATOM 2685 O O . ASP A 1 349 ? -8.670 -33.665 -12.096 1.00 54.75 349 ASP A O 1
ATOM 2689 N N . GLY A 1 350 ? -7.144 -32.618 -10.849 1.00 50.84 350 GLY A N 1
ATOM 2690 C CA . GLY A 1 350 ? -6.072 -32.722 -11.846 1.00 50.84 350 GLY A CA 1
ATOM 2691 C C . GLY A 1 350 ? -6.255 -31.801 -13.058 1.00 50.84 350 GLY A C 1
ATOM 2692 O O . GLY A 1 350 ? -5.463 -31.867 -14.001 1.00 50.84 350 GLY A O 1
ATOM 2693 N N . SER A 1 351 ? -7.256 -30.914 -13.034 1.00 51.06 351 SER A N 1
ATOM 2694 C CA . SER A 1 351 ? -7.352 -29.811 -13.984 1.00 51.06 351 SER A CA 1
ATOM 2695 C C . SER A 1 351 ? -6.113 -28.925 -13.839 1.00 51.06 351 SER A C 1
ATOM 2697 O O . SER A 1 351 ? -5.611 -28.770 -12.717 1.00 51.06 351 SER A O 1
ATOM 2699 N N . PRO A 1 352 ? -5.617 -28.297 -14.923 1.00 50.41 352 PRO A N 1
ATOM 2700 C CA . PRO A 1 352 ? -4.562 -27.288 -14.856 1.00 50.41 352 PRO A CA 1
ATOM 2701 C C . PRO A 1 352 ? -5.055 -26.053 -14.078 1.00 50.41 352 PRO A C 1
ATOM 2703 O O . PRO A 1 352 ? -5.365 -25.008 -14.639 1.00 50.41 352 PRO A O 1
ATOM 2706 N N . GLY A 1 353 ? -5.151 -26.169 -12.755 1.00 50.12 353 GLY A N 1
ATOM 2707 C CA . GLY A 1 353 ? -5.674 -25.149 -11.863 1.00 50.12 353 GLY A CA 1
ATOM 2708 C C . GLY A 1 353 ? -4.687 -24.001 -11.768 1.00 50.12 353 GLY A C 1
ATOM 2709 O O . GLY A 1 353 ? -3.679 -24.113 -11.087 1.00 50.12 353 GLY A O 1
ATOM 2710 N N . ALA A 1 354 ? -4.934 -22.893 -12.470 1.00 51.53 354 ALA A N 1
ATOM 2711 C CA . ALA A 1 354 ? -4.102 -21.680 -12.437 1.00 51.53 354 ALA A CA 1
ATOM 2712 C C . ALA A 1 354 ? -2.577 -21.911 -12.627 1.00 51.53 354 ALA A C 1
ATOM 2714 O O . ALA A 1 354 ? -1.766 -21.033 -12.321 1.00 51.53 354 ALA A O 1
ATOM 2715 N N . ARG A 1 355 ? -2.175 -23.089 -13.132 1.00 50.91 355 ARG A N 1
ATOM 2716 C CA . ARG A 1 355 ? -0.785 -23.568 -13.241 1.00 50.91 355 ARG A CA 1
ATOM 2717 C C . ARG A 1 355 ? 0.007 -22.820 -14.322 1.00 50.91 355 ARG A C 1
ATOM 2719 O O . ARG A 1 355 ? 1.232 -22.907 -14.343 1.00 50.91 355 ARG A O 1
ATOM 2726 N N . ALA A 1 356 ? -0.684 -22.085 -15.197 1.00 51.47 356 ALA A N 1
ATOM 2727 C CA . ALA A 1 356 ? -0.145 -21.521 -16.437 1.00 51.47 356 ALA A CA 1
ATOM 2728 C C . ALA A 1 356 ? 0.206 -20.026 -16.382 1.00 51.47 356 ALA A C 1
ATOM 2730 O O . ALA A 1 356 ? 0.691 -19.469 -17.359 1.00 51.47 356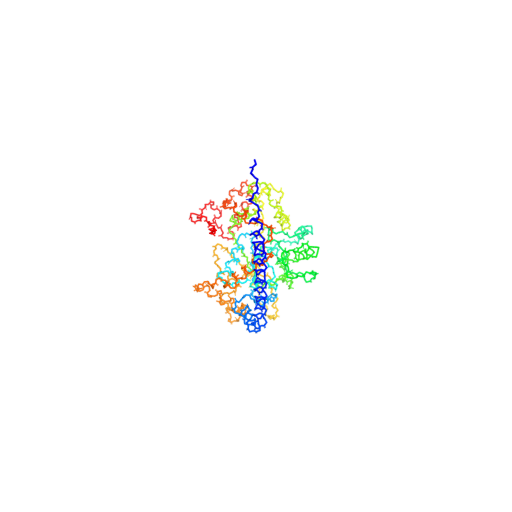 ALA A O 1
ATOM 2731 N N . CYS A 1 357 ? -0.028 -19.368 -15.255 1.00 66.50 357 CYS A N 1
ATOM 2732 C CA . CYS A 1 357 ? -0.048 -17.916 -15.255 1.00 66.50 357 CYS A CA 1
ATOM 2733 C C . CYS A 1 357 ? 1.320 -17.292 -15.041 1.00 66.50 357 CYS A C 1
ATOM 2735 O O . CYS A 1 357 ? 1.674 -16.328 -15.698 1.00 66.50 357 CYS A O 1
ATOM 2737 N N . VAL A 1 358 ? 2.144 -17.857 -14.164 1.00 70.38 358 VAL A N 1
ATOM 2738 C CA . VAL A 1 358 ? 3.422 -17.232 -13.827 1.00 70.38 358 VAL A CA 1
ATOM 2739 C C . VAL A 1 358 ? 4.455 -17.458 -14.916 1.00 70.38 358 VAL A C 1
ATOM 2741 O O . VAL A 1 358 ? 4.703 -18.590 -15.324 1.00 70.38 358 VAL A O 1
ATOM 2744 N N . HIS A 1 359 ? 5.100 -16.369 -15.354 1.00 75.25 359 HIS A N 1
ATOM 2745 C CA . HIS A 1 359 ? 6.152 -16.443 -16.361 1.00 75.25 359 HIS A CA 1
ATOM 2746 C C . HIS A 1 359 ? 7.200 -17.482 -15.920 1.00 75.25 359 HIS A C 1
ATOM 2748 O O . HIS A 1 359 ? 7.715 -17.362 -14.799 1.00 75.25 359 HIS A O 1
ATOM 2754 N N . PRO A 1 360 ? 7.572 -18.464 -16.767 1.00 77.31 360 PRO A N 1
ATOM 2755 C CA . PRO A 1 360 ? 8.412 -19.590 -16.356 1.00 77.31 360 PRO A CA 1
ATOM 2756 C C . PRO A 1 360 ? 9.704 -19.170 -15.650 1.00 77.31 360 PRO A C 1
ATOM 2758 O O . PRO A 1 360 ? 10.123 -19.799 -14.685 1.00 77.31 360 PRO A O 1
ATOM 2761 N N . SER A 1 361 ? 10.309 -18.050 -16.066 1.00 75.38 361 SER A N 1
ATOM 2762 C CA . SER A 1 361 ? 11.512 -17.535 -15.402 1.00 75.38 361 SER A CA 1
ATOM 2763 C C . SER A 1 361 ? 11.266 -16.855 -14.047 1.00 75.38 361 SER A C 1
ATOM 2765 O O . SER A 1 361 ? 12.164 -16.894 -13.215 1.00 75.38 361 SER A O 1
ATOM 2767 N N . SER A 1 362 ? 10.097 -16.246 -13.785 1.00 77.62 362 SER A N 1
ATOM 2768 C CA . SER A 1 362 ? 9.757 -15.743 -12.434 1.00 77.62 362 SER A CA 1
ATOM 2769 C C . SER A 1 362 ? 9.560 -16.919 -11.489 1.00 77.62 362 SER A C 1
ATOM 2771 O O . SER A 1 362 ? 10.133 -16.941 -10.403 1.00 77.62 362 SER A O 1
ATOM 2773 N N . ARG A 1 363 ? 8.815 -17.928 -11.955 1.00 84.00 363 ARG A N 1
ATOM 2774 C CA . ARG A 1 363 ? 8.556 -19.162 -11.218 1.00 84.00 363 ARG A CA 1
ATOM 2775 C C . ARG A 1 363 ? 9.847 -19.902 -10.884 1.00 84.00 363 ARG A C 1
ATOM 2777 O O . ARG A 1 363 ? 10.111 -20.130 -9.713 1.00 84.00 363 ARG A O 1
ATOM 2784 N N . ALA A 1 364 ? 10.692 -20.181 -11.876 1.00 82.69 364 ALA A N 1
ATOM 2785 C CA . ALA A 1 364 ? 11.950 -20.896 -11.661 1.00 82.69 364 ALA A CA 1
ATOM 2786 C C . ALA A 1 364 ? 12.881 -20.174 -10.671 1.00 82.69 364 ALA A C 1
ATOM 2788 O O . ALA A 1 364 ? 13.539 -20.823 -9.863 1.00 82.69 364 ALA A O 1
ATOM 2789 N N . ARG A 1 365 ? 12.926 -18.832 -10.694 1.00 81.56 365 ARG A N 1
ATOM 2790 C CA . ARG A 1 365 ? 13.702 -18.053 -9.714 1.00 81.56 365 ARG A CA 1
ATOM 2791 C C . ARG A 1 365 ? 13.119 -18.141 -8.312 1.00 81.56 365 ARG A C 1
ATOM 2793 O O . ARG A 1 365 ? 13.874 -18.360 -7.370 1.00 81.56 365 ARG A O 1
ATOM 2800 N N . ALA A 1 366 ? 11.805 -17.981 -8.184 1.00 85.00 366 ALA A N 1
ATOM 2801 C CA . ALA A 1 366 ? 11.137 -18.069 -6.897 1.00 85.00 366 ALA A CA 1
ATOM 2802 C C . ALA A 1 366 ? 11.247 -19.492 -6.317 1.00 85.00 366 ALA A C 1
ATOM 2804 O O . ALA A 1 366 ? 11.614 -19.641 -5.159 1.00 85.00 366 ALA A O 1
ATOM 2805 N N . GLU A 1 367 ? 11.039 -20.539 -7.120 1.00 88.75 367 GLU A N 1
ATOM 2806 C CA . GLU A 1 367 ? 11.215 -21.943 -6.724 1.00 88.75 367 GLU A CA 1
ATOM 2807 C C . GLU A 1 367 ? 12.658 -22.249 -6.308 1.00 88.75 367 GLU A C 1
ATOM 2809 O O . GLU A 1 367 ? 12.867 -22.835 -5.247 1.00 88.75 367 GLU A O 1
ATOM 2814 N N . ALA A 1 368 ? 13.655 -21.804 -7.082 1.00 85.56 368 ALA A N 1
ATOM 2815 C CA . ALA A 1 368 ? 15.063 -21.986 -6.732 1.00 85.56 368 ALA A CA 1
ATOM 2816 C C . ALA A 1 368 ? 15.417 -21.295 -5.406 1.00 85.56 368 ALA A C 1
ATOM 2818 O O . ALA A 1 368 ? 16.007 -21.932 -4.532 1.00 85.56 368 ALA A O 1
ATOM 2819 N N . ALA A 1 369 ? 14.992 -20.036 -5.233 1.00 85.88 369 ALA A N 1
ATOM 2820 C CA . ALA A 1 369 ? 15.192 -19.285 -3.995 1.00 85.88 369 ALA A CA 1
ATOM 2821 C C . ALA A 1 369 ? 14.523 -19.977 -2.795 1.00 85.88 369 ALA A C 1
ATOM 2823 O O . ALA A 1 369 ? 15.107 -20.058 -1.714 1.00 85.88 369 ALA A O 1
ATOM 2824 N N . CYS A 1 370 ? 13.323 -20.527 -2.989 1.00 89.44 370 CYS A N 1
ATOM 2825 C CA . CYS A 1 370 ? 12.579 -21.218 -1.938 1.00 89.44 370 CYS A CA 1
ATOM 2826 C C . CYS A 1 370 ? 13.098 -22.619 -1.613 1.00 89.44 370 CYS A C 1
ATOM 2828 O O . CYS A 1 370 ? 12.895 -23.089 -0.496 1.00 89.44 370 CYS A O 1
ATOM 2830 N N . ALA A 1 371 ? 13.805 -23.270 -2.536 1.00 90.25 371 ALA A N 1
ATOM 2831 C CA . ALA A 1 371 ? 14.477 -24.545 -2.298 1.00 90.25 371 ALA A CA 1
ATOM 2832 C C . ALA A 1 371 ? 15.810 -24.399 -1.533 1.00 90.25 371 ALA A C 1
ATOM 2834 O O . ALA A 1 371 ? 16.540 -25.376 -1.377 1.00 90.25 371 ALA A O 1
ATOM 2835 N N . GLY A 1 372 ? 16.170 -23.189 -1.089 1.00 85.00 372 GLY A N 1
ATOM 2836 C CA . GLY A 1 372 ? 17.469 -22.919 -0.470 1.00 85.00 372 GLY A CA 1
ATOM 2837 C C . GLY A 1 372 ? 18.628 -22.893 -1.472 1.00 85.00 372 GLY A C 1
ATOM 2838 O O . GLY A 1 372 ? 19.781 -22.735 -1.069 1.00 85.00 372 GLY A O 1
ATOM 2839 N N . GLY A 1 373 ? 18.340 -22.996 -2.776 1.00 71.75 373 GLY A N 1
ATOM 2840 C CA . GLY A 1 373 ? 19.271 -22.567 -3.808 1.00 71.75 373 GLY A CA 1
ATOM 2841 C C . GLY A 1 373 ? 19.455 -21.073 -3.606 1.00 71.75 373 GLY A C 1
ATOM 2842 O O . GLY A 1 373 ? 18.509 -20.323 -3.827 1.00 71.75 373 GLY A O 1
ATOM 2843 N N . GLY A 1 374 ? 20.610 -20.669 -3.062 1.00 59.66 374 GLY A N 1
ATOM 2844 C CA . GLY A 1 374 ? 20.858 -19.303 -2.596 1.00 59.66 374 GLY A CA 1
ATOM 2845 C C . GLY A 1 374 ? 20.261 -18.265 -3.541 1.00 59.66 374 GLY A C 1
ATOM 2846 O O . GLY A 1 374 ? 20.326 -18.456 -4.757 1.00 59.66 374 GLY A O 1
ATOM 2847 N N . ALA A 1 375 ? 19.644 -17.220 -2.967 1.00 56.38 375 ALA A N 1
ATOM 2848 C CA . ALA A 1 375 ? 18.901 -16.206 -3.713 1.00 56.38 375 ALA A CA 1
ATOM 2849 C C . ALA A 1 375 ? 19.630 -15.886 -5.027 1.00 56.38 375 ALA A C 1
ATOM 2851 O O . ALA A 1 375 ? 20.852 -15.680 -4.979 1.00 56.38 375 ALA A O 1
ATOM 2852 N N . PRO A 1 376 ? 18.936 -15.894 -6.187 1.00 54.47 376 PRO A N 1
ATOM 2853 C CA . PRO A 1 376 ? 19.580 -15.572 -7.452 1.00 54.47 376 PRO A CA 1
ATOM 2854 C C . PRO A 1 376 ? 20.376 -14.295 -7.226 1.00 54.47 376 PRO A C 1
ATOM 2856 O O . PRO A 1 376 ? 19.826 -13.350 -6.655 1.00 54.47 376 PRO A O 1
ATOM 2859 N N . ALA A 1 377 ? 21.675 -14.322 -7.565 1.00 52.28 377 ALA A N 1
ATOM 2860 C CA . ALA A 1 377 ? 22.583 -13.218 -7.273 1.00 52.28 377 ALA A CA 1
ATOM 2861 C C . ALA A 1 377 ? 21.848 -11.899 -7.556 1.00 52.28 377 ALA A C 1
ATOM 2863 O O . ALA A 1 377 ? 21.216 -11.809 -8.622 1.00 52.28 377 ALA A O 1
ATOM 2864 N N . PRO A 1 378 ? 21.848 -10.942 -6.600 1.00 50.56 378 PRO A N 1
ATOM 2865 C CA . PRO A 1 378 ? 21.061 -9.716 -6.696 1.00 50.56 378 PRO A CA 1
ATOM 2866 C C . PRO A 1 378 ? 21.248 -9.138 -8.090 1.00 50.56 378 PRO A C 1
ATOM 2868 O O . PRO A 1 378 ? 22.342 -9.301 -8.646 1.00 50.56 378 PRO A O 1
ATOM 2871 N N . PRO A 1 379 ? 20.186 -8.546 -8.667 1.00 48.72 379 PRO A N 1
ATOM 2872 C CA . PRO A 1 379 ? 20.069 -8.331 -10.101 1.00 48.72 379 PRO A CA 1
ATOM 2873 C C . PRO A 1 379 ? 21.412 -7.878 -10.649 1.00 48.72 379 PRO A C 1
ATOM 2875 O O . PRO A 1 379 ? 21.975 -6.921 -10.122 1.00 48.72 379 PRO A O 1
ATOM 2878 N N . SER A 1 380 ? 21.922 -8.685 -11.591 1.00 51.88 380 SER A N 1
ATOM 2879 C CA . SER A 1 380 ? 23.320 -8.777 -12.036 1.00 51.88 380 SER A CA 1
ATOM 2880 C C . SER A 1 380 ? 24.050 -7.435 -12.117 1.00 51.88 380 SER A C 1
ATOM 2882 O O . SER A 1 380 ? 23.422 -6.390 -12.165 1.00 51.88 380 SER A O 1
ATOM 2884 N N . VAL A 1 381 ? 25.377 -7.439 -12.267 1.00 51.47 381 VAL A N 1
ATOM 2885 C CA . VAL A 1 381 ? 26.206 -6.258 -12.602 1.00 51.47 381 VAL A CA 1
ATOM 2886 C C . VAL A 1 381 ? 25.499 -5.221 -13.500 1.00 51.47 381 VAL A C 1
ATOM 2888 O O . VAL A 1 381 ? 25.721 -4.035 -13.311 1.00 51.47 381 VAL A O 1
ATOM 2891 N N . ALA A 1 382 ? 24.598 -5.627 -14.403 1.00 47.59 382 ALA A N 1
ATOM 2892 C CA . ALA A 1 382 ? 23.696 -4.763 -15.162 1.00 47.59 382 ALA A CA 1
ATOM 2893 C C . ALA A 1 382 ? 22.735 -3.853 -14.361 1.00 47.59 382 ALA A C 1
ATOM 2895 O O . ALA A 1 382 ? 22.511 -2.741 -14.815 1.00 47.59 382 ALA A O 1
ATOM 2896 N N . GLN A 1 383 ? 22.166 -4.241 -13.214 1.00 51.38 383 GLN A N 1
ATOM 2897 C CA . GLN A 1 383 ? 21.311 -3.357 -12.410 1.00 51.38 383 GLN A CA 1
ATOM 2898 C C . GLN A 1 383 ? 22.129 -2.442 -11.500 1.00 51.38 383 GLN A C 1
ATOM 2900 O O . GLN A 1 383 ? 21.796 -1.270 -11.378 1.00 51.38 383 GLN A O 1
ATOM 2905 N N . THR A 1 384 ? 23.258 -2.908 -10.956 1.00 54.78 384 THR A N 1
ATOM 2906 C CA . THR A 1 384 ? 24.244 -2.010 -10.324 1.00 54.78 384 THR A CA 1
ATOM 2907 C C . THR A 1 384 ? 24.819 -1.022 -11.343 1.00 54.78 384 THR A C 1
ATOM 2909 O O . THR A 1 384 ? 24.987 0.156 -11.040 1.00 54.78 384 THR A O 1
ATOM 2912 N N . PHE A 1 385 ? 25.069 -1.482 -12.572 1.00 57.94 385 PHE A N 1
ATOM 2913 C CA . PHE A 1 385 ? 25.455 -0.650 -13.706 1.00 57.94 385 PHE A CA 1
ATOM 2914 C C . PHE A 1 385 ? 24.325 0.286 -14.114 1.00 57.94 385 PHE A C 1
ATOM 2916 O O . PHE A 1 385 ? 24.614 1.439 -14.370 1.00 57.94 385 PHE A O 1
ATOM 2923 N N . TRP A 1 386 ? 23.063 -0.146 -14.147 1.00 50.56 386 TRP A N 1
ATOM 2924 C CA . TRP A 1 386 ? 21.927 0.709 -14.495 1.00 50.56 386 TRP A CA 1
ATOM 2925 C C . TRP A 1 386 ? 21.689 1.773 -13.430 1.00 50.56 386 TRP A C 1
ATOM 2927 O O . TRP A 1 386 ? 21.601 2.948 -13.758 1.00 50.56 386 TRP A O 1
ATOM 2937 N N . ASP A 1 387 ? 21.692 1.404 -12.151 1.00 50.84 387 ASP A N 1
ATOM 2938 C CA . ASP A 1 387 ? 21.610 2.349 -11.038 1.00 50.84 387 ASP A CA 1
ATOM 2939 C C . ASP A 1 387 ? 22.817 3.298 -11.033 1.00 50.84 387 ASP A C 1
ATOM 2941 O O . ASP A 1 387 ? 22.665 4.493 -10.780 1.00 50.84 387 ASP A O 1
ATOM 2945 N N . GLY A 1 388 ? 24.015 2.799 -11.353 1.00 58.03 388 GLY A N 1
ATOM 2946 C CA . GLY A 1 388 ? 25.232 3.595 -11.519 1.00 58.03 388 GLY A CA 1
ATOM 2947 C C . GLY A 1 388 ? 25.184 4.528 -12.732 1.00 58.03 388 GLY A C 1
ATOM 2948 O O . GLY A 1 388 ? 25.548 5.692 -12.617 1.00 58.03 388 GLY A O 1
ATOM 2949 N N . PHE A 1 389 ? 24.681 4.053 -13.869 1.00 56.25 389 PHE A N 1
ATOM 2950 C CA . PHE A 1 389 ? 24.516 4.778 -15.127 1.00 56.25 389 PHE A CA 1
ATOM 2951 C C . PHE A 1 389 ? 23.461 5.871 -14.977 1.00 56.25 389 PHE A C 1
ATOM 2953 O O . PHE A 1 389 ? 23.738 7.025 -15.279 1.00 56.25 389 PHE A O 1
ATOM 2960 N N . VAL A 1 390 ? 22.296 5.547 -14.408 1.00 51.03 390 VAL A N 1
ATOM 2961 C CA . VAL A 1 390 ? 21.236 6.507 -14.074 1.00 51.03 390 VAL A CA 1
ATOM 2962 C C . VAL A 1 390 ? 21.750 7.558 -13.091 1.00 51.03 390 VAL A C 1
ATOM 2964 O O . VAL A 1 390 ? 21.476 8.737 -13.287 1.00 51.03 390 VAL A O 1
ATOM 2967 N N . ARG A 1 391 ? 22.542 7.177 -12.076 1.00 51.22 391 ARG A N 1
ATOM 2968 C CA . ARG A 1 391 ? 23.197 8.135 -11.163 1.00 51.22 391 ARG A CA 1
ATOM 2969 C C . ARG A 1 391 ? 24.293 8.971 -11.835 1.00 51.22 391 ARG A C 1
ATOM 2971 O O . ARG A 1 391 ? 24.535 10.086 -11.387 1.00 51.22 391 ARG A O 1
ATOM 2978 N N . ALA A 1 392 ? 24.959 8.442 -12.860 1.00 45.06 392 ALA A N 1
ATOM 2979 C CA . ALA A 1 392 ? 26.011 9.124 -13.613 1.00 45.06 392 ALA A CA 1
ATOM 2980 C C . ALA A 1 392 ? 25.465 10.057 -14.707 1.00 45.06 392 ALA A C 1
ATOM 2982 O O . ALA A 1 392 ? 26.208 10.899 -15.213 1.00 45.06 392 ALA A O 1
ATOM 2983 N N . LEU A 1 393 ? 24.181 9.942 -15.070 1.00 45.94 393 LEU A N 1
ATOM 2984 C CA . LEU A 1 393 ? 23.536 10.915 -15.942 1.00 45.94 393 LEU A CA 1
ATOM 2985 C C . LEU A 1 393 ? 23.499 12.285 -15.235 1.00 45.94 393 LEU A C 1
ATOM 2987 O O . LEU A 1 393 ? 23.062 12.372 -14.085 1.00 45.94 393 LEU A O 1
ATOM 2991 N N . PRO A 1 394 ? 23.883 13.380 -15.917 1.00 38.91 394 PRO A N 1
ATOM 2992 C CA . PRO A 1 394 ? 24.011 14.721 -15.329 1.00 38.91 394 PRO A CA 1
ATOM 2993 C C . PRO A 1 394 ? 22.694 15.310 -14.786 1.00 38.91 394 PRO A C 1
ATOM 2995 O O . PRO A 1 394 ? 22.703 16.349 -14.133 1.00 38.91 394 PRO A O 1
ATOM 2998 N N . PHE A 1 395 ? 21.564 14.641 -15.023 1.00 39.34 395 PHE A N 1
ATOM 2999 C CA . PHE A 1 395 ? 20.242 15.016 -14.521 1.00 39.34 395 PHE A CA 1
ATOM 3000 C C . PHE A 1 395 ? 19.900 14.398 -13.151 1.00 39.34 395 PHE A C 1
ATOM 3002 O O . PHE A 1 395 ? 18.923 14.808 -12.530 1.00 39.34 395 PHE A O 1
ATOM 3009 N N . ALA A 1 396 ? 20.682 13.431 -12.651 1.00 35.09 396 ALA A N 1
ATOM 3010 C CA . ALA A 1 396 ? 20.421 12.772 -11.365 1.00 35.09 396 ALA A CA 1
ATOM 3011 C C . ALA A 1 396 ? 20.921 13.567 -10.143 1.00 35.09 396 ALA A C 1
ATOM 3013 O O . ALA A 1 396 ? 20.518 13.285 -9.014 1.00 35.09 396 ALA A O 1
ATOM 3014 N N . SER A 1 397 ? 21.775 14.570 -10.357 1.00 35.09 397 SER A N 1
ATOM 3015 C CA . SER A 1 397 ? 22.399 15.394 -9.317 1.00 35.09 397 SER A CA 1
ATOM 3016 C C . SER A 1 397 ? 21.871 16.833 -9.303 1.00 35.09 397 SER A C 1
ATOM 3018 O O . SER A 1 397 ? 22.655 17.778 -9.226 1.00 35.09 397 SER A O 1
ATOM 3020 N N . LEU A 1 398 ? 20.552 17.022 -9.394 1.00 41.44 398 LEU A N 1
ATOM 3021 C CA . LEU A 1 398 ? 19.940 18.325 -9.123 1.00 41.44 398 LEU A CA 1
ATOM 3022 C C . LEU A 1 398 ? 19.673 18.496 -7.614 1.00 41.44 398 LEU A C 1
ATOM 3024 O O . LEU A 1 398 ? 19.277 17.540 -6.938 1.00 41.44 398 LEU A O 1
ATOM 3028 N N . PRO A 1 399 ? 19.914 19.694 -7.055 1.00 38.28 399 PRO A N 1
ATOM 3029 C CA . PRO A 1 399 ? 19.811 19.947 -5.628 1.00 38.28 399 PRO A CA 1
ATOM 3030 C C . PRO A 1 399 ? 18.343 20.012 -5.204 1.00 38.28 399 PRO A C 1
ATOM 3032 O O . PRO A 1 399 ? 17.577 20.824 -5.710 1.00 38.28 399 PRO A O 1
ATOM 3035 N N . GLY A 1 400 ? 17.969 19.193 -4.221 1.00 42.88 400 GLY A N 1
ATOM 3036 C CA . GLY A 1 400 ? 16.747 19.416 -3.448 1.00 42.88 400 GLY A CA 1
ATOM 3037 C C . GLY A 1 400 ? 15.794 18.233 -3.395 1.00 42.88 400 GLY A C 1
ATOM 3038 O O . GLY A 1 400 ? 14.774 18.247 -4.057 1.00 42.88 400 GLY A O 1
ATOM 3039 N N . VAL A 1 401 ? 16.083 17.262 -2.524 1.00 38.47 401 VAL A N 1
ATOM 3040 C CA . VAL A 1 401 ? 15.183 16.894 -1.413 1.00 38.47 401 VAL A CA 1
ATOM 3041 C C . VAL A 1 401 ? 16.068 16.292 -0.309 1.00 38.47 401 VAL A C 1
ATOM 3043 O O . VAL A 1 401 ? 16.637 15.215 -0.512 1.00 38.47 401 VAL A O 1
ATOM 3046 N N . PRO A 1 402 ? 16.196 16.910 0.877 1.00 41.56 402 PRO A N 1
ATOM 3047 C CA . PRO A 1 402 ? 16.947 16.350 2.000 1.00 41.56 402 PRO A CA 1
ATOM 3048 C C . PRO A 1 402 ? 16.161 15.203 2.667 1.00 41.56 402 PRO A C 1
ATOM 3050 O O . PRO A 1 402 ? 15.800 15.263 3.837 1.00 41.56 402 PRO A O 1
ATOM 3053 N N . ARG A 1 403 ? 15.874 14.121 1.931 1.00 46.09 403 ARG A N 1
ATOM 3054 C CA . ARG A 1 403 ? 15.146 12.948 2.455 1.00 46.09 403 ARG A CA 1
ATOM 3055 C C . ARG A 1 403 ? 15.999 12.127 3.432 1.00 46.09 403 ARG A C 1
ATOM 3057 O O . ARG A 1 403 ? 15.472 11.550 4.376 1.00 46.09 403 ARG A O 1
ATOM 3064 N N . LYS A 1 404 ? 17.326 12.110 3.244 1.00 45.47 404 LYS A N 1
ATOM 3065 C CA . LYS A 1 404 ? 18.255 11.322 4.077 1.00 45.47 404 LYS A CA 1
ATOM 3066 C C . LYS A 1 404 ? 18.514 11.915 5.469 1.00 45.47 404 LYS A C 1
ATOM 3068 O O . LYS A 1 404 ? 18.860 11.161 6.371 1.00 45.47 404 LYS A O 1
ATOM 3073 N N . ALA A 1 405 ? 18.334 13.223 5.670 1.00 48.50 405 ALA A N 1
ATOM 3074 C CA . ALA A 1 405 ? 18.640 13.860 6.955 1.00 48.50 405 ALA A CA 1
ATOM 3075 C C . ALA A 1 405 ? 17.558 13.613 8.024 1.00 48.50 405 ALA A C 1
ATOM 3077 O O . ALA A 1 405 ? 17.894 13.436 9.192 1.00 48.50 405 ALA A O 1
ATOM 3078 N N . ARG A 1 406 ? 16.273 13.535 7.639 1.00 48.47 406 ARG A N 1
ATOM 3079 C CA . ARG A 1 406 ? 15.165 13.343 8.597 1.00 48.47 406 ARG A CA 1
ATOM 3080 C C . ARG A 1 406 ? 15.038 11.891 9.071 1.00 48.47 406 ARG A C 1
ATOM 3082 O O . ARG A 1 406 ? 14.878 11.667 10.263 1.00 48.47 406 ARG A O 1
ATOM 3089 N N . ASN A 1 407 ? 15.250 10.908 8.186 1.00 48.09 407 ASN A N 1
ATOM 3090 C CA . ASN A 1 407 ? 15.221 9.486 8.568 1.00 48.09 407 ASN A CA 1
ATOM 3091 C C . ASN A 1 407 ? 16.290 9.104 9.610 1.00 48.09 407 ASN A C 1
ATOM 3093 O O . ASN A 1 407 ? 16.102 8.128 10.325 1.00 48.09 407 ASN A O 1
ATOM 3097 N N . ARG A 1 408 ? 17.386 9.869 9.735 1.00 49.06 408 ARG A N 1
ATOM 3098 C CA . ARG A 1 408 ? 18.417 9.633 10.761 1.00 49.06 408 ARG A CA 1
ATOM 3099 C C . ARG A 1 408 ? 18.024 10.113 12.165 1.00 49.06 408 ARG A C 1
ATOM 3101 O O . ARG A 1 408 ? 18.639 9.659 13.120 1.00 49.06 408 ARG A O 1
ATOM 3108 N N . ARG A 1 409 ? 17.023 10.994 12.322 1.00 50.19 409 ARG A N 1
ATOM 3109 C CA . ARG A 1 409 ? 16.566 11.448 13.655 1.00 50.19 409 ARG A CA 1
ATOM 3110 C C . ARG A 1 409 ? 15.632 10.457 14.355 1.00 50.19 409 ARG A C 1
ATOM 3112 O O . ARG A 1 409 ? 15.554 10.482 15.573 1.00 50.19 409 ARG A O 1
ATOM 3119 N N . ASN A 1 410 ? 15.010 9.539 13.618 1.00 49.78 410 ASN A N 1
ATOM 3120 C CA . ASN A 1 410 ? 14.027 8.592 14.160 1.00 49.78 410 ASN A CA 1
ATOM 3121 C C . ASN A 1 410 ? 14.625 7.245 14.589 1.00 49.78 410 ASN A C 1
ATOM 3123 O O . ASN A 1 410 ? 13.918 6.247 14.679 1.00 49.78 410 ASN A O 1
ATOM 3127 N N . VAL A 1 411 ? 15.935 7.198 14.838 1.00 45.72 411 VAL A N 1
ATOM 3128 C CA . VAL A 1 411 ? 16.641 5.965 15.232 1.00 45.72 411 VAL A CA 1
ATOM 3129 C C . VAL A 1 411 ? 16.347 5.571 16.694 1.00 45.72 411 VAL A C 1
ATOM 3131 O O . VAL A 1 411 ? 16.717 4.487 17.128 1.00 45.72 411 VAL A O 1
ATOM 3134 N N . GLY A 1 412 ? 15.585 6.377 17.439 1.00 50.25 412 GLY A N 1
ATOM 3135 C CA . GLY A 1 412 ? 14.886 5.931 18.643 1.00 50.25 412 GLY A CA 1
ATOM 3136 C C . GLY A 1 412 ? 13.422 5.645 18.323 1.00 50.25 412 GLY A C 1
ATOM 3137 O O . GLY A 1 412 ? 12.600 6.550 18.419 1.00 50.25 412 GLY A O 1
ATOM 3138 N N . ASN A 1 413 ? 13.080 4.412 17.934 1.00 62.88 413 ASN A N 1
ATOM 3139 C CA . ASN A 1 413 ? 11.677 3.991 17.895 1.00 62.88 413 ASN A CA 1
ATOM 3140 C C . ASN A 1 413 ? 11.136 4.080 19.326 1.00 62.88 413 ASN A C 1
ATOM 3142 O O . ASN A 1 413 ? 11.408 3.195 20.135 1.00 62.88 413 ASN A O 1
ATOM 3146 N N . VAL A 1 414 ? 10.407 5.148 19.653 1.00 67.94 414 VAL A N 1
ATOM 3147 C CA . VAL A 1 414 ? 9.644 5.198 20.901 1.00 67.94 414 VAL A CA 1
ATOM 3148 C C . VAL A 1 414 ? 8.648 4.039 20.829 1.00 67.94 414 VAL A C 1
ATOM 3150 O O . VAL A 1 414 ? 7.836 4.011 19.898 1.00 67.94 414 VAL A O 1
ATOM 3153 N N . PRO A 1 415 ? 8.730 3.046 21.732 1.00 84.94 415 PRO A N 1
ATOM 3154 C CA . PRO A 1 415 ? 7.790 1.941 21.715 1.00 84.94 415 PRO A CA 1
ATOM 3155 C C . PRO A 1 415 ? 6.397 2.509 21.976 1.00 84.94 415 PRO A C 1
ATOM 3157 O O . PRO A 1 415 ? 6.183 3.178 22.985 1.00 84.94 415 PRO A O 1
ATOM 3160 N N . VAL A 1 416 ? 5.472 2.263 21.048 1.00 90.00 416 VAL A N 1
ATOM 3161 C CA . VAL A 1 416 ? 4.057 2.578 21.246 1.00 90.00 416 VAL A CA 1
ATOM 3162 C C . VAL A 1 416 ? 3.428 1.443 22.043 1.00 90.00 416 VAL A C 1
ATOM 3164 O O . VAL A 1 416 ? 3.540 0.283 21.650 1.00 90.00 416 VAL A O 1
ATOM 3167 N N . THR A 1 417 ? 2.757 1.759 23.147 1.00 93.62 417 THR A N 1
ATOM 3168 C CA . THR A 1 417 ? 2.054 0.780 23.989 1.00 93.62 417 THR A CA 1
ATOM 3169 C C . THR A 1 417 ? 0.546 1.024 23.989 1.00 93.62 417 THR A C 1
ATOM 3171 O O . THR A 1 417 ? 0.078 2.136 23.738 1.00 93.62 417 THR A O 1
ATOM 3174 N N . LEU A 1 418 ? -0.243 -0.004 24.326 1.00 93.69 418 LEU A N 1
ATOM 3175 C CA . LEU A 1 418 ? -1.679 0.184 24.561 1.00 93.69 418 LEU A CA 1
ATOM 3176 C C . LEU A 1 418 ? -1.955 1.165 25.704 1.00 93.69 418 LEU A C 1
ATOM 3178 O O . LEU A 1 418 ? -2.951 1.870 25.653 1.00 93.69 418 LEU A O 1
ATOM 3182 N N . GLN A 1 419 ? -1.079 1.236 26.710 1.00 93.75 419 GLN A N 1
ATOM 3183 C CA . GLN A 1 419 ? -1.215 2.173 27.829 1.00 93.75 419 GLN A CA 1
ATOM 3184 C C . GLN A 1 419 ? -1.089 3.624 27.356 1.00 93.75 419 GLN A C 1
ATOM 3186 O O . GLN A 1 419 ? -1.880 4.467 27.763 1.00 93.75 419 GLN A O 1
ATOM 3191 N N . GLN A 1 420 ? -0.146 3.910 26.452 1.00 92.81 420 GLN A N 1
ATOM 3192 C CA . GLN A 1 420 ? -0.025 5.236 25.842 1.00 92.81 420 GLN A CA 1
ATOM 3193 C C . GLN A 1 420 ? -1.255 5.585 25.004 1.00 92.81 420 GLN A C 1
ATOM 3195 O O . GLN A 1 420 ? -1.734 6.710 25.078 1.00 92.81 420 GLN A O 1
ATOM 3200 N N . LEU A 1 421 ? -1.796 4.627 24.241 1.00 93.81 421 LEU A N 1
ATOM 3201 C CA . LEU A 1 421 ? -3.048 4.846 23.515 1.00 93.81 421 LEU A CA 1
ATOM 3202 C C . LEU A 1 421 ? -4.226 5.057 24.473 1.00 93.81 421 LEU A C 1
ATOM 3204 O O . LEU A 1 421 ? -5.026 5.947 24.231 1.00 93.81 421 LEU A O 1
ATOM 3208 N N . ALA A 1 422 ? -4.310 4.299 25.569 1.00 94.19 422 ALA A N 1
ATOM 3209 C CA . ALA A 1 422 ? -5.397 4.397 26.542 1.00 94.19 422 ALA A CA 1
ATOM 3210 C C . ALA A 1 422 ? -5.367 5.721 27.313 1.00 94.19 422 ALA A C 1
ATOM 3212 O O . ALA A 1 422 ? -6.419 6.271 27.616 1.00 94.19 422 ALA A O 1
ATOM 3213 N N . ALA A 1 423 ? -4.170 6.253 27.579 1.00 93.12 423 ALA A N 1
ATOM 3214 C CA . ALA A 1 423 ? -3.993 7.577 28.167 1.00 93.12 423 ALA A CA 1
ATOM 3215 C C . ALA A 1 423 ? -4.485 8.710 27.247 1.00 93.12 423 ALA A C 1
ATOM 3217 O O . ALA A 1 423 ? -4.818 9.784 27.737 1.00 93.12 423 ALA A O 1
ATOM 3218 N N . LEU A 1 424 ? -4.526 8.478 25.929 1.00 92.12 424 LEU A N 1
ATOM 3219 C CA . LEU A 1 424 ? -5.103 9.410 24.957 1.00 92.12 424 LEU A CA 1
ATOM 3220 C C . LEU A 1 424 ? -6.607 9.176 24.774 1.00 92.12 424 LEU A C 1
ATOM 3222 O O . LEU A 1 424 ? -7.375 10.131 24.734 1.00 92.12 424 LEU A O 1
ATOM 3226 N N . ASP A 1 425 ? -7.006 7.913 24.613 1.00 95.12 425 ASP A N 1
ATOM 3227 C CA . ASP A 1 425 ? -8.377 7.469 24.375 1.00 95.12 425 ASP A CA 1
ATOM 3228 C C . ASP A 1 425 ? -8.517 5.972 24.690 1.00 95.12 425 ASP A C 1
ATOM 3230 O O . ASP A 1 425 ? -8.003 5.095 23.986 1.00 95.12 425 ASP A O 1
ATOM 3234 N N . GLU A 1 426 ? -9.253 5.663 25.756 1.00 95.25 426 GLU A N 1
ATOM 3235 C CA . GLU A 1 426 ? -9.491 4.286 26.187 1.00 95.25 426 GLU A CA 1
ATOM 3236 C C . GLU A 1 426 ? -10.266 3.466 25.138 1.00 95.25 426 GLU A C 1
ATOM 3238 O O . GLU A 1 426 ? -10.010 2.271 24.957 1.00 95.25 426 GLU A O 1
ATOM 3243 N N . THR A 1 427 ? -11.180 4.102 24.396 1.00 95.69 427 THR A N 1
ATOM 3244 C CA . THR A 1 427 ? -11.954 3.445 23.333 1.00 95.69 427 THR A CA 1
ATOM 3245 C C . THR A 1 427 ? -11.044 3.054 22.178 1.00 95.69 427 THR A C 1
ATOM 3247 O O . THR A 1 427 ? -11.135 1.927 21.683 1.00 95.69 427 THR A O 1
ATOM 3250 N N . LEU A 1 428 ? -10.133 3.946 21.778 1.00 95.62 428 LEU A N 1
ATOM 3251 C CA . LEU A 1 428 ? -9.122 3.655 20.764 1.00 95.62 428 LEU A CA 1
ATOM 3252 C C . LEU A 1 428 ? -8.268 2.451 21.176 1.00 95.62 428 LEU A C 1
ATOM 3254 O O . LEU A 1 428 ? -8.164 1.488 20.416 1.00 95.62 428 LEU A O 1
ATOM 3258 N N . ALA A 1 429 ? -7.692 2.467 22.381 1.00 95.94 429 ALA A N 1
ATOM 3259 C CA . ALA A 1 429 ? -6.835 1.381 22.857 1.00 95.94 429 ALA A CA 1
ATOM 3260 C C . ALA A 1 429 ? -7.570 0.033 22.906 1.00 95.94 429 ALA A C 1
ATOM 3262 O O . ALA A 1 429 ? -7.045 -0.979 22.434 1.00 95.94 429 ALA A O 1
ATOM 3263 N N . ARG A 1 430 ? -8.809 0.022 23.412 1.00 95.81 430 ARG A N 1
ATOM 3264 C CA . ARG A 1 430 ? -9.653 -1.178 23.485 1.00 95.81 430 ARG A CA 1
ATOM 3265 C C . ARG A 1 430 ? -9.951 -1.751 22.102 1.00 95.81 430 ARG A C 1
ATOM 3267 O O . ARG A 1 430 ? -9.829 -2.958 21.901 1.00 95.81 430 ARG A O 1
ATOM 3274 N N . ARG A 1 431 ? -10.311 -0.897 21.139 1.00 96.50 431 ARG A N 1
ATOM 3275 C CA . ARG A 1 431 ? -10.611 -1.321 19.763 1.00 96.50 431 ARG A CA 1
ATOM 3276 C C . ARG A 1 431 ? -9.366 -1.797 19.022 1.00 96.50 431 ARG A C 1
ATOM 3278 O O . ARG A 1 431 ? -9.435 -2.814 18.337 1.00 96.50 431 ARG A O 1
ATOM 3285 N N . VAL A 1 432 ? -8.221 -1.138 19.214 1.00 95.56 432 VAL A N 1
ATOM 3286 C CA . VAL A 1 432 ? -6.931 -1.605 18.681 1.00 95.56 432 VAL A CA 1
ATOM 3287 C C . VAL A 1 432 ? -6.594 -2.988 19.232 1.00 95.56 432 VAL A C 1
ATOM 3289 O O . VAL A 1 432 ? -6.253 -3.872 18.453 1.00 95.56 432 VAL A O 1
ATOM 3292 N N . ALA A 1 433 ? -6.736 -3.208 20.541 1.00 94.88 433 ALA A N 1
ATOM 3293 C CA . ALA A 1 433 ? -6.482 -4.508 21.160 1.00 94.88 433 ALA A CA 1
ATOM 3294 C C . ALA A 1 433 ? -7.434 -5.602 20.643 1.00 94.88 433 ALA A C 1
ATOM 3296 O O . ALA A 1 433 ? -6.988 -6.707 20.339 1.00 94.88 433 ALA A O 1
ATOM 3297 N N . ALA A 1 434 ? -8.726 -5.290 20.502 1.00 94.44 434 ALA A N 1
ATOM 3298 C CA . ALA A 1 434 ? -9.716 -6.223 19.969 1.00 94.44 434 ALA A CA 1
ATOM 3299 C C . ALA A 1 434 ? -9.417 -6.605 18.511 1.00 94.44 434 ALA A C 1
ATOM 3301 O O . ALA A 1 434 ? -9.442 -7.783 18.160 1.00 94.44 434 ALA A O 1
ATOM 3302 N N . LEU A 1 435 ? -9.081 -5.631 17.659 1.00 94.38 435 LEU A N 1
ATOM 3303 C CA . LEU A 1 435 ? -8.706 -5.911 16.273 1.00 94.38 435 LEU A CA 1
ATOM 3304 C C . LEU A 1 435 ? -7.391 -6.698 16.188 1.00 94.38 435 LEU A C 1
ATOM 3306 O O . LEU A 1 435 ? -7.279 -7.616 15.381 1.00 94.38 435 LEU A O 1
ATOM 3310 N N . ALA A 1 436 ? -6.414 -6.385 17.041 1.00 93.50 436 ALA A N 1
ATOM 3311 C CA . ALA A 1 436 ? -5.149 -7.109 17.117 1.00 93.50 436 ALA A CA 1
ATOM 3312 C C . ALA A 1 436 ? -5.350 -8.597 17.423 1.00 93.50 436 ALA A C 1
ATOM 3314 O O . ALA A 1 436 ? -4.777 -9.449 16.748 1.00 93.50 436 ALA A O 1
ATOM 3315 N N . GLU A 1 437 ? -6.196 -8.908 18.404 1.00 92.12 437 GLU A N 1
ATOM 3316 C CA . GLU A 1 437 ? -6.540 -10.280 18.776 1.00 92.12 437 GLU A CA 1
ATOM 3317 C C . GLU A 1 437 ? -7.224 -11.025 17.628 1.00 92.12 437 GLU A C 1
ATOM 3319 O O . GLU A 1 437 ? -6.845 -12.155 17.329 1.00 92.12 437 GLU A O 1
ATOM 3324 N N . ARG A 1 438 ? -8.163 -10.376 16.926 1.00 91.88 438 ARG A N 1
ATOM 3325 C CA . ARG A 1 438 ? -8.802 -10.947 15.726 1.00 91.88 438 ARG A CA 1
ATOM 3326 C C . ARG A 1 438 ? -7.797 -11.267 14.620 1.00 91.88 438 ARG A C 1
ATOM 3328 O O . ARG A 1 438 ? -7.958 -12.246 13.904 1.00 91.88 438 ARG A O 1
ATOM 3335 N N . LEU A 1 439 ? -6.743 -10.464 14.513 1.00 89.81 439 LEU A N 1
ATOM 3336 C CA . LEU A 1 439 ? -5.621 -10.667 13.597 1.00 89.81 439 LEU A CA 1
ATOM 3337 C C . LEU A 1 439 ? -4.559 -11.637 14.160 1.00 89.81 439 LEU A C 1
ATOM 3339 O O . LEU A 1 439 ? -3.496 -11.817 13.568 1.00 89.81 439 LEU A O 1
ATOM 3343 N N . GLY A 1 440 ? -4.818 -12.265 15.310 1.00 90.75 440 GLY A N 1
ATOM 3344 C CA . GLY A 1 440 ? -3.952 -13.254 15.946 1.00 90.75 440 GLY A CA 1
ATOM 3345 C C . GLY A 1 440 ? -2.752 -12.682 16.714 1.00 90.75 440 GLY A C 1
ATOM 3346 O O . GLY A 1 440 ? -1.847 -13.442 17.062 1.00 90.75 440 GLY A O 1
ATOM 3347 N N . TYR A 1 441 ? -2.711 -11.377 16.989 1.00 89.38 441 TYR A N 1
ATOM 3348 C CA . TYR A 1 441 ? -1.697 -10.730 17.835 1.00 89.38 441 TYR A CA 1
ATOM 3349 C C . TYR A 1 441 ? -2.145 -10.709 19.304 1.00 89.38 441 TYR A C 1
ATOM 3351 O O . TYR A 1 441 ? -2.423 -9.657 19.884 1.00 89.38 441 TYR A O 1
ATOM 3359 N N . ALA A 1 442 ? -2.260 -11.894 19.909 1.00 86.62 442 ALA A N 1
ATOM 3360 C CA . ALA A 1 442 ? -2.710 -12.044 21.297 1.00 86.62 442 ALA A CA 1
ATOM 3361 C C . ALA A 1 442 ? -1.766 -11.372 22.320 1.00 86.62 442 ALA A C 1
ATOM 3363 O O . ALA A 1 442 ? -2.197 -10.975 23.403 1.00 86.62 442 ALA A O 1
ATOM 3364 N N . ASP A 1 443 ? -0.491 -11.197 21.966 1.00 82.38 443 ASP A N 1
ATOM 3365 C CA . ASP A 1 443 ? 0.535 -10.551 22.788 1.00 82.38 443 ASP A CA 1
ATOM 3366 C C . ASP A 1 443 ? 0.289 -9.053 23.013 1.00 82.38 443 ASP A C 1
ATOM 3368 O O . ASP A 1 443 ? 0.741 -8.503 24.016 1.00 82.38 443 ASP A O 1
ATOM 3372 N N . VAL A 1 444 ? -0.513 -8.403 22.163 1.00 82.81 444 VAL A N 1
ATOM 3373 C CA . VAL A 1 444 ? -0.873 -6.984 22.313 1.00 82.81 444 VAL A CA 1
ATOM 3374 C C . VAL A 1 444 ? -1.615 -6.717 23.628 1.00 82.81 444 VAL A C 1
ATOM 3376 O O . VAL A 1 444 ? -1.411 -5.665 24.231 1.00 82.81 444 VAL A O 1
ATOM 3379 N N . ARG A 1 445 ? -2.418 -7.670 24.127 1.00 74.19 445 ARG A N 1
ATOM 3380 C CA . ARG A 1 445 ? -3.132 -7.542 25.413 1.00 74.19 445 ARG A CA 1
ATOM 3381 C C . ARG A 1 445 ? -2.227 -7.651 26.633 1.00 74.19 445 ARG A C 1
ATOM 3383 O O . ARG A 1 445 ? -2.538 -7.060 27.662 1.00 74.19 445 ARG A O 1
ATOM 3390 N N . ALA A 1 446 ? -1.142 -8.416 26.542 1.00 62.19 446 ALA A N 1
ATOM 3391 C CA . ALA A 1 446 ? -0.359 -8.784 27.717 1.00 62.19 446 ALA A CA 1
ATOM 3392 C C . ALA A 1 446 ? 0.403 -7.596 28.323 1.00 62.19 446 ALA A C 1
ATOM 3394 O O . ALA A 1 446 ? 0.902 -7.707 29.438 1.00 62.19 446 ALA A O 1
ATOM 3395 N N . GLY A 1 447 ? 0.552 -6.483 27.590 1.00 57.22 447 GLY A N 1
ATOM 3396 C CA . GLY A 1 447 ? 1.375 -5.341 28.010 1.00 57.22 447 GLY A CA 1
ATOM 3397 C C . GLY A 1 447 ? 2.851 -5.693 28.240 1.00 57.22 447 GLY A C 1
ATOM 3398 O O . GLY A 1 447 ? 3.636 -4.825 28.611 1.00 57.22 447 GLY A O 1
ATOM 3399 N N . ALA A 1 448 ? 3.231 -6.952 28.021 1.00 47.69 448 ALA A N 1
ATOM 3400 C CA . ALA A 1 448 ? 4.540 -7.491 28.297 1.00 47.69 448 ALA A CA 1
ATOM 3401 C C . ALA A 1 448 ? 5.373 -7.386 27.016 1.00 47.69 448 ALA A C 1
ATOM 3403 O O . ALA A 1 448 ? 5.043 -8.047 26.026 1.00 47.69 448 ALA A O 1
ATOM 3404 N N . PRO A 1 449 ? 6.442 -6.572 26.988 1.00 51.09 449 PRO A N 1
ATOM 3405 C CA . PRO A 1 449 ? 7.424 -6.694 25.925 1.00 51.09 449 PRO A CA 1
ATOM 3406 C C . PRO A 1 449 ? 7.937 -8.139 25.928 1.00 51.09 449 PRO A C 1
ATOM 3408 O O . PRO A 1 449 ? 8.376 -8.638 26.963 1.00 51.09 449 PRO A O 1
ATOM 3411 N N . ARG A 1 450 ? 7.849 -8.834 24.786 1.00 51.19 450 ARG A N 1
ATOM 3412 C CA . ARG A 1 450 ? 8.417 -10.180 24.651 1.00 51.19 450 ARG A CA 1
ATOM 3413 C C . ARG A 1 450 ? 9.909 -10.111 24.972 1.00 51.19 450 ARG A C 1
ATOM 3415 O O . ARG A 1 450 ? 10.668 -9.457 24.255 1.00 51.19 450 ARG A O 1
ATOM 3422 N N . GLU A 1 451 ? 10.327 -10.815 26.018 1.00 44.22 451 GLU A N 1
ATOM 3423 C CA . GLU A 1 451 ? 11.728 -11.115 26.309 1.00 44.22 451 GLU A CA 1
ATOM 3424 C C . GLU A 1 451 ? 12.305 -11.873 25.096 1.00 44.22 451 GLU A C 1
ATOM 3426 O O . GLU A 1 451 ? 12.049 -13.055 24.900 1.00 44.22 451 GLU A O 1
ATOM 3431 N N . GLY A 1 452 ? 12.963 -11.157 24.179 1.00 50.69 452 GLY A N 1
ATOM 3432 C CA . GLY A 1 452 ? 13.408 -11.706 22.889 1.00 50.69 452 GLY A CA 1
ATOM 3433 C C . GLY A 1 452 ? 13.171 -10.785 21.692 1.00 50.69 452 GLY A C 1
ATOM 3434 O O . GLY A 1 452 ? 13.953 -10.821 20.746 1.00 50.69 452 GLY A O 1
ATOM 3435 N N . GLN A 1 453 ? 12.215 -9.853 21.771 1.00 46.22 453 GLN A N 1
ATOM 3436 C CA . GLN A 1 453 ? 12.217 -8.651 20.930 1.00 46.22 453 GLN A CA 1
ATOM 3437 C C . GLN A 1 453 ? 13.255 -7.662 21.484 1.00 46.22 453 GLN A C 1
ATOM 3439 O O . GLN A 1 453 ? 12.950 -6.521 21.828 1.00 46.22 453 GLN A O 1
ATOM 3444 N N . ARG A 1 454 ? 14.530 -8.079 21.553 1.00 41.88 454 ARG A N 1
ATOM 3445 C CA . ARG A 1 454 ? 15.609 -7.095 21.401 1.00 41.88 454 ARG A CA 1
ATOM 3446 C C . ARG A 1 454 ? 15.294 -6.426 20.082 1.00 41.88 454 ARG A C 1
ATOM 3448 O O . ARG A 1 454 ? 15.136 -7.134 19.088 1.00 41.88 454 ARG A O 1
ATOM 3455 N N . GLY A 1 455 ? 15.045 -5.119 20.135 1.00 39.03 455 GLY A N 1
ATOM 3456 C CA . GLY A 1 455 ? 14.510 -4.373 19.011 1.00 39.03 455 GLY A CA 1
ATOM 3457 C C . GLY A 1 455 ? 15.181 -4.829 17.729 1.00 39.03 455 GLY A C 1
ATOM 3458 O O . GLY A 1 455 ? 16.392 -5.049 17.706 1.00 39.03 455 GLY A O 1
ATOM 3459 N N . ALA A 1 456 ? 14.393 -4.982 16.670 1.00 32.72 456 ALA A N 1
ATOM 3460 C CA . ALA A 1 456 ? 14.942 -4.892 15.336 1.00 32.72 456 ALA A CA 1
ATOM 3461 C C . ALA A 1 456 ? 15.594 -3.502 15.231 1.00 32.72 456 ALA A C 1
ATOM 3463 O O . ALA A 1 456 ? 14.995 -2.542 14.748 1.00 32.72 456 ALA A O 1
ATOM 3464 N N . THR A 1 457 ? 16.816 -3.365 15.750 1.00 32.94 457 THR A N 1
ATOM 3465 C CA . THR A 1 457 ? 17.786 -2.416 15.256 1.00 32.94 457 THR A CA 1
ATOM 3466 C C . THR A 1 457 ? 17.947 -2.838 13.819 1.00 32.94 457 THR A C 1
ATOM 3468 O O . THR A 1 457 ? 18.627 -3.814 13.511 1.00 32.94 457 THR A O 1
ATOM 3471 N N . VAL A 1 458 ? 17.225 -2.146 12.943 1.00 30.77 458 VAL A N 1
ATOM 3472 C CA . VAL A 1 458 ? 17.572 -2.087 11.536 1.00 30.77 458 VAL A CA 1
ATOM 3473 C C . VAL A 1 458 ? 18.994 -1.547 11.537 1.00 30.77 458 VAL A C 1
ATOM 3475 O O . VAL A 1 458 ? 19.210 -0.344 11.684 1.00 30.77 458 VAL A O 1
ATOM 3478 N N . GLY A 1 459 ? 19.961 -2.462 11.499 1.00 26.41 459 GLY A N 1
ATOM 3479 C CA . GLY A 1 459 ? 21.352 -2.150 11.257 1.00 26.41 459 GLY A CA 1
ATOM 3480 C C . GLY A 1 459 ? 21.403 -1.530 9.877 1.00 26.41 459 GLY A C 1
ATOM 3481 O O . GLY A 1 459 ? 21.409 -2.226 8.869 1.00 26.41 459 GLY A O 1
ATOM 3482 N N . VAL A 1 460 ? 21.352 -0.204 9.827 1.00 30.03 460 VAL A N 1
ATOM 3483 C CA . VAL A 1 460 ? 21.812 0.528 8.660 1.00 30.03 460 VAL A CA 1
ATOM 3484 C C . VAL A 1 460 ? 23.329 0.495 8.774 1.00 30.03 460 VAL A C 1
ATOM 3486 O O . VAL A 1 460 ? 23.922 1.403 9.354 1.00 30.03 460 VAL A O 1
ATOM 3489 N N . GLU A 1 461 ? 23.946 -0.589 8.300 1.00 26.31 461 GLU A N 1
ATOM 3490 C CA . GLU A 1 461 ? 25.369 -0.550 7.972 1.00 26.31 461 GLU A CA 1
ATOM 3491 C C . GLU A 1 461 ? 25.547 0.534 6.905 1.00 26.31 461 GLU A C 1
ATOM 3493 O O . GLU A 1 461 ? 24.884 0.542 5.863 1.00 26.31 461 GLU A O 1
ATOM 3498 N N . SER A 1 462 ? 26.331 1.541 7.278 1.00 31.86 462 SER A N 1
ATOM 3499 C CA . SER A 1 462 ? 26.631 2.746 6.509 1.00 31.86 462 SER A CA 1
ATOM 3500 C C . SER A 1 462 ? 27.629 2.499 5.398 1.00 31.86 462 SER A C 1
ATOM 3502 O O . SER A 1 462 ? 28.637 1.825 5.706 1.00 31.86 462 SER A O 1
#

Radius of gyration: 30.11 Å; chains: 1; bounding box: 112×94×64 Å

Organism: Diacronema lutheri (NCBI:txid2081491)

Foldseek 3Di:
DDDDDDDPPPPVVVVVVVVVVVVVVVVVVVVVVVVVVVVVVVVVCCCPVVCVVVVVVVVCCCDPPLLNNDAQDFQLFLLEEEEAEAQFCLQVVLQCQLCFLQVALEAELAQGSRLDSRPNYYYYHLLLLLLFDDAQDPLVLQLLLLVFQLVLRSRGLRNDDDDPVPPPDPSPDPPPDGSDPVSSVVSSVRSNQRGNQLPVQCDPVRGGPQPSNRGSGLAYEYEDEQLQNRLLRVCLSFPPDQFADDTRVSVVSNLCSSCVVFPCVDQLVRGNSSVSLSSSLSSVCSVVVSVVVLVVSVVVVVVDPPDDDDDDPDPRRRPDHLYYDYSVPARSLNVCVSSVLEDDPCPPVNPNDSVPRHDVVSSVSSHCSVVVVGRDNGSPVVVVVVVVVCCPPPVNPDDDDPPPPSSVVSLPSPRGALVNNVVSPVVSSVSSQVSCVVVVNPVNVVSDDPPVCPDPSVPPPD

Sequence (462 aa):
MRARRADAGFAHARAEDDETKHARPRARRARRARARATATLVALLLALVGWPVWGPRVYAWLLLRSGIAREAVEDGDCRQLLIVGTQSSGTTSTTHALRFALGLEVAHENSDASFSPCRDGTVSWVHGLRLLHGAAPPAESVRGLCSRAFTRVGFYRDTFRWPAECPEFPWRLGRWFAWDACLEAACERIVRANWGCARRELRADGAPPRGSCPTPFARTLLQVRHPLVTIASLSAKVCDDPLARPIEPEFATVVRALLPAGPWDGEAARTCLGFIGWYWLLYNEAMVGALDFEAAERTADRAAPTGVGGSADGDGGEYALSGWYRVEDTDACQIARLGGFVGERDGADGSPGARACVHPSSRARAEAACAGGGAPAPPSVAQTFWDGFVRALPFASLPGVPRKARNRRNVGNVPVTLQQLAALDETLARRVAALAERLGYADVRAGAPREGQRGATVGVES

pLDDT: mean 74.11, std 17.79, range [26.31, 96.69]